Protein AF-A0A9E4RWE9-F1 (afdb_monomer)

Radius of gyration: 30.98 Å; Cα contacts (8 Å, |Δi|>4): 423; chains: 1; bounding box: 56×69×100 Å

Sequence (406 aa):
MTIVRELRRLIDEVRNTRGFERITVVTPTNQASFYLRRALARKGLFNVDFKRLEDIAEQLAGREFDQPLLHDLQASEFVYEAARDQKLGTRLGGTDVSPQLQTALHSTFRELELLKRGQLDRLRAGSDVQRELVGRFDSYMHFANRYRRGVVVAERAAKIVRNHQGTGTSGQKARALGVVILVKAAPVAPVQRPLFDALAGLPDTVTVSIPDDVFDGMTSKAATGTGQKTSRQNRQNLNPIGVPDVAEEVRDVVRKIVGLARPNAAGKAKKFARMAVVFEDDTYATRIGEALELAGIPVSGPDRTALSDAPEGRFVTGLLDLFENDFTRLDLTAWLSTAPVKDSNTGLPVPAARWDALSRTAGVTSSVEDSWIPRLDQFANHRVVRAQRSERLDEGRANEVDAAKS

Foldseek 3Di:
DDPLVVVLVVVVVCCVVPNQWAEEEEDQDPVCQVVSCVSNPVVHDHRYHYYYLLRLLCLQFVVVDPFAADDPVNLLVLLVVLQQDPVLHPPQHHPDDDPVSSVVLSVVLVVVVLDDPVVLVVQLPDDSVSVSSSSSSVSSVVSCVRHDYSLVSLLVLLVLLLVLVDPDPSVVSNCSNTQYEYEAADDDDSSNVSNVVSQCPDPRYHYDYDDPVPPVCVVPPVPDDDDDPPPDPPPDVDDDDDDPDLLRVLVVVLVVQVVQQQQDPVRDHDDLVVDDDDDDDLVSQVSNVVSCVVVVHDDDDPRSCPPCNDQVNLLVVLVVVCVVQQNFLVSVLVNLVSHQDADPVPRHGDDSVVSSVLLVVLVAGGHPVPGVVVSSVVSLVVQLVVQVVCVVVVVDCPVSNVVSVD

Nearest PDB structures (foldseek):
  4ceh-assembly1_B  TM=6.914E-01  e=1.486E-05  Bacillus subtilis subsp. subtilis str. 168
  1uaa-assembly1_A  TM=5.276E-01  e=1.902E-05  unclassified
  1uaa-assembly1_B  TM=5.600E-01  e=1.240E-04  unclassified
  4c30-assembly1_A  TM=5.197E-01  e=1.087E-03  Deinococcus radiodurans
  1qhh-assembly1_B  TM=3.363E-01  e=1.002E-02  Geobacillus stearothermophilus

Solvent-accessible surface area (backbone atoms only — not comparable to full-atom values): 23126 Å² total; per-residue (Å²): 134,62,67,69,59,54,54,47,52,53,51,53,52,47,36,74,76,56,55,84,57,44,32,31,36,34,28,87,39,73,66,55,31,52,55,52,49,59,62,52,41,78,77,60,73,76,60,65,48,66,41,34,66,67,58,49,15,43,71,67,27,41,86,80,48,93,45,54,76,62,45,71,68,62,51,52,51,35,36,42,58,27,26,40,39,54,92,56,43,66,89,79,25,14,97,68,67,50,72,68,54,41,53,53,49,47,57,49,45,62,56,54,71,72,49,53,70,78,54,52,54,54,42,38,69,57,50,73,67,39,29,28,51,48,48,29,45,52,47,26,50,60,64,49,64,70,29,41,46,70,51,62,31,18,50,49,23,19,51,32,42,65,45,35,86,45,92,50,72,47,12,53,55,44,56,72,44,44,39,34,37,40,44,41,79,63,87,73,54,76,64,47,37,57,29,51,55,27,50,62,69,39,93,58,37,47,78,48,69,58,85,48,82,72,57,63,53,63,79,65,51,84,79,58,98,68,92,73,91,73,76,80,85,75,72,64,93,77,77,89,78,91,61,96,45,73,69,53,43,48,53,48,52,51,51,50,52,52,61,45,46,39,61,43,100,84,69,55,50,49,59,67,97,79,61,84,88,85,76,94,58,65,86,51,41,58,60,47,49,52,55,31,53,76,68,70,47,87,82,86,75,83,85,58,73,49,59,64,75,36,51,69,29,35,38,54,52,38,52,51,51,26,64,75,57,41,46,26,49,65,50,52,32,50,38,38,65,59,19,95,45,53,39,89,87,78,68,43,72,53,60,29,72,58,51,45,54,50,38,56,73,39,64,41,54,42,31,58,78,82,16,46,51,56,28,48,52,53,41,44,52,52,47,38,54,50,34,55,51,41,52,77,66,69,71,78,51,69,73,54,38,59,64,45,75,105

pLDDT: mean 85.4, std 14.12, range [35.94, 97.44]

Secondary structure (DSSP, 8-state):
--HHHHHHHHHHHHHHHHTT--EEEE-SSHHHHHHHHHHHHTT---SEEEE-HHHHHHHHHGGG--SPB--HHHHHHHHHHHHH-GGG-SSS-SS---HHHHHHHHHHHHHHTTS-HHHHHHHHTS-HHHHHHHHHHHHHHHHGGGSB-HHHHHHHHHHHHHTTTSSSHHHHHHHTT-EEEEEESSPPPGGGHHHHHHHHTSTTEEEEE---TTTHHHHHSTT-------TTS----------SSHHHHHHHHHHHHHHHHS--TTS----GGG-----SSGGGHHHHHHHHHHTTPPP-S-----GGGSHHHHHHHHHHHHHHTTS-HHHHHHHHHHS--B-TTT-PBP-HHHHHHHHHHHT--S-IIIIIHHHHHHHHHHHHHHHHHHHHTT-S-HHHHHHHH-

Mean predicted aligned error: 10.72 Å

Structure (mmCIF, N/CA/C/O backbone):
data_AF-A0A9E4RWE9-F1
#
_entry.id   AF-A0A9E4RWE9-F1
#
loop_
_atom_site.group_PDB
_atom_site.id
_atom_site.type_symbol
_atom_site.label_atom_id
_atom_site.label_alt_id
_atom_site.label_comp_id
_atom_site.label_asym_id
_atom_site.label_entity_id
_atom_site.label_seq_id
_atom_site.pdbx_PDB_ins_code
_atom_site.Cartn_x
_atom_site.Cartn_y
_atom_site.Cartn_z
_atom_site.occupancy
_atom_site.B_iso_or_equiv
_atom_site.auth_seq_id
_atom_site.auth_comp_id
_atom_site.auth_asym_id
_atom_site.auth_atom_id
_atom_site.pdbx_PDB_model_num
ATOM 1 N N . MET A 1 1 ? -2.579 -15.120 25.842 1.00 47.94 1 MET A N 1
ATOM 2 C CA . MET A 1 1 ? -3.809 -15.549 25.125 1.00 47.94 1 MET A CA 1
ATOM 3 C C . MET A 1 1 ? -3.730 -15.064 23.680 1.00 47.94 1 MET A C 1
ATOM 5 O O . MET A 1 1 ? -3.185 -13.997 23.462 1.00 47.94 1 MET A O 1
ATOM 9 N N . THR A 1 2 ? -4.207 -15.820 22.684 1.00 74.69 2 THR A N 1
ATOM 10 C CA . THR A 1 2 ? -4.198 -15.356 21.277 1.00 74.69 2 THR A CA 1
ATOM 11 C C . THR A 1 2 ? -5.263 -14.276 21.076 1.00 74.69 2 THR A C 1
ATOM 13 O O . THR A 1 2 ? -6.393 -14.497 21.498 1.00 74.69 2 THR A O 1
ATOM 16 N N . ILE A 1 3 ? -4.948 -13.178 20.380 1.00 83.75 3 ILE A N 1
ATOM 17 C CA . ILE A 1 3 ? -5.885 -12.076 20.073 1.00 83.75 3 ILE A CA 1
ATOM 18 C C . ILE A 1 3 ? -7.249 -12.546 19.539 1.00 83.75 3 ILE A C 1
ATOM 20 O O . ILE A 1 3 ? -8.286 -12.020 19.919 1.00 83.75 3 ILE A O 1
ATOM 24 N N . VAL A 1 4 ? -7.270 -13.608 18.729 1.00 87.00 4 VAL A N 1
ATOM 25 C CA . VAL A 1 4 ? -8.504 -14.223 18.208 1.00 87.00 4 VAL A CA 1
ATOM 26 C C . VAL A 1 4 ? -9.444 -14.680 19.331 1.00 87.00 4 VAL A C 1
ATOM 28 O O . VAL A 1 4 ? -10.657 -14.559 19.204 1.00 87.00 4 VAL A O 1
ATOM 31 N N . ARG A 1 5 ? -8.900 -15.218 20.429 1.00 87.19 5 ARG A N 1
ATOM 32 C CA . ARG A 1 5 ? -9.697 -15.671 21.577 1.00 87.19 5 ARG A CA 1
ATOM 33 C C . ARG A 1 5 ? -10.305 -14.486 22.318 1.00 87.19 5 ARG A C 1
ATOM 35 O O . ARG A 1 5 ? -11.467 -14.564 22.694 1.00 87.19 5 ARG A O 1
ATOM 42 N N . GLU A 1 6 ? -9.532 -13.418 22.484 1.00 89.50 6 GLU A N 1
ATOM 43 C CA . GLU A 1 6 ? -9.994 -12.210 23.166 1.00 89.50 6 GLU A CA 1
ATOM 44 C C . GLU A 1 6 ? -11.072 -11.490 22.357 1.00 89.50 6 GLU A C 1
ATOM 46 O O . GLU A 1 6 ? -12.148 -11.214 22.873 1.00 89.50 6 GLU A O 1
ATOM 51 N N . LEU A 1 7 ? -10.848 -11.308 21.052 1.00 91.81 7 LEU A N 1
ATOM 52 C CA . LEU A 1 7 ? -11.861 -10.757 20.153 1.00 91.81 7 LEU A CA 1
ATOM 53 C C . LEU A 1 7 ? -13.136 -11.597 20.148 1.00 91.81 7 LEU A C 1
ATOM 55 O O . LEU A 1 7 ? -14.228 -11.042 20.143 1.00 91.81 7 LEU A O 1
ATOM 59 N N . ARG A 1 8 ? -13.019 -12.930 20.180 1.00 92.50 8 ARG A N 1
ATOM 60 C CA . ARG A 1 8 ? -14.198 -13.794 20.260 1.00 92.50 8 ARG A CA 1
ATOM 61 C C . ARG A 1 8 ? -14.971 -13.573 21.557 1.00 92.50 8 ARG A C 1
ATOM 63 O O . ARG A 1 8 ? -16.182 -13.416 21.495 1.00 92.50 8 ARG A O 1
ATOM 70 N N . ARG A 1 9 ? -14.271 -13.532 22.695 1.00 92.56 9 ARG A N 1
ATOM 71 C CA . ARG A 1 9 ? -14.868 -13.274 24.010 1.00 92.56 9 ARG A CA 1
ATOM 72 C C . ARG A 1 9 ? -15.640 -11.952 24.011 1.00 92.56 9 ARG A C 1
ATOM 74 O O . ARG A 1 9 ? -16.796 -11.942 24.410 1.00 92.56 9 ARG A O 1
ATOM 81 N N . LEU A 1 10 ? -15.026 -10.882 23.505 1.00 92.31 10 LEU A N 1
ATOM 82 C CA . LEU A 1 10 ? -15.644 -9.556 23.416 1.00 92.31 10 LEU A CA 1
ATOM 83 C C . LEU A 1 10 ? -16.851 -9.533 22.475 1.00 92.31 10 LEU A C 1
ATOM 85 O O . LEU A 1 10 ? -17.882 -8.966 22.813 1.00 92.31 10 LEU A O 1
ATOM 89 N N . ILE A 1 11 ? -16.753 -10.176 21.308 1.00 93.00 11 ILE A N 1
ATOM 90 C CA . ILE A 1 11 ? -17.884 -10.278 20.377 1.00 93.00 11 ILE A CA 1
ATOM 91 C C . ILE A 1 11 ? -19.048 -11.029 21.033 1.00 93.00 11 ILE A C 1
ATOM 93 O O . ILE A 1 11 ? -20.180 -10.568 20.943 1.00 93.00 11 ILE A O 1
ATOM 97 N N . ASP A 1 12 ? -18.788 -12.156 21.701 1.00 92.31 12 ASP A N 1
ATOM 98 C CA . ASP A 1 12 ? -19.831 -12.940 22.371 1.00 92.31 12 ASP A CA 1
ATOM 99 C C . ASP A 1 12 ? -20.462 -12.151 23.544 1.00 92.31 12 ASP A C 1
ATOM 101 O O . ASP A 1 12 ? -21.677 -12.173 23.719 1.00 92.31 12 ASP A O 1
ATOM 105 N N . GLU A 1 13 ? -19.672 -11.381 24.300 1.00 91.75 13 GLU A N 1
ATOM 106 C CA . GLU A 1 13 ? -20.151 -10.491 25.372 1.00 91.75 13 GLU A CA 1
ATOM 107 C C . GLU A 1 13 ? -21.078 -9.381 24.844 1.00 91.75 13 GLU A C 1
ATOM 109 O O . GLU A 1 13 ? -22.171 -9.161 25.375 1.00 91.75 13 GLU A O 1
ATOM 114 N N . VAL A 1 14 ? -20.689 -8.733 23.743 1.00 90.88 14 VAL A N 1
ATOM 115 C CA . VAL A 1 14 ? -21.515 -7.724 23.064 1.00 90.88 14 VAL A CA 1
ATOM 116 C C . VAL A 1 14 ? -22.797 -8.347 22.513 1.00 90.88 14 VAL A C 1
ATOM 118 O O . VAL A 1 14 ? -23.870 -7.764 22.626 1.00 90.88 14 VAL A O 1
ATOM 121 N N . ARG A 1 15 ? -22.720 -9.557 21.953 1.00 91.38 15 ARG A N 1
ATOM 122 C CA . ARG A 1 15 ? -23.890 -10.282 21.429 1.00 91.38 15 ARG A CA 1
ATOM 123 C C . ARG A 1 15 ? -24.880 -10.640 22.538 1.00 91.38 15 ARG A C 1
ATOM 125 O O . ARG A 1 15 ? -26.081 -10.498 22.332 1.00 91.38 15 ARG A O 1
ATOM 132 N N . ASN A 1 16 ? -24.391 -11.040 23.710 1.00 90.56 16 ASN A N 1
ATOM 133 C CA . ASN A 1 16 ? -25.238 -11.372 24.857 1.00 90.56 16 ASN A CA 1
ATOM 134 C C . ASN A 1 16 ? -25.946 -10.145 25.450 1.00 90.56 16 ASN A C 1
ATOM 136 O O . ASN A 1 16 ? -27.054 -10.270 25.960 1.00 90.56 16 ASN A O 1
ATOM 140 N N . THR A 1 17 ? -25.320 -8.968 25.386 1.00 88.94 17 THR A N 1
ATOM 141 C CA . THR A 1 17 ? -25.861 -7.729 25.969 1.00 88.94 17 THR A CA 1
ATOM 142 C C . THR A 1 17 ? -26.697 -6.909 24.986 1.00 88.94 17 THR A C 1
ATOM 144 O O . THR A 1 17 ? -27.686 -6.306 25.389 1.00 88.94 17 THR A O 1
ATOM 147 N N . ARG A 1 18 ? -26.327 -6.893 23.698 1.00 85.44 18 ARG A N 1
ATOM 148 C CA . ARG A 1 18 ? -26.907 -6.012 22.663 1.00 85.44 18 ARG A CA 1
ATOM 149 C C . ARG A 1 18 ? -27.512 -6.744 21.464 1.00 85.44 18 ARG A C 1
ATOM 151 O O . ARG A 1 18 ? -27.862 -6.132 20.455 1.00 85.44 18 ARG A O 1
ATOM 158 N N . GLY A 1 19 ? -27.623 -8.069 21.530 1.00 87.69 19 GLY A N 1
ATOM 159 C CA . GLY A 1 19 ? -28.264 -8.879 20.496 1.00 87.69 19 GLY A CA 1
ATOM 160 C C . GLY A 1 19 ? -27.597 -8.739 19.123 1.00 87.69 19 GLY A C 1
ATOM 161 O O . GLY A 1 19 ? -26.412 -9.035 18.952 1.00 87.69 19 GLY A O 1
ATOM 162 N N . PHE A 1 20 ? -28.366 -8.306 18.120 1.00 87.50 20 PHE A N 1
ATOM 163 C CA . PHE A 1 20 ? -27.961 -8.270 16.707 1.00 87.50 20 PHE A CA 1
ATOM 164 C C . PHE A 1 20 ? -27.307 -6.957 16.252 1.00 87.50 20 PHE A C 1
ATOM 166 O O . PHE A 1 20 ? -27.096 -6.773 15.050 1.00 87.50 20 PHE A O 1
ATOM 173 N N . GLU A 1 21 ? -26.947 -6.066 17.180 1.00 89.19 21 GLU A N 1
ATOM 174 C CA . GLU A 1 21 ? -26.273 -4.805 16.853 1.00 89.19 21 GLU A CA 1
ATOM 175 C C . GLU A 1 21 ? -25.009 -4.998 16.000 1.00 89.19 21 GLU A C 1
ATOM 177 O O . GLU A 1 21 ? -24.326 -6.026 16.041 1.00 89.19 21 GLU A O 1
ATOM 182 N N . ARG A 1 22 ? -24.681 -4.002 15.183 1.00 93.38 22 ARG A N 1
ATOM 183 C CA . ARG A 1 22 ? -23.476 -4.054 14.353 1.00 93.38 22 ARG A CA 1
ATOM 184 C C . ARG A 1 22 ? -22.230 -3.963 15.231 1.00 93.38 22 ARG A C 1
ATOM 186 O O . ARG A 1 22 ? -22.200 -3.187 16.181 1.00 93.38 22 ARG A O 1
ATOM 193 N N . ILE A 1 23 ? -21.201 -4.741 14.900 1.00 95.31 23 ILE A N 1
ATOM 194 C CA . ILE A 1 23 ? -19.886 -4.655 15.545 1.00 95.31 23 ILE A CA 1
ATOM 195 C C . ILE A 1 23 ? -18.862 -4.264 14.485 1.00 95.31 23 ILE A C 1
ATOM 197 O O . ILE A 1 23 ? -18.735 -4.949 13.471 1.00 95.31 23 ILE A O 1
ATOM 201 N N . THR A 1 24 ? -18.110 -3.194 14.718 1.00 96.12 24 THR A N 1
ATOM 202 C CA . THR A 1 24 ? -17.015 -2.765 13.842 1.00 96.12 24 THR A CA 1
ATOM 203 C C . THR A 1 24 ? -15.679 -3.043 14.520 1.00 96.12 24 THR A C 1
ATOM 205 O O . THR A 1 24 ? -15.304 -2.381 15.484 1.00 96.12 24 THR A O 1
ATOM 208 N N . VAL A 1 25 ? -14.935 -4.019 14.006 1.00 95.69 25 VAL A N 1
ATOM 209 C CA . VAL A 1 25 ? -13.571 -4.329 14.439 1.00 95.69 25 VAL A CA 1
ATOM 210 C C . VAL A 1 25 ? -12.591 -3.512 13.605 1.00 95.69 25 VAL A C 1
ATOM 212 O O . VAL A 1 25 ? -12.470 -3.700 12.392 1.00 95.69 25 VAL A O 1
ATOM 215 N N . VAL A 1 26 ? -11.873 -2.608 14.261 1.00 95.19 26 VAL A N 1
ATOM 216 C CA . VAL A 1 26 ? -10.870 -1.756 13.627 1.00 95.19 26 VAL A CA 1
ATOM 217 C C . VAL A 1 26 ? -9.515 -2.423 13.737 1.00 95.19 26 VAL A C 1
ATOM 219 O O . VAL A 1 26 ? -9.056 -2.709 14.840 1.00 95.19 26 VAL A O 1
ATOM 222 N N . THR A 1 27 ? -8.873 -2.683 12.605 1.00 92.94 27 THR A N 1
ATOM 223 C CA . THR A 1 27 ? -7.570 -3.356 12.553 1.00 92.94 27 THR A CA 1
ATOM 224 C C . THR A 1 27 ? -6.522 -2.456 11.890 1.00 92.94 27 THR A C 1
ATOM 226 O O . THR A 1 27 ? -6.884 -1.524 11.165 1.00 92.94 27 THR A O 1
ATOM 229 N N . PRO A 1 28 ? -5.216 -2.700 12.117 1.00 87.19 28 PRO A N 1
ATOM 230 C CA . PRO A 1 28 ? -4.173 -1.854 11.541 1.00 87.19 28 PRO A CA 1
ATOM 231 C C . PRO A 1 28 ? -4.017 -2.034 10.024 1.00 87.19 28 PRO A C 1
ATOM 233 O O . PRO A 1 28 ? -3.584 -1.108 9.350 1.00 87.19 28 PRO A O 1
ATOM 236 N N . THR A 1 29 ? -4.346 -3.207 9.468 1.00 88.50 29 THR A N 1
ATOM 237 C CA . THR A 1 29 ? -4.118 -3.518 8.046 1.00 88.50 29 THR A CA 1
ATOM 238 C C . THR A 1 29 ? -5.227 -4.394 7.465 1.00 88.50 29 THR A C 1
ATOM 240 O O . THR A 1 29 ? -5.856 -5.184 8.172 1.00 88.50 29 THR A O 1
ATOM 243 N N . ASN A 1 30 ? -5.420 -4.336 6.143 1.00 88.12 30 ASN A N 1
ATOM 244 C CA . ASN A 1 30 ? -6.366 -5.212 5.436 1.00 88.12 30 ASN A CA 1
ATOM 245 C C . ASN A 1 30 ? -6.045 -6.698 5.643 1.00 88.12 30 ASN A C 1
ATOM 247 O O . ASN A 1 30 ? -6.948 -7.523 5.795 1.00 88.12 30 ASN A O 1
ATOM 251 N N . GLN A 1 31 ? -4.758 -7.033 5.734 1.00 86.81 31 GLN A N 1
ATOM 252 C CA . GLN A 1 31 ? -4.307 -8.399 5.965 1.00 86.81 31 GLN A CA 1
ATOM 253 C C . GLN A 1 31 ? -4.680 -8.891 7.370 1.00 86.81 31 GLN A C 1
ATOM 255 O O . GLN A 1 31 ? -5.163 -10.016 7.529 1.00 86.81 31 GLN A O 1
ATOM 260 N N . ALA A 1 32 ? -4.532 -8.037 8.390 1.00 88.31 32 ALA A N 1
ATOM 261 C CA . ALA A 1 32 ? -5.001 -8.337 9.738 1.00 88.31 32 ALA A CA 1
ATOM 262 C C . ALA A 1 32 ? -6.525 -8.542 9.758 1.00 88.31 32 ALA A C 1
ATOM 264 O O . ALA A 1 32 ? -6.992 -9.547 10.298 1.00 88.31 32 ALA A O 1
ATOM 265 N N . SER A 1 33 ? -7.291 -7.654 9.109 1.00 91.19 33 SER A N 1
ATOM 266 C CA . SER A 1 33 ? -8.745 -7.804 8.935 1.00 91.19 33 SER A CA 1
ATOM 267 C C . SER A 1 33 ? -9.117 -9.156 8.325 1.00 91.19 33 SER A C 1
ATOM 269 O O . SER A 1 33 ? -9.949 -9.874 8.883 1.00 91.19 33 SER A O 1
ATOM 271 N N . PHE A 1 34 ? -8.483 -9.537 7.213 1.00 89.81 34 PHE A N 1
ATOM 272 C CA . PHE A 1 34 ? -8.765 -10.789 6.512 1.00 89.81 34 PHE A CA 1
ATOM 273 C C . PHE A 1 34 ? -8.516 -12.020 7.395 1.00 89.81 34 PHE A C 1
ATOM 275 O O . PHE A 1 34 ? -9.400 -12.871 7.551 1.00 89.81 34 PHE A O 1
ATOM 282 N N . TYR A 1 35 ? -7.340 -12.111 8.024 1.00 88.19 35 TYR A N 1
ATOM 283 C CA . TYR A 1 35 ? -6.989 -13.268 8.848 1.00 88.19 35 TYR A CA 1
ATOM 284 C C . TYR A 1 35 ? -7.807 -13.355 10.137 1.00 88.19 35 TYR A C 1
ATOM 286 O O . TYR A 1 35 ? -8.232 -14.454 10.508 1.00 88.19 35 TYR A O 1
ATOM 294 N N . LEU A 1 36 ? -8.071 -12.226 10.804 1.00 90.31 36 LEU A N 1
ATOM 295 C CA . LEU A 1 36 ? -8.916 -12.198 12.000 1.00 90.31 36 LEU A CA 1
ATOM 296 C C . LEU A 1 36 ? -10.348 -12.611 11.663 1.00 90.31 36 LEU A C 1
ATOM 298 O O . LEU A 1 36 ? -10.891 -13.500 12.325 1.00 90.31 36 LEU A O 1
ATOM 302 N N . ARG A 1 37 ? -10.927 -12.057 10.589 1.00 92.69 37 ARG A N 1
ATOM 303 C CA . ARG A 1 37 ? -12.261 -12.434 10.108 1.00 92.69 37 ARG A CA 1
ATOM 304 C C . ARG A 1 37 ? -12.338 -13.927 9.811 1.00 92.69 37 ARG A C 1
ATOM 306 O O . ARG A 1 37 ? -13.230 -14.602 10.320 1.00 92.69 37 ARG A O 1
ATOM 313 N N . ARG A 1 38 ? -11.385 -14.470 9.045 1.00 90.12 38 ARG A N 1
ATOM 314 C CA . ARG A 1 38 ? -11.346 -15.902 8.698 1.00 90.12 38 ARG A CA 1
ATOM 315 C C . ARG A 1 38 ? -11.199 -16.791 9.933 1.00 90.12 38 ARG A C 1
ATOM 317 O O . ARG A 1 38 ? -11.816 -17.853 10.004 1.00 90.12 38 ARG A O 1
ATOM 324 N N . ALA A 1 39 ? -10.388 -16.383 10.908 1.00 89.31 39 ALA A N 1
ATOM 325 C CA . ALA A 1 39 ? -10.197 -17.137 12.142 1.00 89.31 39 ALA A CA 1
ATOM 326 C C . ALA A 1 39 ? -11.463 -17.154 13.016 1.00 89.31 39 ALA A C 1
ATOM 328 O O . ALA A 1 39 ? -11.808 -18.208 13.554 1.00 89.31 39 ALA A O 1
ATOM 329 N N . LEU A 1 40 ? -12.157 -16.018 13.126 1.00 92.12 40 LEU A N 1
ATOM 330 C CA . LEU A 1 40 ? -13.382 -15.862 13.916 1.00 92.12 40 LEU A CA 1
ATOM 331 C C . LEU A 1 40 ? -14.597 -16.531 13.255 1.00 92.12 40 LEU A C 1
ATOM 333 O O . LEU A 1 40 ? -15.393 -17.167 13.946 1.00 92.12 40 LEU A O 1
ATOM 337 N N . ALA A 1 41 ? -14.701 -16.471 11.923 1.00 92.38 41 ALA A N 1
ATOM 338 C CA . ALA A 1 41 ? -15.814 -17.033 11.154 1.00 92.38 41 ALA A CA 1
ATOM 339 C C . ALA A 1 41 ? -15.937 -18.564 11.238 1.00 92.38 41 ALA A C 1
ATOM 341 O O . ALA A 1 41 ? -17.011 -19.099 10.983 1.00 92.38 41 ALA A O 1
ATOM 342 N N . ARG A 1 42 ? -14.887 -19.285 11.664 1.00 88.62 42 ARG A N 1
ATOM 343 C CA . ARG A 1 42 ? -14.926 -20.751 11.856 1.00 88.62 42 ARG A CA 1
ATOM 344 C C . ARG A 1 42 ? -16.021 -21.228 12.814 1.00 88.62 42 ARG A C 1
ATOM 346 O O . ARG A 1 42 ? -16.413 -22.385 12.737 1.00 88.62 42 ARG A O 1
ATOM 353 N N . LYS A 1 43 ? -16.469 -20.369 13.733 1.00 86.19 43 LYS A N 1
ATOM 354 C CA . LYS A 1 43 ? -17.557 -20.648 14.687 1.00 86.19 43 LYS A CA 1
ATOM 355 C C . LYS A 1 43 ? -18.814 -19.816 14.401 1.00 86.19 43 LYS A C 1
ATOM 357 O O . LYS A 1 43 ? -19.612 -19.584 15.302 1.00 86.19 43 LYS A O 1
ATOM 362 N N . GLY A 1 44 ? -18.952 -19.319 13.172 1.00 88.44 44 GLY A N 1
ATOM 363 C CA . GLY A 1 44 ? -19.986 -18.363 12.796 1.00 88.44 44 GLY A CA 1
ATOM 364 C C . GLY A 1 44 ? -19.637 -16.936 13.219 1.00 88.44 44 GLY A C 1
ATOM 365 O O . GLY A 1 44 ? -19.064 -16.689 14.284 1.00 88.44 44 GLY A O 1
ATOM 366 N N . LEU A 1 45 ? -19.973 -15.992 12.348 1.00 91.50 45 LEU A N 1
ATOM 367 C CA . LEU A 1 45 ? -19.793 -14.563 12.549 1.00 91.50 45 LEU A CA 1
ATOM 368 C C . LEU A 1 45 ? -20.976 -13.858 11.881 1.00 91.50 45 LEU A C 1
ATOM 370 O O . LEU A 1 45 ? -21.238 -14.094 10.705 1.00 91.50 45 LEU A O 1
ATOM 374 N N . PHE A 1 46 ? -21.683 -13.013 12.624 1.00 90.44 46 PHE A N 1
ATOM 375 C CA . PHE A 1 46 ? -22.870 -12.311 12.140 1.00 90.44 46 PHE A CA 1
ATOM 376 C C . PHE A 1 46 ? -22.752 -10.819 12.433 1.00 90.44 46 PHE A C 1
ATOM 378 O O . PHE A 1 46 ? -22.389 -10.457 13.552 1.00 90.44 46 PHE A O 1
ATOM 385 N N . ASN A 1 47 ? -23.060 -9.978 11.441 1.00 93.19 47 ASN A N 1
ATOM 386 C CA . ASN A 1 47 ? -23.070 -8.514 11.543 1.00 93.19 47 ASN A CA 1
ATOM 387 C C . ASN A 1 47 ? -21.804 -7.926 12.210 1.00 93.19 47 ASN A C 1
ATOM 389 O O . ASN A 1 47 ? -21.887 -7.075 13.098 1.00 93.19 47 ASN A O 1
ATOM 393 N N . VAL A 1 48 ? -20.631 -8.454 11.831 1.00 94.94 48 VAL A N 1
ATOM 394 C CA . VAL A 1 48 ? -19.317 -7.966 12.274 1.00 94.94 48 VAL A CA 1
ATOM 395 C C . VAL A 1 48 ? -18.510 -7.534 11.058 1.00 94.94 48 VAL A C 1
ATOM 397 O O . VAL A 1 48 ? -18.181 -8.362 10.204 1.00 94.94 48 VAL A O 1
ATOM 400 N N . ASP A 1 49 ? -18.161 -6.255 11.015 1.00 94.88 49 ASP A N 1
ATOM 401 C CA . ASP A 1 49 ? -17.320 -5.674 9.979 1.00 94.88 49 ASP A CA 1
ATOM 402 C C . ASP A 1 49 ? -15.885 -5.514 10.453 1.00 94.88 49 ASP A C 1
ATOM 404 O O . ASP A 1 49 ? -15.624 -5.234 11.618 1.00 94.88 49 ASP A O 1
ATOM 408 N N . PHE A 1 50 ? -14.950 -5.664 9.520 1.00 95.50 50 PHE A N 1
ATOM 409 C CA . PHE A 1 50 ? -13.528 -5.441 9.750 1.00 95.50 50 PHE A CA 1
ATOM 410 C C . PHE A 1 50 ? -13.078 -4.301 8.849 1.00 95.50 50 PHE A C 1
ATOM 412 O O . PHE A 1 50 ? -13.235 -4.399 7.631 1.00 95.50 50 PHE A O 1
ATOM 419 N N . LYS A 1 51 ? -12.552 -3.226 9.437 1.00 95.12 51 LYS A N 1
ATOM 420 C CA . LYS A 1 51 ? -12.167 -2.008 8.709 1.00 95.12 51 LYS A CA 1
ATOM 421 C C . LYS A 1 51 ? -10.845 -1.451 9.216 1.00 95.12 51 LYS A C 1
ATOM 423 O O . LYS A 1 51 ? -10.504 -1.646 10.381 1.00 95.12 51 LYS A O 1
ATOM 428 N N . ARG A 1 52 ? -10.111 -0.740 8.362 1.00 94.38 52 ARG A N 1
ATOM 429 C CA . ARG A 1 52 ? -8.992 0.101 8.806 1.00 94.38 52 ARG A CA 1
ATOM 430 C C . ARG A 1 52 ? -9.514 1.455 9.278 1.00 94.38 52 ARG A C 1
ATOM 432 O O . ARG A 1 52 ? -10.638 1.842 8.958 1.00 94.38 52 ARG A O 1
ATOM 439 N N . LEU A 1 53 ? -8.677 2.199 9.999 1.00 93.94 53 LEU A N 1
ATOM 440 C CA . LEU A 1 53 ? -8.989 3.581 10.385 1.00 93.94 53 LEU A CA 1
ATOM 441 C C . LEU A 1 53 ? -9.250 4.469 9.159 1.00 93.94 53 LEU A C 1
ATOM 443 O O . LEU A 1 53 ? -10.208 5.233 9.166 1.00 93.94 53 LEU A O 1
ATOM 447 N N . GLU A 1 54 ? -8.475 4.294 8.086 1.00 93.06 54 GLU A N 1
ATOM 448 C CA . GLU A 1 54 ? -8.666 4.992 6.806 1.00 93.06 54 GLU A CA 1
ATOM 449 C C . GLU A 1 54 ? -10.057 4.738 6.207 1.00 93.06 54 GLU A C 1
ATOM 451 O O . GLU A 1 54 ? -10.753 5.675 5.824 1.00 93.06 54 GLU A O 1
ATOM 456 N N . ASP A 1 55 ? -10.503 3.478 6.190 1.00 94.12 55 ASP A N 1
ATOM 457 C CA . ASP A 1 55 ? -11.803 3.106 5.620 1.00 94.12 55 ASP A CA 1
ATOM 458 C C . ASP A 1 55 ? -12.964 3.668 6.463 1.00 94.12 55 ASP A C 1
ATOM 460 O O . ASP A 1 55 ? -14.035 3.983 5.940 1.00 94.12 55 ASP A O 1
ATOM 464 N N . ILE A 1 56 ? -12.762 3.802 7.780 1.00 95.00 56 ILE A N 1
ATOM 465 C CA . ILE A 1 56 ? -13.716 4.460 8.684 1.00 95.00 56 ILE A CA 1
ATOM 466 C C . ILE A 1 56 ? -13.727 5.969 8.441 1.00 95.00 56 ILE A C 1
ATOM 468 O O . ILE A 1 56 ? -14.807 6.559 8.386 1.00 95.00 56 ILE A O 1
ATOM 472 N N . ALA A 1 57 ? -12.559 6.589 8.260 1.00 94.94 57 ALA A N 1
ATOM 473 C CA . ALA A 1 57 ? -12.453 8.007 7.941 1.00 94.94 57 ALA A CA 1
ATOM 474 C C . ALA A 1 57 ? -13.213 8.335 6.646 1.00 94.94 57 ALA A C 1
ATOM 476 O O . ALA A 1 57 ? -14.071 9.221 6.640 1.00 94.94 57 ALA A O 1
ATOM 477 N N . GLU A 1 58 ? -12.977 7.560 5.585 1.00 93.38 58 GLU A N 1
ATOM 478 C CA . GLU A 1 58 ? -13.674 7.692 4.301 1.00 93.38 58 GLU A CA 1
ATOM 479 C C . GLU A 1 58 ? -15.181 7.420 4.431 1.00 93.38 58 GLU A C 1
ATOM 481 O O . GLU A 1 58 ? -15.988 8.187 3.904 1.00 93.38 58 GLU A O 1
ATOM 486 N N . GLN A 1 59 ? -15.600 6.399 5.191 1.00 93.25 59 GLN A N 1
ATOM 487 C CA . GLN A 1 59 ? -17.028 6.141 5.426 1.00 93.25 59 GLN A CA 1
ATOM 488 C C . GLN A 1 59 ? -17.727 7.323 6.117 1.00 93.25 59 GLN A C 1
ATOM 490 O O . GLN A 1 59 ? -18.870 7.646 5.783 1.00 93.25 59 GLN A O 1
ATOM 495 N N . LEU A 1 60 ? -17.084 7.935 7.113 1.00 93.50 60 LEU A N 1
ATOM 496 C CA . LEU A 1 60 ? -17.688 8.999 7.913 1.00 93.50 60 LEU A CA 1
ATOM 497 C C . LEU A 1 60 ? -17.672 10.349 7.187 1.00 93.50 60 LEU A C 1
ATOM 499 O O . LEU A 1 60 ? -18.689 11.052 7.170 1.00 93.50 60 LEU A O 1
ATOM 503 N N . ALA A 1 61 ? -16.531 10.709 6.603 1.00 94.00 61 ALA A N 1
ATOM 504 C CA . ALA A 1 61 ? -16.258 12.059 6.122 1.00 94.00 61 ALA A CA 1
ATOM 505 C C . ALA A 1 61 ? -15.982 12.150 4.615 1.00 94.00 61 ALA A C 1
ATOM 507 O O . ALA A 1 61 ? -16.103 13.241 4.073 1.00 94.00 61 ALA A O 1
ATOM 508 N N . GLY A 1 62 ? -15.666 11.052 3.920 1.00 89.88 62 GLY A N 1
ATOM 509 C CA . GLY A 1 62 ? -15.227 11.089 2.516 1.00 89.88 62 GLY A CA 1
ATOM 510 C C . GLY A 1 62 ? -16.234 11.748 1.569 1.00 89.88 62 GLY A C 1
ATOM 511 O O . GLY A 1 62 ? -15.851 12.524 0.704 1.00 89.88 62 GLY A O 1
ATOM 512 N N . ARG A 1 63 ? -17.538 11.531 1.797 1.00 89.50 63 ARG A N 1
ATOM 513 C CA . ARG A 1 63 ? -18.629 12.146 1.011 1.00 89.50 63 ARG A CA 1
ATOM 514 C C . ARG A 1 63 ? -18.836 13.647 1.254 1.00 89.50 63 ARG A C 1
ATOM 516 O O . ARG A 1 63 ? -19.678 14.235 0.594 1.00 89.50 63 ARG A O 1
ATOM 523 N N . GLU A 1 64 ? -18.151 14.247 2.227 1.00 91.62 64 GLU A N 1
ATOM 524 C CA . GLU A 1 64 ? -18.203 15.700 2.469 1.00 91.62 64 GLU A CA 1
ATOM 525 C C . GLU A 1 64 ? -17.177 16.469 1.622 1.00 91.62 64 GLU A C 1
ATOM 527 O O . GLU A 1 64 ? -17.138 17.694 1.684 1.00 91.62 64 GLU A O 1
ATOM 532 N N . PHE A 1 65 ? -16.348 15.759 0.850 1.00 92.75 65 PHE A N 1
ATOM 533 C CA . PHE A 1 65 ? -15.348 16.331 -0.042 1.00 92.75 65 PHE A CA 1
ATOM 534 C C . PHE A 1 65 ? -15.734 16.060 -1.497 1.00 92.75 65 PHE A C 1
ATOM 536 O O . PHE A 1 65 ? -15.896 14.904 -1.888 1.00 92.75 65 PHE A O 1
ATOM 543 N N . ASP A 1 66 ? -15.808 17.117 -2.303 1.00 93.06 66 ASP A N 1
ATOM 544 C CA . ASP A 1 66 ? -16.049 17.012 -3.749 1.00 93.06 66 ASP A CA 1
ATOM 545 C C . ASP A 1 66 ? -14.773 16.626 -4.517 1.00 93.06 66 ASP A C 1
ATOM 547 O O . ASP A 1 66 ? -14.828 16.162 -5.656 1.00 93.06 66 ASP A O 1
ATOM 551 N N . GLN A 1 67 ? -13.601 16.808 -3.899 1.00 93.88 67 GLN A N 1
ATOM 552 C CA . GLN A 1 67 ? -12.310 16.518 -4.515 1.00 93.88 67 GLN A CA 1
ATOM 553 C C . GLN A 1 67 ? -12.042 15.004 -4.616 1.00 93.88 67 GLN A C 1
ATOM 555 O O . GLN A 1 67 ? -12.378 14.255 -3.688 1.00 93.88 67 GLN A O 1
ATOM 560 N N . PRO A 1 68 ? -11.360 14.532 -5.678 1.00 93.44 68 PRO A N 1
ATOM 561 C CA . PRO A 1 68 ? -10.892 13.150 -5.777 1.00 93.44 68 PRO A CA 1
ATOM 562 C C . PRO A 1 68 ? -9.830 12.831 -4.715 1.00 93.44 68 PRO A C 1
ATOM 564 O O . PRO A 1 68 ? -9.144 13.725 -4.217 1.00 93.44 68 PRO A O 1
ATOM 567 N N . LEU A 1 69 ? -9.693 11.549 -4.362 1.00 91.81 69 LEU A N 1
ATOM 568 C CA . LEU A 1 69 ? -8.680 11.088 -3.408 1.00 91.81 69 LEU A CA 1
ATOM 569 C C . LEU A 1 69 ? -7.272 11.319 -3.970 1.00 91.81 69 LEU A C 1
ATOM 571 O O . LEU A 1 69 ? -6.996 10.967 -5.116 1.00 91.81 69 LEU A O 1
ATOM 575 N N . LEU A 1 70 ? -6.377 11.876 -3.151 1.00 93.50 70 LEU A N 1
ATOM 576 C CA . LEU A 1 70 ? -4.957 11.921 -3.484 1.00 93.50 70 LEU A CA 1
ATOM 577 C C . LEU A 1 70 ? -4.353 10.523 -3.315 1.00 93.50 70 LEU A C 1
ATOM 579 O O . LEU A 1 70 ? -4.173 10.055 -2.192 1.00 93.50 70 LEU A O 1
ATOM 583 N N . HIS A 1 71 ? -4.054 9.864 -4.430 1.00 90.75 71 HIS A N 1
ATOM 584 C CA . HIS A 1 71 ? -3.350 8.584 -4.434 1.00 90.75 71 HIS A CA 1
ATOM 585 C C . HIS A 1 71 ? -1.840 8.776 -4.259 1.00 90.75 71 HIS A C 1
ATOM 587 O O . HIS A 1 71 ? -1.287 9.788 -4.683 1.00 90.75 71 HIS A O 1
ATOM 593 N N . ASP A 1 72 ? -1.170 7.767 -3.702 1.00 88.69 72 ASP A N 1
ATOM 594 C CA . ASP A 1 72 ? 0.274 7.803 -3.433 1.00 88.69 72 ASP A CA 1
ATOM 595 C C . ASP A 1 72 ? 1.121 8.017 -4.694 1.00 88.69 72 ASP A C 1
ATOM 597 O O . ASP A 1 72 ? 2.104 8.752 -4.638 1.00 88.69 72 ASP A O 1
ATOM 601 N N . LEU A 1 73 ? 0.717 7.451 -5.838 1.00 89.31 73 LEU A N 1
ATOM 602 C CA . LEU A 1 73 ? 1.391 7.688 -7.120 1.00 89.31 73 LEU A CA 1
ATOM 603 C C . LEU A 1 73 ? 1.327 9.171 -7.504 1.00 89.31 73 LEU A C 1
ATOM 605 O O . LEU A 1 73 ? 2.349 9.800 -7.745 1.00 89.31 73 LEU A O 1
ATOM 609 N N . GLN A 1 74 ? 0.127 9.753 -7.462 1.00 94.00 74 GLN A N 1
ATOM 610 C CA . GLN A 1 74 ? -0.086 11.164 -7.774 1.00 94.00 74 GLN A CA 1
ATOM 611 C C . GLN A 1 74 ? 0.669 12.083 -6.799 1.00 94.00 74 GLN A C 1
ATOM 613 O O . GLN A 1 74 ? 1.226 13.099 -7.205 1.00 94.00 74 GLN A O 1
ATOM 618 N N . ALA A 1 75 ? 0.708 11.721 -5.513 1.00 94.25 75 ALA A N 1
ATOM 619 C CA . ALA A 1 75 ? 1.497 12.433 -4.515 1.00 94.25 75 ALA A CA 1
ATOM 620 C C . ALA A 1 75 ? 2.999 12.369 -4.834 1.00 94.25 75 ALA A C 1
ATOM 622 O O . ALA A 1 75 ? 3.676 13.389 -4.726 1.00 94.25 75 ALA A O 1
ATOM 623 N N . SER A 1 76 ? 3.502 11.213 -5.281 1.00 94.25 76 SER A N 1
ATOM 624 C CA . SER A 1 76 ? 4.899 11.039 -5.693 1.00 94.25 76 SER A CA 1
ATOM 625 C C . SER A 1 76 ? 5.267 11.930 -6.880 1.00 94.25 76 SER A C 1
ATOM 627 O O . SER A 1 76 ? 6.339 12.535 -6.866 1.00 94.25 76 SER A O 1
ATOM 629 N N . GLU A 1 77 ? 4.371 12.077 -7.858 1.00 94.06 77 GLU A N 1
ATOM 630 C CA . GLU A 1 77 ? 4.557 13.008 -8.979 1.00 94.06 77 GLU A CA 1
ATOM 631 C C . GLU A 1 77 ? 4.606 14.461 -8.500 1.00 94.06 77 GLU A C 1
ATOM 633 O O . GLU A 1 77 ? 5.502 15.213 -8.863 1.00 94.06 77 GLU A O 1
ATOM 638 N N . PHE A 1 78 ? 3.705 14.870 -7.604 1.00 96.75 78 PHE A N 1
ATOM 639 C CA . PHE A 1 78 ? 3.735 16.229 -7.050 1.00 96.75 78 PHE A CA 1
ATOM 640 C C . PHE A 1 78 ? 4.990 16.506 -6.219 1.00 96.75 78 PHE A C 1
ATOM 642 O O . PHE A 1 78 ? 5.474 17.637 -6.198 1.00 96.75 78 PHE A O 1
ATOM 649 N N . VAL A 1 79 ? 5.533 15.487 -5.548 1.00 96.69 79 VAL A N 1
ATOM 650 C CA . VAL A 1 79 ? 6.829 15.577 -4.866 1.00 96.69 79 VAL A CA 1
ATOM 651 C C . VAL A 1 79 ? 7.953 15.767 -5.882 1.00 96.69 79 VAL A C 1
ATOM 653 O O . VAL A 1 79 ? 8.800 16.630 -5.669 1.00 96.69 79 VAL A O 1
ATOM 656 N N . TYR A 1 80 ? 7.955 15.012 -6.985 1.00 95.81 80 TYR A N 1
ATOM 657 C CA . TYR A 1 80 ? 8.938 15.168 -8.060 1.00 95.81 80 TYR A CA 1
ATOM 658 C C . TYR A 1 80 ? 8.876 16.569 -8.685 1.00 95.81 80 TYR A C 1
ATOM 660 O O . TYR A 1 80 ? 9.894 17.251 -8.792 1.00 95.81 80 TYR A O 1
ATOM 668 N N . GLU A 1 81 ? 7.671 17.049 -8.992 1.00 95.50 81 GLU A N 1
ATOM 669 C CA . GLU A 1 81 ? 7.419 18.400 -9.499 1.00 95.50 81 GLU A CA 1
ATOM 670 C C . GLU A 1 81 ? 7.914 19.489 -8.537 1.00 95.50 81 GLU A C 1
ATOM 672 O O . GLU A 1 81 ? 8.569 20.450 -8.943 1.00 95.50 81 GLU A O 1
ATOM 677 N N . ALA A 1 82 ? 7.668 19.322 -7.237 1.00 96.06 82 ALA A N 1
ATOM 678 C CA . ALA A 1 82 ? 8.185 20.228 -6.220 1.00 96.06 82 ALA A CA 1
ATOM 679 C C . ALA A 1 82 ? 9.714 20.139 -6.063 1.00 96.06 82 ALA A C 1
ATOM 681 O O . ALA A 1 82 ? 10.353 21.142 -5.743 1.00 96.06 82 ALA A O 1
ATOM 682 N N . ALA A 1 83 ? 10.312 18.965 -6.272 1.00 95.50 83 ALA A N 1
ATOM 683 C CA . ALA A 1 83 ? 11.753 18.732 -6.175 1.00 95.50 83 ALA A CA 1
ATOM 684 C C . ALA A 1 83 ? 12.529 19.271 -7.387 1.00 95.50 83 ALA A C 1
ATOM 686 O O . ALA A 1 83 ? 13.660 19.729 -7.233 1.00 95.50 83 ALA A O 1
ATOM 687 N N . ARG A 1 84 ? 11.934 19.272 -8.584 1.00 95.50 84 ARG A N 1
ATOM 688 C CA . ARG A 1 84 ? 12.595 19.784 -9.796 1.00 95.50 84 ARG A CA 1
ATOM 689 C C . ARG A 1 84 ? 12.551 21.308 -9.939 1.00 95.50 84 ARG A C 1
ATOM 691 O O . ARG A 1 84 ? 13.280 21.875 -10.750 1.00 95.50 84 ARG A O 1
ATOM 698 N N . ASP A 1 85 ? 11.702 21.997 -9.170 1.00 94.31 85 ASP A N 1
ATOM 699 C CA . ASP A 1 85 ? 11.590 23.457 -9.245 1.00 94.31 85 ASP A CA 1
ATOM 700 C C . ASP A 1 85 ? 12.877 24.136 -8.745 1.00 94.31 85 ASP A C 1
ATOM 702 O O . ASP A 1 85 ? 13.181 24.149 -7.548 1.00 94.31 85 ASP A O 1
ATOM 706 N N . GLN A 1 86 ? 13.633 24.712 -9.680 1.00 92.94 86 GLN A N 1
ATOM 707 C CA . GLN A 1 86 ? 14.896 25.408 -9.420 1.00 92.94 86 GLN A CA 1
ATOM 708 C C . GLN A 1 86 ? 14.702 26.753 -8.714 1.00 92.94 86 GLN A C 1
ATOM 710 O O . GLN A 1 86 ? 15.633 27.260 -8.088 1.00 92.94 86 GLN A O 1
ATOM 715 N N . LYS A 1 87 ? 13.499 27.343 -8.770 1.00 92.75 87 LYS A N 1
ATOM 716 C CA . LYS A 1 87 ? 13.215 28.635 -8.120 1.00 92.75 87 LYS A CA 1
ATOM 717 C C . LYS A 1 87 ? 13.273 28.541 -6.597 1.00 92.75 87 LYS A C 1
ATOM 719 O O . LYS A 1 87 ? 13.421 29.560 -5.927 1.00 92.75 87 LYS A O 1
ATOM 724 N N . LEU A 1 88 ? 13.148 27.329 -6.057 1.00 90.62 88 LEU A N 1
ATOM 725 C CA . LEU A 1 88 ? 13.150 27.050 -4.623 1.00 90.62 88 LEU A CA 1
ATOM 726 C C . LEU A 1 88 ? 14.558 26.799 -4.063 1.00 90.62 88 LEU A C 1
ATOM 728 O O . LEU A 1 88 ? 14.720 26.777 -2.845 1.00 90.62 88 LEU A O 1
ATOM 732 N N . GLY A 1 89 ? 15.561 26.653 -4.934 1.00 89.06 89 GLY A N 1
ATOM 733 C CA . GLY A 1 89 ? 16.940 26.329 -4.582 1.00 89.06 89 GLY A CA 1
ATOM 734 C C . GLY A 1 89 ? 17.449 25.083 -5.307 1.00 89.06 89 GLY A C 1
ATOM 735 O O . GLY A 1 89 ? 16.742 24.472 -6.110 1.00 89.06 89 GLY A O 1
ATOM 736 N N . THR A 1 90 ? 18.702 24.726 -5.030 1.00 89.56 90 THR A N 1
ATOM 737 C CA . THR A 1 90 ? 19.405 23.591 -5.654 1.00 89.56 90 THR A CA 1
ATOM 738 C C . THR A 1 90 ? 19.974 22.604 -4.633 1.00 89.56 90 THR A C 1
ATOM 740 O O . THR A 1 90 ? 20.713 21.693 -4.999 1.00 89.56 90 THR A O 1
ATOM 743 N N . ARG A 1 91 ? 19.683 22.773 -3.332 1.00 89.75 91 ARG A N 1
ATOM 744 C CA . ARG A 1 91 ? 20.255 21.913 -2.279 1.00 89.75 91 ARG A CA 1
ATOM 745 C C . ARG A 1 91 ? 19.451 20.627 -2.077 1.00 89.75 91 ARG A C 1
ATOM 747 O O . ARG A 1 91 ? 20.009 19.635 -1.623 1.00 89.75 91 ARG A O 1
ATOM 754 N N . LEU 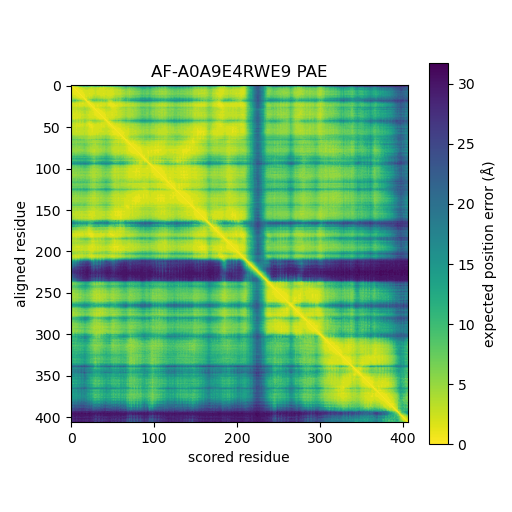A 1 92 ? 18.153 20.653 -2.377 1.00 90.81 92 LEU A N 1
ATOM 755 C CA . LEU A 1 92 ? 17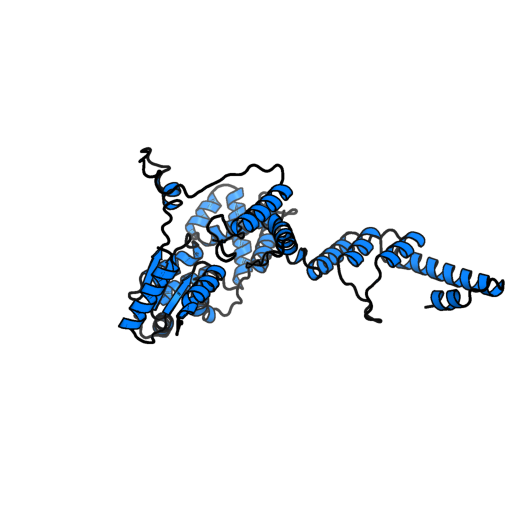.206 19.541 -2.235 1.00 90.81 92 LEU A CA 1
ATOM 756 C C . LEU A 1 92 ? 16.489 19.244 -3.563 1.00 90.81 92 LEU A C 1
ATOM 758 O O . LEU A 1 92 ? 15.282 19.008 -3.577 1.00 90.81 92 LEU A O 1
ATOM 762 N N . GLY A 1 93 ? 17.225 19.288 -4.674 1.00 90.25 93 GLY A N 1
ATOM 763 C CA . GLY A 1 93 ? 16.713 19.019 -6.018 1.00 90.25 93 GLY A CA 1
ATOM 764 C C . GLY A 1 93 ? 17.180 20.061 -7.032 1.00 90.25 93 GLY A C 1
ATOM 765 O O . GLY A 1 93 ? 18.217 20.695 -6.844 1.00 90.25 93 GLY A O 1
ATOM 766 N N . GLY A 1 94 ? 16.415 20.248 -8.106 1.00 89.75 94 GLY A N 1
ATOM 767 C CA . GLY A 1 94 ? 16.771 21.106 -9.237 1.00 89.75 94 GLY A CA 1
ATOM 768 C C . GLY A 1 94 ? 16.728 20.339 -10.556 1.00 89.75 94 GLY A C 1
ATOM 769 O O . GLY A 1 94 ? 15.711 19.737 -10.876 1.00 89.75 94 GLY A O 1
ATOM 770 N N . THR A 1 95 ? 17.811 20.376 -11.336 1.00 85.31 95 THR A N 1
ATOM 771 C CA . THR A 1 95 ? 17.907 19.628 -12.606 1.00 85.31 95 THR A CA 1
ATOM 772 C C . THR A 1 95 ? 17.835 18.121 -12.399 1.00 85.31 95 THR A C 1
ATOM 774 O O . THR A 1 95 ? 17.134 17.445 -13.144 1.00 85.31 95 THR A O 1
ATOM 777 N N . ASP A 1 96 ? 18.506 17.622 -11.359 1.00 86.44 96 ASP A N 1
ATOM 778 C CA . ASP A 1 96 ? 18.648 16.194 -11.100 1.00 86.44 96 ASP A CA 1
ATOM 779 C C . ASP A 1 96 ? 17.936 15.823 -9.799 1.00 86.44 96 ASP A C 1
ATOM 781 O O . ASP A 1 96 ? 18.377 16.152 -8.694 1.00 86.44 96 ASP A O 1
ATOM 785 N N . VAL A 1 97 ? 16.807 15.128 -9.927 1.00 91.38 97 VAL A N 1
ATOM 786 C CA . VAL A 1 97 ? 16.054 14.584 -8.793 1.00 91.38 97 VAL A CA 1
ATOM 787 C C . VAL A 1 97 ? 16.229 13.074 -8.795 1.00 91.38 97 VAL A C 1
ATOM 789 O O . VAL A 1 97 ? 15.646 12.375 -9.620 1.00 91.38 97 VAL A O 1
ATOM 792 N N . SER A 1 98 ? 17.040 12.561 -7.868 1.00 92.25 98 SER A N 1
ATOM 793 C CA . SER A 1 98 ? 17.219 11.116 -7.732 1.00 92.25 98 SER A CA 1
ATOM 794 C C . SER A 1 98 ? 15.973 10.449 -7.124 1.00 92.25 98 SER A C 1
ATOM 796 O O . SER A 1 98 ? 15.287 11.063 -6.295 1.00 92.25 98 SER A O 1
ATOM 798 N N . PRO A 1 99 ? 15.695 9.171 -7.441 1.00 90.00 99 PRO A N 1
ATOM 799 C CA . PRO A 1 99 ? 14.588 8.427 -6.831 1.00 90.00 99 PRO A CA 1
ATOM 800 C C . PRO A 1 99 ? 14.672 8.357 -5.297 1.00 90.00 99 PRO A C 1
ATOM 802 O O . PRO A 1 99 ? 13.654 8.400 -4.601 1.00 90.00 99 PRO A O 1
ATOM 805 N N . GLN A 1 100 ? 15.889 8.294 -4.745 1.00 92.25 100 GLN A N 1
ATOM 806 C CA . GLN A 1 100 ? 16.116 8.297 -3.299 1.00 92.25 100 GLN A CA 1
ATOM 807 C C . GLN A 1 100 ? 15.729 9.643 -2.682 1.00 92.25 100 GLN A C 1
ATOM 809 O O . GLN A 1 100 ? 15.087 9.671 -1.631 1.00 92.25 100 GLN A O 1
ATOM 814 N N . LEU A 1 101 ? 16.073 10.755 -3.344 1.00 94.44 101 LEU A N 1
ATOM 815 C CA . LEU A 1 101 ? 15.673 12.088 -2.904 1.00 94.44 101 LEU A CA 1
ATOM 816 C C . LEU A 1 101 ? 14.153 12.255 -2.974 1.00 94.44 101 LEU A C 1
ATOM 818 O O . LEU A 1 101 ? 13.559 12.719 -2.005 1.00 94.44 101 LEU A O 1
ATOM 822 N N . GLN A 1 102 ? 13.516 11.838 -4.073 1.00 94.31 102 GLN A N 1
ATOM 823 C CA . GLN A 1 102 ? 12.056 11.877 -4.206 1.00 94.31 102 GLN A CA 1
ATOM 824 C C . GLN A 1 102 ? 11.379 11.082 -3.082 1.00 94.31 102 GLN A C 1
ATOM 826 O O . GLN A 1 102 ? 10.465 11.589 -2.434 1.00 94.31 102 GLN A O 1
ATOM 831 N N . THR A 1 103 ? 11.864 9.873 -2.791 1.00 92.19 103 THR A N 1
ATOM 832 C CA . THR A 1 103 ? 11.331 9.028 -1.710 1.00 92.19 103 THR A CA 1
ATOM 833 C C . THR A 1 103 ? 11.496 9.692 -0.341 1.00 92.19 103 THR A C 1
ATOM 835 O O . THR A 1 103 ? 10.542 9.748 0.437 1.00 92.19 103 THR A O 1
ATOM 838 N N . ALA A 1 104 ? 12.677 10.253 -0.060 1.00 95.06 104 ALA A N 1
ATOM 839 C CA . ALA A 1 104 ? 12.955 10.953 1.192 1.00 95.06 104 ALA A CA 1
ATOM 840 C C . ALA A 1 104 ? 12.109 12.229 1.352 1.00 95.06 104 ALA A C 1
ATOM 842 O O . ALA A 1 104 ? 11.609 12.514 2.443 1.00 95.06 104 ALA A O 1
ATOM 843 N N . LEU A 1 105 ? 11.902 12.995 0.277 1.00 96.19 105 LEU A N 1
ATOM 844 C CA . LEU A 1 105 ? 11.016 14.160 0.288 1.00 96.19 105 LEU A CA 1
ATOM 845 C C . LEU A 1 105 ? 9.561 13.744 0.494 1.00 96.19 105 LEU A C 1
ATOM 847 O O . LEU A 1 105 ? 8.865 14.369 1.287 1.00 96.19 105 LEU A O 1
ATOM 851 N N . HIS A 1 106 ? 9.112 12.663 -0.143 1.00 94.69 106 HIS A N 1
ATOM 852 C CA . HIS A 1 106 ? 7.752 12.158 0.014 1.00 94.69 106 HIS A CA 1
ATOM 853 C C . HIS A 1 106 ? 7.477 11.745 1.471 1.00 94.69 106 HIS A C 1
ATOM 855 O O . HIS A 1 106 ? 6.472 12.168 2.050 1.00 94.69 106 HIS A O 1
ATOM 861 N N . SER A 1 107 ? 8.382 10.994 2.112 1.00 92.19 107 SER A N 1
ATOM 862 C CA . SER A 1 107 ? 8.240 10.657 3.536 1.00 92.19 107 SER A CA 1
ATOM 863 C C . SER A 1 107 ? 8.275 11.904 4.423 1.00 92.19 107 SER A C 1
ATOM 865 O O . SER A 1 107 ? 7.428 12.058 5.300 1.00 92.19 107 SER A O 1
ATOM 867 N N . THR A 1 108 ? 9.189 12.837 4.145 1.00 95.19 108 THR A N 1
ATOM 868 C CA . THR A 1 108 ? 9.319 14.086 4.908 1.00 95.19 108 THR A CA 1
ATOM 869 C C . THR A 1 108 ? 8.068 14.958 4.780 1.00 95.19 108 THR A C 1
ATOM 871 O O . THR A 1 108 ? 7.590 15.496 5.773 1.00 95.19 108 THR A O 1
ATOM 874 N N . PHE A 1 109 ? 7.471 15.076 3.593 1.00 95.31 109 PHE A N 1
ATOM 875 C CA . PHE A 1 109 ? 6.259 15.876 3.384 1.00 95.31 109 PHE A CA 1
ATOM 876 C C . PHE A 1 109 ? 5.056 15.316 4.142 1.00 95.31 109 PHE A C 1
ATOM 878 O O . PHE A 1 109 ? 4.263 16.095 4.671 1.00 95.31 109 PHE A O 1
ATOM 885 N N . ARG A 1 110 ? 4.951 13.987 4.279 1.00 90.81 110 ARG A N 1
ATOM 886 C CA . ARG A 1 110 ? 3.933 13.358 5.140 1.00 90.81 110 ARG A CA 1
ATOM 887 C C . ARG A 1 110 ? 4.100 13.753 6.609 1.00 90.81 110 ARG A C 1
ATOM 889 O O . ARG A 1 110 ? 3.103 13.916 7.307 1.00 90.81 110 ARG A O 1
ATOM 896 N N . GLU A 1 111 ? 5.333 13.934 7.080 1.00 91.62 111 GLU A N 1
ATOM 897 C CA . GLU A 1 111 ? 5.604 14.432 8.434 1.00 91.62 111 GLU A CA 1
ATOM 898 C C . GLU A 1 111 ? 5.318 15.932 8.567 1.00 91.62 111 GLU A C 1
ATOM 900 O O . GLU A 1 111 ? 4.710 16.359 9.550 1.00 91.62 111 GLU A O 1
ATOM 905 N N . LEU A 1 112 ? 5.695 16.735 7.566 1.00 94.44 112 LEU A N 1
ATOM 906 C CA . LEU A 1 112 ? 5.436 18.177 7.551 1.00 94.44 112 LEU A CA 1
ATOM 907 C C . LEU A 1 112 ? 3.940 18.505 7.505 1.00 94.44 112 LEU A C 1
ATOM 909 O O . LEU A 1 112 ? 3.523 19.484 8.121 1.00 94.44 112 LEU A O 1
ATOM 913 N N . GLU A 1 113 ? 3.116 17.674 6.858 1.00 92.31 113 GLU A N 1
ATOM 914 C CA . GLU A 1 113 ? 1.656 17.844 6.838 1.00 92.31 113 GLU A CA 1
ATOM 915 C C . GLU A 1 113 ? 1.026 17.758 8.242 1.00 92.31 113 GLU A C 1
ATOM 917 O O . GLU A 1 113 ? -0.029 18.342 8.486 1.00 92.31 113 GLU A O 1
ATOM 922 N N . LEU A 1 114 ? 1.691 17.098 9.195 1.00 89.62 114 LEU A N 1
ATOM 923 C CA . LEU A 1 114 ? 1.239 17.006 10.588 1.00 89.62 114 LEU A CA 1
ATOM 924 C C . LEU A 1 114 ? 1.566 18.259 11.413 1.00 89.62 114 LEU A C 1
ATOM 926 O O . LEU A 1 114 ? 1.070 18.413 12.534 1.00 89.62 114 LEU A O 1
ATOM 930 N N . LEU A 1 115 ? 2.433 19.136 10.906 1.00 92.12 115 LEU A N 1
ATOM 931 C CA . LEU A 1 115 ? 2.888 20.315 11.628 1.00 92.12 115 LEU A CA 1
ATOM 932 C C . LEU A 1 115 ? 1.885 21.464 11.510 1.00 92.12 115 LEU A C 1
ATOM 934 O O . LEU A 1 115 ? 1.303 21.743 10.463 1.00 92.12 115 LEU A O 1
ATOM 938 N N . LYS A 1 116 ? 1.721 22.211 12.604 1.00 90.31 116 LYS A N 1
ATOM 939 C CA . LYS A 1 116 ? 0.959 23.466 12.591 1.00 90.31 116 LYS A CA 1
ATOM 940 C C . LYS A 1 116 ? 1.732 24.538 11.818 1.00 90.31 116 LYS A C 1
ATOM 942 O O . LYS A 1 116 ? 2.960 24.539 11.823 1.00 90.31 116 LYS A O 1
ATOM 947 N N . ARG A 1 117 ? 1.026 25.537 11.272 1.00 89.81 117 ARG A N 1
ATOM 948 C CA . ARG A 1 117 ? 1.643 26.666 10.536 1.00 89.81 117 ARG A CA 1
ATOM 949 C C . ARG A 1 117 ? 2.818 27.311 11.286 1.00 89.81 117 ARG A C 1
ATOM 951 O O . ARG A 1 117 ? 3.914 27.360 10.754 1.00 89.81 117 ARG A O 1
ATOM 958 N N . GLY A 1 118 ? 2.657 27.632 12.574 1.00 92.94 118 GLY A N 1
ATOM 959 C CA . GLY A 1 118 ? 3.751 28.206 13.377 1.00 92.94 118 GLY A CA 1
ATOM 960 C C . GLY A 1 118 ? 4.939 27.264 13.663 1.00 92.94 118 GLY A C 1
ATOM 961 O O . GLY A 1 118 ? 5.977 27.709 14.149 1.00 92.94 118 GLY A O 1
ATOM 962 N N . GLN A 1 119 ? 4.818 25.955 13.421 1.00 94.81 119 GLN A N 1
ATOM 963 C CA . GLN A 1 119 ? 5.959 25.027 13.421 1.00 94.81 119 GLN A CA 1
ATOM 964 C C . GLN A 1 119 ? 6.683 25.057 12.070 1.00 94.81 119 GLN A C 1
ATOM 966 O O . GLN A 1 119 ? 7.910 25.095 12.058 1.00 94.81 119 GLN A O 1
ATOM 971 N N . LEU A 1 120 ? 5.938 25.113 10.961 1.00 95.31 120 LEU A N 1
ATOM 972 C CA . LEU A 1 120 ? 6.497 25.272 9.614 1.00 95.31 120 LEU A CA 1
ATOM 973 C C . LEU A 1 120 ? 7.224 26.613 9.456 1.00 95.31 120 LEU A C 1
ATOM 975 O O . LEU A 1 120 ? 8.313 26.646 8.894 1.00 95.31 120 LEU A O 1
ATOM 979 N N . ASP A 1 121 ? 6.687 27.697 10.022 1.00 95.25 121 ASP A N 1
ATOM 980 C CA . ASP A 1 121 ? 7.328 29.019 9.990 1.00 95.25 121 ASP A CA 1
ATOM 981 C C . ASP A 1 121 ? 8.670 29.019 10.735 1.00 95.25 121 ASP A C 1
ATOM 983 O O . ASP A 1 121 ? 9.657 29.575 10.255 1.00 95.25 121 ASP A O 1
ATOM 987 N N . ARG A 1 122 ? 8.739 28.327 11.882 1.00 95.94 122 ARG A N 1
ATOM 988 C CA . ARG A 1 122 ? 9.994 28.139 12.627 1.00 95.94 122 ARG A CA 1
ATOM 989 C C . ARG A 1 122 ? 11.001 27.298 11.854 1.00 95.94 122 ARG A C 1
ATOM 991 O O . ARG A 1 122 ? 12.183 27.619 11.881 1.00 95.94 122 ARG A O 1
ATOM 998 N N . LEU A 1 123 ? 10.543 26.251 11.167 1.00 95.50 123 LEU A N 1
ATOM 999 C CA . LEU A 1 123 ? 11.401 25.430 10.316 1.00 95.50 123 LEU A CA 1
ATOM 1000 C C . LEU A 1 123 ? 11.951 26.260 9.146 1.00 95.50 123 LEU A C 1
ATOM 1002 O O . LEU A 1 123 ? 13.152 26.252 8.901 1.00 95.50 123 LEU A O 1
ATOM 1006 N N . ARG A 1 124 ? 11.100 27.061 8.492 1.00 96.00 124 ARG A N 1
ATOM 1007 C CA . ARG A 1 124 ? 11.495 27.960 7.397 1.00 96.00 124 ARG A CA 1
ATOM 1008 C C . ARG A 1 124 ? 12.527 29.004 7.832 1.00 96.00 124 ARG A C 1
ATOM 1010 O O . ARG A 1 124 ? 13.394 29.364 7.041 1.00 96.00 124 ARG A O 1
ATOM 1017 N N . ALA A 1 125 ? 12.422 29.504 9.063 1.00 95.00 125 ALA A N 1
ATOM 1018 C CA . ALA A 1 125 ? 13.334 30.499 9.625 1.00 95.00 125 ALA A CA 1
ATOM 1019 C C . ALA A 1 125 ? 14.691 29.928 10.080 1.00 95.00 125 ALA A C 1
ATOM 1021 O O . ALA A 1 125 ? 15.538 30.693 10.535 1.00 95.00 125 ALA A O 1
ATOM 1022 N N . GLY A 1 126 ? 14.890 28.610 9.993 1.00 94.19 126 GLY A N 1
ATOM 1023 C CA . GLY A 1 126 ? 16.151 27.959 10.323 1.00 94.19 126 GLY A CA 1
ATOM 1024 C C . GLY A 1 126 ? 17.202 28.107 9.218 1.00 94.19 126 GLY A C 1
ATOM 1025 O O . GLY A 1 126 ? 17.538 29.212 8.798 1.00 94.19 126 GLY A O 1
ATOM 1026 N N . SER A 1 127 ? 17.762 26.990 8.756 1.00 94.88 127 SER A N 1
ATOM 1027 C CA . SER A 1 127 ? 18.794 26.984 7.711 1.00 94.88 127 SER A CA 1
ATOM 1028 C C . SER A 1 127 ? 18.225 27.182 6.300 1.00 94.88 127 SER A C 1
ATOM 1030 O O . SER A 1 127 ? 17.036 26.974 6.055 1.00 94.88 127 SER A O 1
ATOM 1032 N N . ASP A 1 128 ? 19.092 27.507 5.335 1.00 93.69 128 ASP A N 1
ATOM 1033 C CA . ASP A 1 128 ? 18.730 27.571 3.909 1.00 93.69 128 ASP A CA 1
ATOM 1034 C C . ASP A 1 128 ? 18.072 26.276 3.415 1.00 93.69 128 ASP A C 1
ATOM 1036 O O . ASP A 1 128 ? 17.090 26.318 2.680 1.00 93.69 128 ASP A O 1
ATOM 1040 N N . VAL A 1 129 ? 18.581 25.121 3.860 1.00 94.88 129 VAL A N 1
ATOM 1041 C CA . VAL A 1 129 ? 18.039 23.799 3.507 1.00 94.88 129 VAL A CA 1
ATOM 1042 C C . VAL A 1 129 ? 16.624 23.628 4.058 1.00 94.88 129 VAL A C 1
ATOM 1044 O O . VAL A 1 129 ? 15.750 23.123 3.363 1.00 94.88 129 VAL A O 1
ATOM 1047 N N . GLN A 1 130 ? 16.369 24.074 5.291 1.00 95.75 130 GLN A N 1
ATOM 1048 C CA . GLN A 1 130 ? 15.033 23.999 5.887 1.00 95.75 130 GLN A CA 1
ATOM 1049 C C . GLN A 1 130 ? 14.057 24.972 5.214 1.00 95.75 130 GLN A C 1
ATOM 1051 O O . GLN A 1 130 ? 12.897 24.627 4.995 1.00 95.75 130 GLN A O 1
ATOM 1056 N N . ARG A 1 131 ? 14.524 26.163 4.826 1.00 95.94 131 ARG A N 1
ATOM 1057 C CA . ARG A 1 131 ? 13.744 27.118 4.030 1.00 95.94 131 ARG A CA 1
ATOM 1058 C C . ARG A 1 131 ? 13.343 26.530 2.679 1.00 95.94 131 ARG A C 1
ATO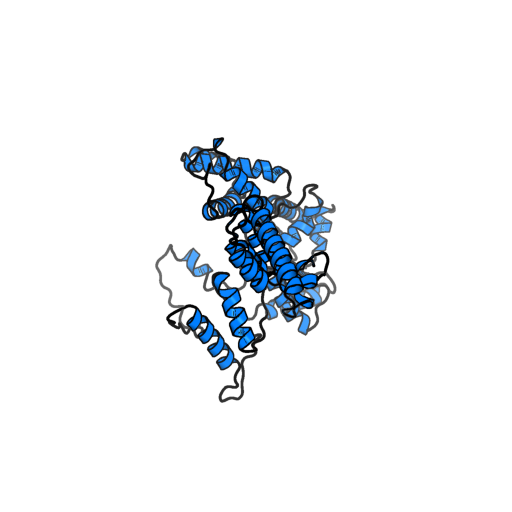M 1060 O O . ARG A 1 131 ? 12.172 26.624 2.314 1.00 95.94 131 ARG A O 1
ATOM 1067 N N . GLU A 1 132 ? 14.294 25.921 1.972 1.00 95.88 132 GLU A N 1
ATOM 1068 C CA . GLU A 1 132 ? 14.062 25.233 0.700 1.00 95.88 132 GLU A CA 1
ATOM 1069 C C . GLU A 1 132 ? 13.087 24.060 0.879 1.00 95.88 132 GLU A C 1
ATOM 1071 O O . GLU A 1 132 ? 12.103 23.973 0.150 1.00 95.88 132 GLU A O 1
ATOM 1076 N N . LEU A 1 133 ? 13.282 23.220 1.903 1.00 97.06 133 LEU A N 1
ATOM 1077 C CA . LEU A 1 133 ? 12.393 22.097 2.219 1.00 97.06 133 LEU A CA 1
ATOM 1078 C C . LEU A 1 133 ? 10.939 22.550 2.413 1.00 97.06 133 LEU A C 1
ATOM 1080 O O . LEU A 1 133 ? 10.030 21.962 1.828 1.00 97.06 133 LEU A O 1
ATOM 1084 N N . VAL A 1 134 ? 10.714 23.600 3.212 1.00 97.19 134 VAL A N 1
ATOM 1085 C CA . VAL A 1 134 ? 9.363 24.136 3.434 1.00 97.19 134 VAL A CA 1
ATOM 1086 C C . VAL A 1 134 ? 8.804 24.749 2.147 1.00 97.19 134 VAL A C 1
ATOM 1088 O O . VAL A 1 134 ? 7.635 24.541 1.847 1.00 97.19 134 VAL A O 1
ATOM 1091 N N . GLY A 1 135 ? 9.622 25.441 1.346 1.00 96.75 135 GLY A N 1
ATOM 1092 C CA . GLY A 1 135 ? 9.198 25.961 0.042 1.00 96.75 135 GLY A CA 1
ATOM 1093 C C . GLY A 1 135 ? 8.748 24.862 -0.928 1.00 96.75 135 GLY A C 1
ATOM 1094 O O . GLY A 1 135 ? 7.711 24.995 -1.578 1.00 96.75 135 GLY A O 1
ATOM 1095 N N . ARG A 1 136 ? 9.474 23.738 -0.983 1.00 97.00 136 ARG A N 1
ATOM 1096 C CA . ARG A 1 136 ? 9.086 22.566 -1.787 1.00 97.00 136 ARG A CA 1
ATOM 1097 C C . ARG A 1 136 ? 7.822 21.907 -1.241 1.00 97.00 136 ARG A C 1
ATOM 1099 O O . ARG A 1 136 ? 6.937 21.557 -2.017 1.00 97.00 136 ARG A O 1
ATOM 1106 N N . PHE A 1 137 ? 7.684 21.814 0.081 1.00 97.44 137 PHE A N 1
ATOM 1107 C CA . PHE A 1 137 ? 6.452 21.341 0.708 1.00 97.44 137 PHE A CA 1
ATOM 1108 C C . PHE A 1 137 ? 5.244 22.229 0.361 1.00 97.44 137 PHE A C 1
ATOM 1110 O O . PHE A 1 137 ? 4.181 21.704 0.038 1.00 97.44 137 PHE A O 1
ATOM 1117 N N . ASP A 1 138 ? 5.393 23.557 0.344 1.00 96.94 138 ASP A N 1
ATOM 1118 C CA . ASP A 1 138 ? 4.315 24.464 -0.076 1.00 96.94 138 ASP A CA 1
ATOM 1119 C C . ASP A 1 138 ? 3.921 24.244 -1.543 1.00 96.94 138 ASP A C 1
ATOM 1121 O O . ASP A 1 138 ? 2.733 24.256 -1.870 1.00 96.94 138 ASP A O 1
ATOM 1125 N N . SER A 1 139 ? 4.907 24.019 -2.419 1.00 96.81 139 SER A N 1
ATOM 1126 C CA . SER A 1 139 ? 4.679 23.696 -3.833 1.00 96.81 139 SER A CA 1
ATOM 1127 C C . SER A 1 139 ? 3.904 22.381 -3.985 1.00 96.81 139 SER A C 1
ATOM 1129 O O . SER A 1 139 ? 2.863 22.338 -4.644 1.00 96.81 139 SER A O 1
ATOM 1131 N N . TYR A 1 140 ? 4.310 21.333 -3.261 1.00 96.75 140 TYR A N 1
ATOM 1132 C CA . TYR A 1 140 ? 3.552 20.082 -3.166 1.00 96.75 140 TYR A CA 1
ATOM 1133 C C . TYR A 1 140 ? 2.109 20.321 -2.687 1.00 96.75 140 TYR A C 1
ATOM 1135 O O . TYR A 1 140 ? 1.158 19.840 -3.305 1.00 96.75 140 TYR A O 1
ATOM 1143 N N . MET A 1 141 ? 1.918 21.118 -1.631 1.00 96.19 141 MET A N 1
ATOM 1144 C CA . MET A 1 141 ? 0.590 21.441 -1.100 1.00 96.19 141 MET A CA 1
ATOM 1145 C C . MET A 1 141 ? -0.262 22.252 -2.080 1.00 96.19 141 MET A C 1
ATOM 1147 O O . MET A 1 141 ? -1.489 22.118 -2.074 1.00 96.19 141 MET A O 1
ATOM 1151 N N . HIS A 1 142 ? 0.359 23.063 -2.939 1.00 96.06 142 HIS A N 1
ATOM 1152 C CA . HIS A 1 142 ? -0.325 23.762 -4.021 1.00 96.06 142 HIS A CA 1
ATOM 1153 C C . HIS A 1 142 ? -0.899 22.776 -5.046 1.00 96.06 142 HIS A C 1
ATOM 1155 O O . HIS A 1 142 ? -2.078 22.879 -5.381 1.00 96.06 142 HIS A O 1
ATOM 1161 N N . PHE A 1 143 ? -0.131 21.777 -5.489 1.00 94.94 143 PHE A N 1
ATOM 1162 C CA . PHE A 1 143 ? -0.647 20.736 -6.390 1.00 94.94 143 PHE A CA 1
ATOM 1163 C C . PHE A 1 143 ? -1.698 19.852 -5.709 1.00 94.94 143 PHE A C 1
ATOM 1165 O O . PHE A 1 143 ? -2.763 19.573 -6.269 1.00 94.94 143 PHE A O 1
ATOM 1172 N N . ALA A 1 144 ? -1.442 19.477 -4.456 1.00 95.19 144 ALA A N 1
ATOM 1173 C CA . ALA A 1 144 ? -2.315 18.622 -3.666 1.00 95.19 144 ALA A CA 1
ATOM 1174 C C . ALA A 1 144 ? -3.619 19.309 -3.211 1.00 95.19 144 ALA A C 1
ATOM 1176 O O . ALA A 1 144 ? -4.481 18.644 -2.634 1.00 95.19 144 ALA A O 1
ATOM 1177 N N . ASN A 1 145 ? -3.805 20.618 -3.442 1.00 93.62 145 ASN A N 1
ATOM 1178 C CA . ASN A 1 145 ? -5.019 21.337 -3.031 1.00 93.62 145 ASN A CA 1
ATOM 1179 C C . ASN A 1 145 ? -6.280 20.891 -3.790 1.00 93.62 145 ASN A C 1
ATOM 1181 O O . ASN A 1 145 ? -7.385 21.024 -3.265 1.00 93.62 145 ASN A O 1
ATOM 1185 N N . ARG A 1 146 ? -6.110 20.331 -4.994 1.00 93.94 146 ARG A N 1
ATOM 1186 C CA . ARG A 1 146 ? -7.209 19.864 -5.853 1.00 93.94 146 ARG A CA 1
ATOM 1187 C C . ARG A 1 146 ? -7.738 18.496 -5.439 1.00 93.94 146 ARG A C 1
ATOM 1189 O O . ARG A 1 146 ? -8.723 18.032 -6.003 1.00 93.94 146 ARG A O 1
ATOM 1196 N N . TYR A 1 147 ? -7.085 17.865 -4.469 1.00 95.19 147 TYR A N 1
ATOM 1197 C CA . TYR A 1 147 ? -7.358 16.509 -4.030 1.00 95.19 147 TYR A CA 1
ATOM 1198 C C . TYR A 1 147 ? -7.713 16.501 -2.548 1.00 95.19 147 TYR A C 1
ATOM 1200 O O . TYR A 1 147 ? -7.192 17.289 -1.751 1.00 95.19 147 TYR A O 1
ATOM 1208 N N . ARG A 1 148 ? -8.581 15.571 -2.151 1.00 94.12 148 ARG A N 1
ATOM 1209 C CA . ARG A 1 148 ? -8.802 15.299 -0.733 1.00 94.12 148 ARG A CA 1
ATOM 1210 C C . ARG A 1 148 ? -7.654 14.440 -0.214 1.00 94.12 148 ARG A C 1
ATOM 1212 O O . ARG A 1 148 ? -7.312 13.411 -0.796 1.00 94.12 148 ARG A O 1
ATOM 1219 N N . ARG A 1 149 ? -7.057 14.880 0.891 1.00 92.75 149 ARG A N 1
ATOM 1220 C CA . ARG A 1 149 ? -5.927 14.213 1.546 1.00 92.75 149 ARG A CA 1
ATOM 1221 C C . ARG A 1 149 ? -6.402 13.456 2.776 1.00 92.75 149 ARG A C 1
ATOM 1223 O O . ARG A 1 149 ? -7.269 13.943 3.505 1.00 92.75 149 ARG A O 1
ATOM 1230 N N . GLY A 1 150 ? -5.784 12.306 3.043 1.00 90.12 150 GLY A N 1
ATOM 1231 C CA . GLY A 1 150 ? -6.159 11.432 4.158 1.00 90.12 150 GLY A CA 1
ATOM 1232 C C . GLY A 1 150 ? -6.151 12.132 5.522 1.00 90.12 150 GLY A C 1
ATOM 1233 O O . GLY A 1 150 ? -7.022 11.859 6.344 1.00 90.12 150 GLY A O 1
ATOM 1234 N N . VAL A 1 151 ? -5.241 13.093 5.738 1.00 90.69 151 VAL A N 1
ATOM 1235 C CA . VAL A 1 151 ? -5.165 13.888 6.978 1.00 90.69 151 VAL A CA 1
ATOM 1236 C C . VAL A 1 151 ? -6.445 14.680 7.225 1.00 90.69 151 VAL A C 1
ATOM 1238 O O . VAL A 1 151 ? -7.041 14.583 8.296 1.00 90.69 151 VAL A O 1
ATOM 1241 N N . VAL A 1 152 ? -6.924 15.406 6.215 1.00 92.06 152 VAL A N 1
ATOM 1242 C CA . VAL A 1 152 ? -8.117 16.256 6.336 1.00 92.06 152 VAL A CA 1
ATOM 1243 C C . VAL A 1 152 ? -9.373 15.404 6.542 1.00 92.06 152 VAL A C 1
ATOM 1245 O O . VAL A 1 152 ? -10.238 15.751 7.353 1.00 92.06 152 VAL A O 1
ATOM 1248 N N . VAL A 1 153 ? -9.455 14.256 5.861 1.00 94.38 153 VAL A N 1
ATOM 1249 C CA . VAL A 1 153 ? -10.563 13.300 6.014 1.00 94.38 153 VAL A CA 1
ATOM 1250 C C . VAL A 1 153 ? -10.562 12.687 7.420 1.00 94.38 153 VAL A C 1
ATOM 1252 O O . VAL A 1 153 ? -11.606 12.665 8.075 1.00 94.38 153 VAL A O 1
ATOM 1255 N N . ALA A 1 154 ? -9.402 12.258 7.930 1.00 93.88 154 ALA A N 1
ATOM 1256 C CA . ALA A 1 154 ? -9.263 11.688 9.272 1.00 93.88 154 ALA A CA 1
ATOM 1257 C C . ALA A 1 154 ? -9.601 12.705 10.375 1.00 93.88 154 ALA A C 1
ATOM 1259 O O . ALA A 1 154 ? -10.358 12.392 11.298 1.00 93.88 154 ALA A O 1
ATOM 1260 N N . GLU A 1 155 ? -9.124 13.949 10.265 1.00 93.56 155 GLU A N 1
ATOM 1261 C CA . GLU A 1 155 ? -9.469 15.019 11.206 1.00 93.56 155 GLU A CA 1
ATOM 1262 C C . GLU A 1 155 ? -10.966 15.340 11.200 1.00 93.56 155 GLU A C 1
ATOM 1264 O O . GLU A 1 155 ? -11.576 15.557 12.257 1.00 93.56 155 GLU A O 1
ATOM 1269 N N . ARG A 1 156 ? -11.581 15.379 10.011 1.00 94.62 156 ARG A N 1
ATOM 1270 C CA . ARG A 1 156 ? -13.018 15.619 9.876 1.00 94.62 156 ARG A CA 1
ATOM 1271 C C . ARG A 1 156 ? -13.826 14.467 10.468 1.00 94.62 156 ARG A C 1
ATOM 1273 O O . ARG A 1 156 ? -14.752 14.725 11.238 1.00 94.62 156 ARG A O 1
ATOM 1280 N N . ALA A 1 157 ? -13.439 13.223 10.201 1.00 95.25 157 ALA A N 1
ATOM 1281 C CA . ALA A 1 157 ? -14.044 12.039 10.802 1.00 95.25 157 ALA A CA 1
ATOM 1282 C C . ALA A 1 157 ? -13.927 12.059 12.337 1.00 95.25 157 ALA A C 1
ATOM 1284 O O . ALA A 1 157 ? -14.917 11.836 13.033 1.00 95.25 157 ALA A O 1
ATOM 1285 N N . ALA A 1 158 ? -12.771 12.444 12.884 1.00 95.12 158 ALA A N 1
ATOM 1286 C CA . ALA A 1 158 ? -12.580 12.600 14.326 1.00 95.12 158 ALA A CA 1
ATOM 1287 C C . ALA A 1 158 ? -13.510 13.665 14.940 1.00 95.12 158 ALA A C 1
ATOM 1289 O O . ALA A 1 158 ? -13.970 13.523 16.073 1.00 95.12 158 ALA A O 1
ATOM 1290 N N . LYS A 1 159 ? -13.802 14.757 14.217 1.00 93.25 159 LYS A N 1
ATOM 1291 C CA . LYS A 1 159 ? -14.792 15.767 14.647 1.00 93.25 159 LYS A CA 1
ATOM 1292 C C . LYS A 1 159 ? -16.218 15.202 14.635 1.00 93.25 159 LYS A C 1
ATOM 1294 O O . LYS A 1 159 ? -16.966 15.458 15.572 1.00 93.25 159 LYS A O 1
ATOM 1299 N N . ILE A 1 160 ? -16.579 14.411 13.621 1.00 92.25 160 ILE A N 1
ATOM 1300 C CA . ILE A 1 160 ? -17.887 13.734 13.537 1.00 92.25 160 ILE A CA 1
ATOM 1301 C C . ILE A 1 160 ? -18.084 12.792 14.731 1.00 92.25 160 ILE A C 1
ATOM 1303 O O . ILE A 1 160 ? -19.117 12.863 15.392 1.00 92.25 160 ILE A O 1
ATOM 1307 N N . VAL A 1 161 ? -17.077 11.970 15.044 1.00 92.44 161 VAL A N 1
ATOM 1308 C CA . VAL A 1 161 ? -17.113 11.028 16.174 1.00 92.44 161 VAL A CA 1
ATOM 1309 C C . VAL A 1 161 ? -17.194 11.758 17.518 1.00 92.44 161 VAL A C 1
ATOM 1311 O O . VAL A 1 161 ? -18.001 11.398 18.371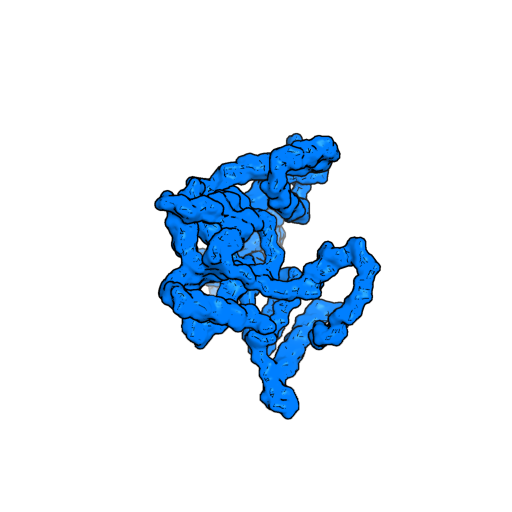 1.00 92.44 161 VAL A O 1
ATOM 1314 N N . ARG A 1 162 ? -16.428 12.836 17.716 1.00 91.12 162 ARG A N 1
ATOM 1315 C CA . ARG A 1 162 ? -16.519 13.633 18.955 1.00 91.12 162 ARG A CA 1
ATOM 1316 C C . ARG A 1 162 ? -17.903 14.253 19.154 1.00 91.12 162 ARG A C 1
ATOM 1318 O O . ARG A 1 162 ? -18.396 14.281 20.275 1.00 91.12 162 ARG A O 1
ATOM 1325 N N . ASN A 1 163 ? -18.570 14.639 18.070 1.00 86.25 163 ASN A N 1
ATOM 1326 C CA . ASN A 1 163 ? -19.917 15.209 18.096 1.00 86.25 163 ASN A CA 1
ATOM 1327 C C . ASN A 1 163 ? -21.043 14.145 18.063 1.00 86.25 163 ASN A C 1
ATOM 1329 O O . ASN A 1 163 ? -22.182 14.472 17.723 1.00 86.25 163 ASN A O 1
ATOM 1333 N N . HIS A 1 164 ? -20.759 12.880 18.414 1.00 78.69 164 HIS A N 1
ATOM 1334 C CA . HIS A 1 164 ? -21.703 11.749 18.329 1.00 78.69 164 HIS A CA 1
ATOM 1335 C C . HIS A 1 164 ? -23.001 11.905 19.144 1.00 78.69 164 HIS A C 1
ATOM 1337 O O . HIS A 1 164 ? -23.992 11.226 18.862 1.00 78.69 164 HIS A O 1
ATOM 1343 N N . GLN A 1 165 ? -23.008 12.771 20.162 1.00 72.94 165 GLN A N 1
ATOM 1344 C CA . GLN A 1 165 ? -24.179 13.012 21.011 1.00 72.94 165 GLN A CA 1
ATOM 1345 C C . GLN A 1 165 ? -25.267 13.845 20.313 1.00 72.94 165 GLN A C 1
ATOM 1347 O O . GLN A 1 165 ? -26.421 13.813 20.737 1.00 72.94 165 GLN A O 1
ATOM 1352 N N . GLY A 1 166 ? -24.938 14.555 19.227 1.00 71.00 166 GLY A N 1
ATOM 1353 C CA . GLY A 1 166 ? -25.911 15.340 18.467 1.00 71.00 166 GLY A CA 1
ATOM 1354 C C . GLY A 1 166 ? -26.934 14.471 17.721 1.00 71.00 166 GLY A C 1
ATOM 1355 O O . GLY A 1 166 ? -26.619 13.382 17.248 1.00 71.00 166 GLY A O 1
ATOM 1356 N N . THR A 1 167 ? -28.162 14.969 17.562 1.00 65.75 167 THR A N 1
ATOM 1357 C CA . THR A 1 167 ? -29.245 14.303 16.806 1.00 65.75 167 THR A CA 1
ATOM 1358 C C . THR A 1 167 ? -29.132 14.467 15.286 1.00 65.75 167 THR A C 1
ATOM 1360 O O . THR A 1 167 ? -29.893 13.850 14.543 1.00 65.75 167 THR A O 1
ATOM 1363 N N . GLY A 1 168 ? -28.183 15.277 14.809 1.00 74.50 168 GLY A N 1
ATOM 1364 C CA . GLY A 1 168 ? -27.940 15.497 13.384 1.00 74.50 168 GLY A CA 1
ATOM 1365 C C . GLY A 1 168 ? -27.237 14.330 12.679 1.00 74.50 168 GLY A C 1
ATOM 1366 O O . GLY A 1 168 ? -26.845 13.330 13.286 1.00 74.50 168 GLY A O 1
ATOM 1367 N N . THR A 1 169 ? -27.004 14.499 11.376 1.00 73.94 169 THR A N 1
ATOM 1368 C CA . THR A 1 169 ? -26.390 13.503 10.479 1.00 73.94 169 THR A CA 1
ATOM 1369 C C . THR A 1 169 ? -25.060 12.949 11.005 1.00 73.94 169 THR A C 1
ATOM 1371 O O . THR A 1 169 ? -24.776 11.764 10.850 1.00 73.94 169 THR A O 1
ATOM 1374 N N . SER A 1 170 ? -24.251 13.771 11.681 1.00 74.38 170 SER A N 1
ATOM 1375 C CA . SER A 1 170 ? -22.974 13.354 12.281 1.00 74.38 170 SER A CA 1
ATOM 1376 C C . SER A 1 170 ? -23.140 12.300 13.382 1.00 74.38 170 SER A C 1
ATOM 1378 O O . SER A 1 170 ? -22.399 11.317 13.407 1.00 74.38 170 SER A O 1
ATOM 1380 N N . GLY A 1 171 ? -24.138 12.460 14.258 1.00 75.81 171 GLY A N 1
ATOM 1381 C CA . GLY A 1 171 ? -24.429 11.490 15.314 1.00 75.81 171 GLY A CA 1
ATOM 1382 C C . GLY A 1 171 ? -24.987 10.185 14.756 1.00 75.81 171 GLY A C 1
ATOM 1383 O O . GLY A 1 171 ? -24.592 9.108 15.195 1.00 75.81 171 GLY A O 1
ATOM 1384 N N . GLN A 1 172 ? -25.824 10.261 13.716 1.00 81.12 172 GLN A N 1
ATOM 1385 C CA . GLN A 1 172 ? -26.315 9.075 13.004 1.00 81.12 172 GLN A CA 1
ATOM 1386 C C . GLN A 1 172 ? -25.173 8.286 12.347 1.00 81.12 172 GLN A C 1
ATOM 1388 O O . GLN A 1 172 ? -25.104 7.067 12.497 1.00 81.12 172 GLN A O 1
ATOM 1393 N N . LYS A 1 173 ? -24.238 8.974 11.674 1.00 83.88 173 LYS A N 1
ATOM 1394 C CA . LYS A 1 173 ? -23.050 8.353 11.062 1.00 83.88 173 LYS A CA 1
ATOM 1395 C C . LYS A 1 173 ? -22.177 7.631 12.094 1.00 83.88 173 LYS A C 1
ATOM 1397 O O . LYS A 1 173 ? -21.740 6.514 11.829 1.00 83.88 173 LYS A O 1
ATOM 1402 N N . ALA A 1 174 ? -21.943 8.242 13.258 1.00 83.06 174 ALA A N 1
ATOM 1403 C CA . ALA A 1 174 ? -21.169 7.624 14.335 1.00 83.06 174 ALA A CA 1
ATOM 1404 C C . ALA A 1 174 ? -21.892 6.398 14.927 1.00 83.06 174 ALA A C 1
ATOM 1406 O O . ALA A 1 174 ? -21.287 5.339 15.062 1.00 83.06 174 ALA A O 1
ATOM 1407 N N . ARG A 1 175 ? -23.203 6.499 15.191 1.00 85.00 175 ARG A N 1
ATOM 1408 C CA . ARG A 1 175 ? -24.023 5.380 15.696 1.00 85.00 175 ARG A CA 1
ATOM 1409 C C . ARG A 1 175 ? -24.120 4.216 14.708 1.00 85.00 175 ARG A C 1
ATOM 1411 O O . ARG A 1 175 ? -24.209 3.069 15.126 1.00 85.00 175 ARG A O 1
ATOM 1418 N N . ALA A 1 176 ? -24.041 4.483 13.403 1.00 88.38 176 ALA A N 1
ATOM 1419 C CA . ALA A 1 176 ? -24.049 3.448 12.369 1.00 88.38 176 ALA A CA 1
ATOM 1420 C C . ALA A 1 176 ? -22.820 2.514 12.405 1.00 88.38 176 ALA A C 1
ATOM 1422 O O . ALA A 1 176 ? -22.834 1.473 11.740 1.00 88.38 176 ALA A O 1
ATOM 1423 N N . LEU A 1 177 ? -21.765 2.867 13.155 1.00 89.81 177 LEU A N 1
ATOM 1424 C CA . LEU A 1 177 ? -20.629 1.979 13.427 1.00 89.81 177 LEU A CA 1
ATOM 1425 C C . LEU A 1 177 ? -20.982 0.865 14.428 1.00 89.81 177 LEU A C 1
ATOM 1427 O O . LEU A 1 177 ? -20.323 -0.176 14.419 1.00 89.81 177 LEU A O 1
ATOM 1431 N N . GLY A 1 178 ? -22.029 1.055 15.238 1.00 90.81 178 GLY A N 1
ATOM 1432 C CA . GLY A 1 178 ? -22.395 0.152 16.325 1.00 90.81 178 GLY A CA 1
ATOM 1433 C C . GLY A 1 178 ? -21.309 0.079 17.399 1.00 90.81 178 GLY A C 1
ATOM 1434 O O . GLY A 1 178 ? -20.651 1.078 17.685 1.00 90.81 178 GLY A O 1
ATOM 1435 N N . VAL A 1 179 ? -21.104 -1.106 17.973 1.00 93.25 179 VAL A N 1
ATOM 1436 C CA . VAL A 1 179 ? -20.040 -1.338 18.961 1.00 93.25 179 VAL A CA 1
ATOM 1437 C C . VAL A 1 179 ? -18.688 -1.404 18.261 1.00 93.25 179 VAL A C 1
ATOM 1439 O O . VAL A 1 179 ? -18.504 -2.187 17.325 1.00 93.25 179 VAL A O 1
ATOM 1442 N N . VAL A 1 180 ? -17.725 -0.610 18.721 1.00 95.19 180 VAL A N 1
ATOM 1443 C CA . VAL A 1 180 ? -16.403 -0.515 18.093 1.00 95.19 180 VAL A CA 1
ATOM 1444 C C . VAL A 1 180 ? -15.379 -1.301 18.910 1.00 95.19 180 VAL A C 1
ATOM 1446 O O . VAL A 1 180 ? -15.247 -1.130 20.116 1.00 95.19 180 VAL A O 1
ATOM 1449 N N . ILE A 1 181 ? -14.608 -2.165 18.255 1.00 95.00 181 ILE A N 1
ATOM 1450 C CA . ILE A 1 181 ? -13.497 -2.885 18.887 1.00 95.00 181 ILE A CA 1
ATOM 1451 C C . ILE A 1 181 ? -12.201 -2.450 18.208 1.00 95.00 181 ILE A C 1
ATOM 1453 O O . ILE A 1 181 ? -11.960 -2.796 17.053 1.00 95.00 181 ILE A O 1
ATOM 1457 N N . LEU A 1 182 ? -11.362 -1.692 18.912 1.00 93.94 182 LEU A N 1
ATOM 1458 C CA . LEU A 1 182 ? -10.087 -1.193 18.399 1.00 93.94 182 LEU A CA 1
ATOM 1459 C C . LEU A 1 182 ? -8.975 -2.209 18.662 1.00 93.94 182 LEU A C 1
ATOM 1461 O O . LEU A 1 182 ? -8.614 -2.453 19.809 1.00 93.94 182 LEU A O 1
ATOM 1465 N N . VAL A 1 183 ? -8.390 -2.780 17.610 1.00 91.00 183 VAL A N 1
ATOM 1466 C CA . VAL A 1 183 ? -7.213 -3.649 17.721 1.00 91.00 183 VAL A CA 1
ATOM 1467 C C . VAL A 1 183 ? -5.945 -2.815 17.585 1.00 91.00 183 VAL A C 1
ATOM 1469 O O . VAL A 1 183 ? -5.549 -2.438 16.481 1.00 91.00 183 VAL A O 1
ATOM 1472 N N . LYS A 1 184 ? -5.267 -2.573 18.708 1.00 87.50 184 LYS A N 1
ATOM 1473 C CA . LYS A 1 184 ? -3.955 -1.925 18.740 1.00 87.50 184 LYS A CA 1
ATOM 1474 C C . LYS A 1 184 ? -2.859 -2.995 18.744 1.00 87.50 184 LYS A C 1
ATOM 1476 O O . LYS A 1 184 ? -2.446 -3.480 19.793 1.00 87.50 184 LYS A O 1
ATOM 1481 N N . ALA A 1 185 ? -2.433 -3.389 17.546 1.00 82.12 185 ALA A N 1
ATOM 1482 C CA . ALA A 1 185 ? -1.354 -4.362 17.325 1.00 82.12 185 ALA A CA 1
ATOM 1483 C C . ALA A 1 185 ? -0.052 -3.731 16.795 1.00 82.12 185 ALA A C 1
ATOM 1485 O O . ALA A 1 185 ? 0.936 -4.432 16.624 1.00 82.12 185 ALA A O 1
ATOM 1486 N N . ALA A 1 186 ? -0.083 -2.435 16.483 1.00 78.94 186 ALA A N 1
ATOM 1487 C CA . ALA A 1 186 ? 1.043 -1.641 16.010 1.00 78.94 186 ALA A CA 1
ATOM 1488 C C . ALA A 1 186 ? 0.835 -0.178 16.449 1.00 78.94 186 ALA A C 1
ATOM 1490 O O . ALA A 1 186 ? -0.300 0.196 16.793 1.00 78.94 186 ALA A O 1
ATOM 1491 N N . PRO A 1 187 ? 1.882 0.665 16.426 1.00 83.69 187 PRO A N 1
ATOM 1492 C CA . PRO A 1 187 ? 1.730 2.102 16.600 1.00 83.69 187 PRO A CA 1
ATOM 1493 C C . PRO A 1 187 ? 0.705 2.674 15.616 1.00 83.69 187 PRO A C 1
ATOM 1495 O O . PRO A 1 187 ? 0.704 2.353 14.428 1.00 83.69 187 PRO A O 1
ATOM 1498 N N . VAL A 1 188 ? -0.185 3.530 16.116 1.00 86.31 188 VAL A N 1
ATOM 1499 C CA . VAL A 1 188 ? -1.173 4.212 15.275 1.00 86.31 188 VAL A CA 1
ATOM 1500 C C . VAL A 1 188 ? -0.459 5.310 14.495 1.00 86.31 188 VAL A C 1
ATOM 1502 O O . VAL A 1 188 ? 0.203 6.157 15.100 1.00 86.31 188 VAL A O 1
ATOM 1505 N N . ALA A 1 189 ? -0.614 5.308 13.169 1.00 86.00 189 ALA A N 1
ATOM 1506 C CA . ALA A 1 189 ? -0.054 6.341 12.305 1.00 86.00 189 ALA A CA 1
ATOM 1507 C C . ALA A 1 189 ? -0.477 7.741 12.797 1.00 86.00 189 ALA A C 1
ATOM 1509 O O . ALA A 1 189 ? -1.665 7.935 13.081 1.00 86.00 189 ALA A O 1
ATOM 1510 N N . PRO A 1 190 ? 0.436 8.728 12.877 1.00 87.38 190 PRO A N 1
ATOM 1511 C CA . PRO A 1 190 ? 0.118 10.054 13.410 1.00 87.38 190 PRO A CA 1
ATOM 1512 C C . PRO A 1 190 ? -1.101 10.713 12.750 1.00 87.38 190 PRO A C 1
ATOM 1514 O O . PRO A 1 190 ? -1.952 11.258 13.447 1.00 87.38 190 PRO A O 1
ATOM 1517 N N . VAL A 1 191 ? -1.239 10.557 11.428 1.00 87.69 191 VAL A N 1
ATOM 1518 C CA . VAL A 1 191 ? -2.386 11.022 10.628 1.00 87.69 191 VAL A CA 1
ATOM 1519 C C . VAL A 1 191 ? -3.727 10.480 11.140 1.00 87.69 191 VAL A C 1
ATOM 1521 O O . VAL A 1 191 ? -4.734 11.180 11.140 1.00 87.69 191 VAL A O 1
ATOM 1524 N N . GLN A 1 192 ? -3.751 9.224 11.587 1.00 91.00 192 GLN A N 1
ATOM 1525 C CA . GLN A 1 192 ? -4.964 8.529 12.023 1.00 91.00 192 GLN A CA 1
ATOM 1526 C C . GLN A 1 192 ? -5.218 8.669 13.530 1.00 91.00 192 GLN A C 1
ATOM 1528 O O . GLN A 1 192 ? -6.287 8.298 14.019 1.00 91.00 192 GLN A O 1
ATOM 1533 N N . ARG A 1 193 ? -4.256 9.215 14.281 1.00 91.50 193 ARG A N 1
ATOM 1534 C CA . ARG A 1 193 ? -4.320 9.317 15.741 1.00 91.50 193 ARG A CA 1
ATOM 1535 C C . ARG A 1 193 ? -5.516 10.128 16.252 1.00 91.50 193 ARG A C 1
ATOM 1537 O O . ARG A 1 193 ? -6.191 9.624 17.146 1.00 91.50 193 ARG A O 1
ATOM 1544 N N . PRO A 1 194 ? -5.882 11.286 15.661 1.00 92.50 194 PRO A N 1
ATOM 1545 C CA . PRO A 1 194 ? -7.076 12.016 16.086 1.00 92.50 194 PRO A CA 1
ATOM 1546 C C . PRO A 1 194 ? -8.364 11.190 15.978 1.00 92.50 194 PRO A C 1
ATOM 1548 O O . PRO A 1 194 ? -9.237 11.299 16.838 1.00 92.50 194 PRO A O 1
ATOM 1551 N N . LEU A 1 195 ? -8.494 10.367 14.931 1.00 95.25 195 LEU A N 1
ATOM 1552 C CA . LEU A 1 195 ? -9.656 9.499 14.741 1.00 95.25 195 LEU A CA 1
ATOM 1553 C C . LEU A 1 195 ? -9.631 8.315 15.709 1.00 95.25 195 LEU A C 1
ATOM 1555 O O . LEU A 1 195 ? -10.664 7.991 16.289 1.00 95.25 195 LEU A O 1
ATOM 1559 N N . PHE A 1 196 ? -8.465 7.699 15.907 1.00 94.69 196 PHE A N 1
ATOM 1560 C CA . PHE A 1 196 ? -8.296 6.626 16.884 1.00 94.69 196 PHE A CA 1
ATOM 1561 C C . PHE A 1 196 ? -8.691 7.086 18.292 1.00 94.69 196 PHE A C 1
ATOM 1563 O O . PHE A 1 196 ? -9.519 6.438 18.928 1.00 94.69 196 PHE A O 1
ATOM 1570 N N . ASP A 1 197 ? -8.169 8.229 18.741 1.00 93.81 197 ASP A N 1
ATOM 1571 C CA . ASP A 1 197 ? -8.460 8.785 20.066 1.00 93.81 197 ASP A CA 1
ATOM 1572 C C . ASP A 1 197 ? -9.950 9.147 20.201 1.00 93.81 197 ASP A C 1
ATOM 1574 O O . ASP A 1 197 ? -10.569 8.886 21.233 1.00 93.81 197 ASP A O 1
ATOM 1578 N N . ALA A 1 198 ? -10.562 9.686 19.138 1.00 94.12 198 ALA A N 1
ATOM 1579 C CA . ALA A 1 198 ? -11.993 9.982 19.120 1.00 94.12 198 ALA A CA 1
ATOM 1580 C C . ALA A 1 198 ? -12.860 8.716 19.236 1.00 94.12 198 ALA A C 1
ATOM 1582 O O . ALA A 1 198 ? -13.844 8.726 19.972 1.00 94.12 198 ALA A O 1
ATOM 1583 N N . LEU A 1 199 ? -12.504 7.632 18.537 1.00 94.38 199 LEU A N 1
ATOM 1584 C CA . LEU A 1 199 ? -13.210 6.349 18.630 1.00 94.38 199 LEU A CA 1
ATOM 1585 C C . LEU A 1 199 ? -13.010 5.697 20.000 1.00 94.38 199 LEU A C 1
ATOM 1587 O O . LEU A 1 199 ? -13.969 5.174 20.563 1.00 94.38 199 LEU A O 1
ATOM 1591 N N . ALA A 1 200 ? -11.793 5.747 20.545 1.00 92.62 200 ALA A N 1
ATOM 1592 C CA . ALA A 1 200 ? -11.463 5.197 21.858 1.00 92.62 200 ALA A CA 1
ATOM 1593 C C . ALA A 1 200 ? -12.222 5.893 22.999 1.00 92.62 200 ALA A C 1
ATOM 1595 O O . ALA A 1 200 ? -12.489 5.265 24.018 1.00 92.62 200 ALA A O 1
ATOM 1596 N N . GLY A 1 201 ? -12.586 7.167 22.821 1.00 89.12 201 GLY A N 1
ATOM 1597 C CA . GLY A 1 201 ? -13.394 7.934 23.771 1.00 89.12 201 GLY A CA 1
ATOM 1598 C C . GLY A 1 201 ? -14.908 7.712 23.677 1.00 89.12 201 GLY A C 1
ATOM 1599 O O . GLY A 1 201 ? -15.644 8.315 24.457 1.00 89.12 201 GLY A O 1
ATOM 1600 N N . LEU A 1 202 ? -15.402 6.898 22.735 1.00 88.62 202 LEU A N 1
ATOM 1601 C CA . LEU A 1 202 ? -16.825 6.549 22.682 1.00 88.62 202 LEU A CA 1
ATOM 1602 C C . LEU A 1 202 ? -17.190 5.570 23.814 1.00 88.62 202 LEU A C 1
ATOM 1604 O O . LEU A 1 202 ? -16.388 4.696 24.144 1.00 88.62 202 LEU A O 1
ATOM 1608 N N . PRO A 1 203 ? -18.415 5.653 24.369 1.00 82.25 203 PRO A N 1
ATOM 1609 C CA . PRO A 1 203 ? -18.846 4.787 25.472 1.00 82.25 203 PRO A CA 1
ATOM 1610 C C . PRO A 1 203 ? -18.904 3.299 25.091 1.00 82.25 203 PRO A C 1
ATOM 1612 O O . PRO A 1 203 ? -18.697 2.436 25.938 1.00 82.25 203 PRO A O 1
ATOM 1615 N N . ASP A 1 204 ? -19.133 3.003 23.809 1.00 84.25 204 ASP A N 1
ATOM 1616 C CA . ASP A 1 204 ? -19.340 1.650 23.282 1.00 84.25 204 ASP A CA 1
ATOM 1617 C C . ASP A 1 204 ? -18.105 1.117 22.542 1.00 84.25 204 ASP A C 1
ATOM 1619 O O . ASP A 1 204 ? -18.220 0.352 21.579 1.00 84.25 204 ASP A O 1
ATOM 1623 N N . THR A 1 205 ? -16.917 1.550 22.975 1.00 91.25 205 THR A N 1
ATOM 1624 C CA . THR A 1 205 ? -15.644 1.141 22.384 1.00 91.25 205 THR A CA 1
ATOM 1625 C C . THR A 1 205 ? -14.798 0.335 23.358 1.00 91.25 205 THR A C 1
ATOM 1627 O O . THR A 1 205 ? -14.576 0.737 24.496 1.00 91.25 205 THR A O 1
ATOM 1630 N N . VAL A 1 206 ? -14.234 -0.776 22.880 1.00 91.62 206 VAL A N 1
ATOM 1631 C CA . VAL A 1 206 ? -13.235 -1.559 23.620 1.00 91.62 206 VAL A CA 1
ATOM 1632 C C . VAL A 1 206 ? -11.920 -1.569 22.851 1.00 91.62 206 VAL A C 1
ATOM 1634 O O . VAL A 1 206 ? -11.884 -1.941 21.680 1.00 91.62 206 VAL A O 1
ATOM 1637 N N . THR A 1 207 ? -10.821 -1.198 23.512 1.00 89.94 207 THR A N 1
ATOM 1638 C CA . THR A 1 207 ? -9.476 -1.290 22.924 1.00 89.94 207 THR A CA 1
ATOM 1639 C C . THR A 1 207 ? -8.784 -2.571 23.369 1.00 89.94 207 THR A C 1
ATOM 1641 O O . THR A 1 207 ? -8.567 -2.796 24.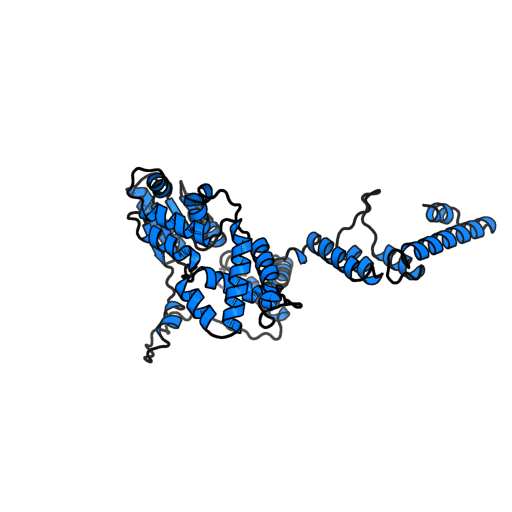556 1.00 89.94 207 THR A O 1
ATOM 1644 N N . VAL A 1 208 ? -8.402 -3.399 22.400 1.00 88.25 208 VAL A N 1
ATOM 1645 C CA . VAL A 1 208 ? -7.604 -4.609 22.587 1.00 88.25 208 VAL A CA 1
ATOM 1646 C C . VAL A 1 208 ? -6.181 -4.315 22.140 1.00 88.25 208 VAL A C 1
ATOM 1648 O O . VAL A 1 208 ? -5.891 -4.260 20.944 1.00 88.25 208 VAL A O 1
ATOM 1651 N N . SER A 1 209 ? -5.290 -4.145 23.108 1.00 83.25 209 SER A N 1
ATOM 1652 C CA . SER A 1 209 ? -3.857 -4.020 22.850 1.00 83.25 209 SER A CA 1
ATOM 1653 C C . SER A 1 209 ? -3.212 -5.401 22.819 1.00 83.25 209 SER A C 1
ATOM 1655 O O . SER A 1 209 ? -3.457 -6.227 23.701 1.00 83.25 209 SER A O 1
ATOM 1657 N N . ILE A 1 210 ? -2.377 -5.665 21.815 1.00 74.81 210 ILE A N 1
ATOM 1658 C CA . ILE A 1 210 ? -1.437 -6.787 21.883 1.00 74.81 210 ILE A CA 1
ATOM 1659 C C . ILE A 1 210 ? -0.253 -6.298 22.726 1.00 74.81 210 ILE A C 1
ATOM 1661 O O . ILE A 1 210 ? 0.312 -5.269 22.363 1.00 74.81 210 ILE A O 1
ATOM 1665 N N . PRO A 1 211 ? 0.093 -6.959 23.849 1.00 62.56 211 PRO A N 1
ATOM 1666 C CA . PRO A 1 211 ? 1.205 -6.529 24.688 1.00 62.56 211 PRO A CA 1
ATOM 1667 C C . PRO A 1 211 ? 2.495 -6.461 23.872 1.00 62.56 211 PRO A C 1
ATOM 1669 O O . PRO A 1 211 ? 2.989 -7.482 23.391 1.00 62.56 211 PRO A O 1
ATOM 1672 N N . ASP A 1 212 ? 3.022 -5.250 23.736 1.00 54.19 212 ASP A N 1
ATOM 1673 C CA . ASP A 1 212 ? 4.324 -4.946 23.153 1.00 54.19 212 ASP A CA 1
ATOM 1674 C C . ASP A 1 212 ? 5.399 -5.068 24.243 1.00 54.19 212 ASP A C 1
ATOM 1676 O O . ASP A 1 212 ? 6.225 -4.179 24.435 1.00 54.19 212 ASP A O 1
ATOM 1680 N N . ASP A 1 213 ? 5.421 -6.188 24.977 1.00 47.38 213 ASP A N 1
ATOM 1681 C CA . ASP A 1 213 ? 6.393 -6.412 26.064 1.00 47.38 213 ASP A CA 1
ATOM 1682 C C . ASP A 1 213 ? 7.858 -6.316 25.567 1.00 47.38 213 ASP A C 1
ATOM 1684 O O . ASP A 1 213 ? 8.789 -6.207 26.365 1.00 47.38 213 ASP A O 1
ATOM 1688 N N . VAL A 1 214 ? 8.068 -6.339 24.244 1.00 48.28 214 VAL A N 1
ATOM 1689 C CA . VAL A 1 214 ? 9.361 -6.160 23.568 1.00 48.28 214 VAL A CA 1
ATOM 1690 C C . VAL A 1 214 ? 9.570 -4.730 23.033 1.00 48.28 214 VAL A C 1
ATOM 1692 O O . VAL A 1 214 ? 10.704 -4.255 23.051 1.00 48.28 214 VAL A O 1
ATOM 1695 N N . PHE A 1 215 ? 8.521 -4.016 22.608 1.00 41.03 215 PHE A N 1
ATOM 1696 C CA . PHE A 1 215 ? 8.643 -2.696 21.963 1.00 41.03 215 PHE A CA 1
ATOM 1697 C C . PHE A 1 215 ? 8.462 -1.510 22.926 1.00 41.03 215 PHE A C 1
ATOM 1699 O O . PHE A 1 215 ? 9.240 -0.557 22.854 1.00 41.03 215 PHE A O 1
ATOM 1706 N N . ASP A 1 216 ? 7.537 -1.575 23.893 1.00 43.75 216 ASP A N 1
ATOM 1707 C CA . ASP A 1 216 ? 7.329 -0.489 24.877 1.00 43.75 216 ASP A CA 1
ATOM 1708 C C . ASP A 1 216 ? 8.521 -0.344 25.852 1.00 43.75 216 ASP A C 1
ATOM 1710 O O . ASP A 1 216 ? 8.757 0.711 26.454 1.00 43.75 216 ASP A O 1
ATOM 1714 N N . GLY A 1 217 ? 9.329 -1.401 25.987 1.00 40.94 217 GLY A N 1
ATOM 1715 C CA . GLY A 1 217 ? 10.559 -1.393 26.778 1.00 40.94 217 GLY A CA 1
ATOM 1716 C C . GLY A 1 217 ? 11.737 -0.676 26.110 1.00 40.94 217 GLY A C 1
ATOM 1717 O O . GLY A 1 217 ? 12.609 -0.187 26.826 1.00 40.94 217 GLY A O 1
ATOM 1718 N N . MET A 1 218 ? 11.779 -0.584 24.775 1.00 43.53 218 MET A N 1
ATOM 1719 C CA . MET A 1 218 ? 12.898 0.052 24.059 1.00 43.53 218 MET A CA 1
ATOM 1720 C C . MET A 1 218 ? 12.753 1.572 23.955 1.00 43.53 218 MET A C 1
ATOM 1722 O O . MET A 1 218 ? 13.758 2.277 23.975 1.00 43.53 218 MET A O 1
ATOM 1726 N N . THR A 1 219 ? 11.528 2.096 23.913 1.00 44.31 219 THR A N 1
ATOM 1727 C CA . THR A 1 219 ? 11.285 3.546 23.830 1.00 44.31 219 THR A CA 1
ATOM 1728 C C . THR A 1 219 ? 11.290 4.234 25.198 1.00 44.31 219 THR A C 1
ATOM 1730 O O . THR A 1 219 ? 11.590 5.423 25.270 1.00 44.31 219 THR A O 1
ATOM 1733 N N . SER A 1 220 ? 11.029 3.508 26.295 1.00 40.75 220 SER A N 1
ATOM 1734 C CA . SER A 1 220 ? 10.956 4.094 27.647 1.00 40.75 220 SER A CA 1
ATOM 1735 C C . SER A 1 220 ? 12.192 3.878 28.537 1.00 40.75 220 SER A C 1
ATOM 1737 O O . SER A 1 220 ? 12.350 4.597 29.522 1.00 40.75 220 SER A O 1
ATOM 1739 N N . LYS A 1 221 ? 13.106 2.946 28.212 1.00 38.09 221 LYS A N 1
ATOM 1740 C CA . LYS A 1 221 ? 14.274 2.620 29.068 1.00 38.09 221 LYS A CA 1
ATOM 1741 C C . LYS A 1 221 ? 15.628 3.149 28.595 1.00 38.09 221 LYS A C 1
ATOM 1743 O O . LYS A 1 221 ? 16.630 2.887 29.255 1.00 38.09 221 LYS A O 1
ATOM 1748 N N . ALA A 1 222 ? 15.677 3.960 27.541 1.00 39.00 222 ALA A N 1
ATOM 1749 C CA . ALA A 1 222 ? 16.897 4.695 27.193 1.00 39.00 222 ALA A CA 1
ATOM 1750 C C . ALA A 1 222 ? 17.226 5.843 28.181 1.00 39.00 222 ALA A C 1
ATOM 1752 O O . ALA A 1 222 ? 18.259 6.486 28.031 1.00 39.00 222 ALA A O 1
ATOM 1753 N N . ALA A 1 223 ? 16.387 6.094 29.199 1.00 40.59 223 ALA A N 1
ATOM 1754 C CA . ALA A 1 223 ? 16.551 7.222 30.123 1.00 40.59 223 ALA A CA 1
ATOM 1755 C C . ALA A 1 223 ? 16.819 6.865 31.598 1.00 40.59 223 ALA A C 1
ATOM 1757 O O . ALA A 1 223 ? 17.144 7.765 32.366 1.00 40.59 223 ALA A O 1
ATOM 1758 N N . THR A 1 224 ? 16.745 5.606 32.040 1.00 36.53 224 THR A N 1
ATOM 1759 C CA . THR A 1 224 ? 17.096 5.265 33.433 1.00 36.53 224 THR A CA 1
ATOM 1760 C C . THR A 1 224 ? 17.696 3.869 33.543 1.00 36.53 224 THR A C 1
ATOM 1762 O O . THR A 1 224 ? 17.027 2.842 33.430 1.00 36.53 224 THR A O 1
ATOM 1765 N N . GLY A 1 225 ? 19.005 3.835 33.792 1.00 41.25 225 GLY A N 1
ATOM 1766 C CA . GLY A 1 225 ? 19.744 2.619 34.087 1.00 41.25 225 GLY A CA 1
ATOM 1767 C C . GLY A 1 225 ? 19.270 1.985 35.388 1.00 41.25 225 GLY A C 1
ATOM 1768 O O . GLY A 1 225 ? 19.739 2.340 36.457 1.00 41.25 225 GLY A O 1
ATOM 1769 N N . THR A 1 226 ? 18.373 1.008 35.296 1.00 35.94 226 THR A N 1
ATOM 1770 C CA . THR A 1 226 ? 18.246 -0.078 36.276 1.00 35.94 226 THR A CA 1
ATOM 1771 C C . THR A 1 226 ? 17.793 -1.342 35.546 1.00 35.94 226 THR A C 1
ATOM 1773 O O . THR A 1 226 ? 16.631 -1.527 35.184 1.00 35.94 226 THR A O 1
ATOM 1776 N N . GLY A 1 227 ? 18.754 -2.227 35.274 1.00 41.41 227 GLY A N 1
ATOM 1777 C CA . GLY A 1 227 ? 18.513 -3.535 34.674 1.00 41.41 227 GLY A CA 1
ATOM 1778 C C . GLY A 1 227 ? 17.719 -4.433 35.619 1.00 41.41 227 GLY A C 1
ATOM 1779 O O . GLY A 1 227 ? 18.290 -5.130 36.457 1.00 41.41 227 GLY A O 1
ATOM 1780 N N . GLN A 1 228 ? 16.393 -4.436 35.484 1.00 37.72 228 GLN A N 1
ATOM 1781 C CA . GLN A 1 228 ? 15.532 -5.389 36.178 1.00 37.72 228 GLN A CA 1
ATOM 1782 C C . GLN A 1 228 ? 15.431 -6.705 35.396 1.00 37.72 228 GLN A C 1
ATOM 1784 O O . GLN A 1 228 ? 15.036 -6.761 34.232 1.00 37.72 228 GLN A O 1
ATOM 1789 N N . LYS A 1 229 ? 15.826 -7.773 36.092 1.00 39.19 229 LYS A N 1
ATOM 1790 C CA . LYS A 1 229 ? 15.968 -9.173 35.677 1.00 39.19 229 LYS A CA 1
ATOM 1791 C C . LYS A 1 229 ? 14.620 -9.867 35.394 1.00 39.19 229 LYS A C 1
ATOM 1793 O O . LYS A 1 229 ? 14.283 -10.828 36.078 1.00 39.19 229 LYS A O 1
ATOM 1798 N N . THR A 1 230 ? 13.854 -9.436 34.393 1.00 38.25 230 THR A N 1
ATOM 1799 C CA . THR A 1 230 ? 12.600 -10.122 33.993 1.00 38.25 230 THR A CA 1
ATOM 1800 C C . THR A 1 230 ? 12.723 -10.979 32.723 1.00 38.25 230 THR A C 1
ATOM 1802 O O . THR A 1 230 ? 11.781 -11.663 32.340 1.00 38.25 230 THR A O 1
ATOM 1805 N N . SER A 1 231 ? 13.897 -11.052 32.088 1.00 44.84 231 SER A N 1
ATOM 1806 C CA . SER A 1 231 ? 14.064 -11.640 30.744 1.00 44.84 231 SER A CA 1
ATOM 1807 C C . SER A 1 231 ? 14.231 -13.170 30.660 1.00 44.84 231 SER A C 1
ATOM 1809 O O . SER A 1 231 ? 14.569 -13.689 29.595 1.00 44.84 231 SER A O 1
ATOM 1811 N N . ARG A 1 232 ? 14.020 -13.939 31.741 1.00 41.72 232 ARG A N 1
ATOM 1812 C CA . ARG A 1 232 ? 14.361 -15.382 31.752 1.00 41.72 232 ARG A CA 1
ATOM 1813 C C . ARG A 1 232 ? 13.273 -16.342 31.260 1.00 41.72 232 ARG A C 1
ATOM 1815 O O . ARG A 1 232 ? 13.629 -17.442 30.856 1.00 41.72 232 ARG A O 1
ATOM 1822 N N . GLN A 1 233 ? 11.992 -15.969 31.256 1.00 42.16 233 GLN A N 1
ATOM 1823 C CA . GLN A 1 233 ? 10.907 -16.928 30.969 1.00 42.16 233 GLN A CA 1
ATOM 1824 C C . GLN A 1 233 ? 10.356 -16.897 29.537 1.00 42.16 233 GLN A C 1
ATOM 1826 O O . GLN A 1 233 ? 9.638 -17.814 29.158 1.00 42.16 233 GLN A O 1
ATOM 1831 N N . ASN A 1 234 ? 10.725 -15.906 28.719 1.00 41.59 234 ASN A N 1
ATOM 1832 C CA . ASN A 1 234 ? 10.183 -15.744 27.364 1.00 41.59 234 ASN A CA 1
ATOM 1833 C C . ASN A 1 234 ? 11.264 -15.755 26.272 1.00 41.59 234 ASN A C 1
ATOM 1835 O O . ASN A 1 234 ? 11.095 -15.150 25.215 1.00 41.59 234 ASN A O 1
ATOM 1839 N N . ARG A 1 235 ? 12.375 -16.472 26.499 1.00 44.97 235 ARG A N 1
ATOM 1840 C CA . ARG A 1 235 ? 13.236 -16.907 25.393 1.00 44.97 235 ARG A CA 1
ATOM 1841 C C . ARG A 1 235 ? 12.448 -17.936 24.590 1.00 44.97 235 ARG A C 1
ATOM 1843 O O . ARG A 1 235 ? 12.567 -19.137 24.807 1.00 44.97 235 ARG A O 1
ATOM 1850 N N . GLN A 1 236 ? 11.596 -17.446 23.693 1.00 57.56 236 GLN A N 1
ATOM 1851 C CA . GLN A 1 236 ? 11.156 -18.226 22.546 1.00 57.56 236 GLN A CA 1
ATOM 1852 C C . GLN A 1 236 ? 12.402 -18.873 21.922 1.00 57.56 236 GLN A C 1
ATOM 1854 O O . GLN A 1 236 ? 13.483 -18.290 22.002 1.00 57.56 236 GLN A O 1
ATOM 1859 N N . ASN A 1 237 ? 12.273 -20.081 21.371 1.00 68.38 237 ASN A N 1
ATOM 1860 C CA . ASN A 1 237 ? 13.364 -20.803 20.707 1.00 68.38 237 ASN A CA 1
ATOM 1861 C C . ASN A 1 237 ? 13.886 -19.992 19.506 1.00 68.38 237 ASN A C 1
ATOM 1863 O O . ASN A 1 237 ? 13.482 -20.225 18.367 1.00 68.38 237 ASN A O 1
ATOM 1867 N N . LEU A 1 238 ? 14.723 -18.998 19.782 1.00 81.62 238 LEU A N 1
ATOM 1868 C CA . LEU A 1 238 ? 15.408 -18.173 18.809 1.00 81.62 238 LEU A CA 1
ATOM 1869 C C . LEU A 1 238 ? 16.687 -18.909 18.445 1.00 81.62 238 LEU A C 1
ATOM 1871 O O . LEU A 1 238 ? 17.592 -19.048 19.267 1.00 81.62 238 LEU A O 1
ATOM 1875 N N . ASN A 1 239 ? 16.734 -19.383 17.209 1.00 84.94 239 ASN A N 1
ATOM 1876 C CA . ASN A 1 239 ? 17.882 -20.082 16.666 1.00 84.94 239 ASN A CA 1
ATOM 1877 C C . ASN A 1 239 ? 18.436 -19.214 15.535 1.00 84.94 239 ASN A C 1
ATOM 1879 O O . ASN A 1 239 ? 17.952 -19.354 14.412 1.00 84.94 239 ASN A O 1
ATOM 1883 N N . PRO A 1 240 ? 19.370 -18.287 15.815 1.00 89.31 240 PRO A N 1
ATOM 1884 C CA . PRO A 1 240 ? 20.049 -17.559 14.753 1.00 89.31 240 PRO A CA 1
ATOM 1885 C C . PRO A 1 240 ? 20.857 -18.549 13.910 1.00 89.31 240 PRO A C 1
ATOM 1887 O O . PRO A 1 240 ? 21.442 -19.495 14.445 1.00 89.31 240 PRO A O 1
ATOM 1890 N N . ILE A 1 241 ? 20.869 -18.339 12.598 1.00 88.94 241 ILE A N 1
ATOM 1891 C CA . ILE A 1 241 ? 21.588 -19.178 11.640 1.00 88.94 241 ILE A CA 1
ATOM 1892 C C . ILE A 1 241 ? 22.456 -18.247 10.800 1.00 88.94 241 ILE A C 1
ATOM 1894 O O . ILE A 1 241 ? 21.980 -17.220 10.326 1.00 88.94 241 ILE A O 1
ATOM 1898 N N . GLY A 1 242 ? 23.735 -18.589 10.668 1.00 92.44 242 GLY A N 1
ATOM 1899 C CA . GLY A 1 242 ? 24.637 -17.941 9.723 1.00 92.44 242 GLY A CA 1
ATOM 1900 C C . GLY A 1 242 ? 24.630 -18.715 8.413 1.00 92.44 242 GLY A C 1
ATOM 1901 O O . GLY A 1 242 ? 24.826 -19.930 8.417 1.00 92.44 242 GLY A O 1
ATOM 1902 N N . VAL A 1 243 ? 24.411 -18.010 7.312 1.00 94.12 243 VAL A N 1
ATOM 1903 C CA . VAL A 1 243 ? 24.412 -18.543 5.946 1.00 94.12 243 VAL A CA 1
ATOM 1904 C C . VAL A 1 243 ? 25.319 -17.668 5.077 1.00 94.12 243 VAL A C 1
ATOM 1906 O O . VAL A 1 243 ? 25.466 -16.482 5.369 1.00 94.12 243 VAL A O 1
ATOM 1909 N N . PRO A 1 244 ? 25.987 -18.241 4.062 1.00 93.00 244 PRO A N 1
ATOM 1910 C CA . PRO A 1 244 ? 26.994 -17.521 3.282 1.00 93.00 244 PRO A CA 1
ATOM 1911 C C . PRO A 1 244 ? 26.395 -16.483 2.326 1.00 93.00 244 PRO A C 1
ATOM 1913 O O . PRO A 1 244 ? 27.042 -15.479 2.041 1.00 93.00 244 PRO A O 1
ATOM 1916 N N . ASP A 1 245 ? 25.183 -16.723 1.827 1.00 91.00 245 ASP A N 1
ATOM 1917 C CA . ASP A 1 245 ? 24.490 -15.850 0.887 1.00 91.00 245 ASP A CA 1
ATOM 1918 C C . ASP A 1 245 ? 22.962 -16.007 0.988 1.00 91.00 245 ASP A C 1
ATOM 1920 O O . ASP A 1 245 ? 22.441 -16.901 1.664 1.00 91.00 245 ASP A O 1
ATOM 1924 N N . VAL A 1 246 ? 22.250 -15.133 0.274 1.00 88.88 246 VAL A N 1
ATOM 1925 C CA . VAL A 1 246 ? 20.781 -15.103 0.202 1.00 88.88 246 VAL A CA 1
ATOM 1926 C C . VAL A 1 246 ? 20.201 -16.405 -0.362 1.00 88.88 246 VAL A C 1
ATOM 1928 O O . VAL A 1 246 ? 19.117 -16.827 0.034 1.00 88.88 246 VAL A O 1
ATOM 1931 N N . ALA A 1 247 ? 20.887 -17.068 -1.297 1.00 89.94 247 ALA A N 1
ATOM 1932 C CA . ALA A 1 247 ? 20.373 -18.296 -1.899 1.00 89.94 247 ALA A CA 1
ATOM 1933 C C . ALA A 1 247 ? 20.394 -19.456 -0.891 1.00 89.94 247 ALA A C 1
ATOM 1935 O O . ALA A 1 247 ? 19.419 -20.207 -0.796 1.00 89.94 247 ALA A O 1
ATOM 1936 N N . GLU A 1 248 ? 21.463 -19.584 -0.103 1.00 93.88 248 GLU A N 1
ATOM 1937 C CA . GLU A 1 248 ? 21.528 -20.542 1.000 1.00 93.88 248 GLU A CA 1
ATOM 1938 C C . GLU A 1 248 ? 20.565 -20.191 2.135 1.00 93.88 248 GLU A C 1
ATOM 1940 O O . GLU A 1 248 ? 19.964 -21.105 2.700 1.00 93.88 248 GLU A O 1
ATOM 1945 N N . GLU A 1 249 ? 20.333 -18.905 2.414 1.00 93.69 249 GLU A N 1
ATOM 1946 C CA . GLU A 1 249 ? 19.297 -18.476 3.360 1.00 93.69 249 GLU A CA 1
ATOM 1947 C C . GLU A 1 249 ? 17.915 -19.001 2.959 1.00 93.69 249 GLU A C 1
ATOM 1949 O O . GLU A 1 249 ? 17.241 -19.676 3.742 1.00 93.69 249 GLU A O 1
ATOM 1954 N N . VAL A 1 250 ? 17.515 -18.777 1.703 1.00 93.12 250 VAL A N 1
ATOM 1955 C CA . VAL A 1 250 ? 16.227 -19.246 1.174 1.00 93.12 250 VAL A CA 1
ATOM 1956 C C . VAL A 1 250 ? 16.141 -20.775 1.209 1.00 93.12 250 VAL A C 1
ATOM 1958 O O . VAL A 1 250 ? 15.123 -21.333 1.634 1.00 93.12 250 VAL A O 1
ATOM 1961 N N . ARG A 1 251 ? 17.213 -21.486 0.829 1.00 92.81 251 ARG A N 1
ATOM 1962 C CA . ARG A 1 251 ? 17.252 -22.958 0.906 1.00 92.81 251 ARG A CA 1
ATOM 1963 C C . ARG A 1 251 ? 17.142 -23.471 2.339 1.00 92.81 251 ARG A C 1
ATOM 1965 O O . ARG A 1 251 ? 16.528 -24.522 2.549 1.00 92.81 251 ARG A O 1
ATOM 1972 N N . ASP A 1 252 ? 17.745 -22.794 3.312 1.00 94.88 252 ASP A N 1
ATOM 1973 C CA . ASP A 1 252 ? 17.630 -23.168 4.723 1.00 94.88 252 ASP A CA 1
ATOM 1974 C C . ASP A 1 252 ? 16.207 -22.938 5.247 1.00 94.88 252 ASP A C 1
ATOM 1976 O O . ASP A 1 252 ? 15.630 -23.838 5.863 1.00 94.88 252 ASP A O 1
ATOM 1980 N N . VAL A 1 253 ? 15.575 -21.811 4.893 1.00 94.69 253 VAL A N 1
ATOM 1981 C CA . VAL A 1 253 ? 14.162 -21.537 5.209 1.00 94.69 253 VAL A CA 1
ATOM 1982 C C . VAL A 1 253 ? 13.254 -22.655 4.686 1.00 94.69 253 VAL A C 1
ATOM 1984 O O . VAL A 1 253 ? 12.453 -23.206 5.450 1.00 94.69 253 VAL A O 1
ATOM 1987 N N . VAL A 1 254 ? 13.408 -23.055 3.417 1.00 95.56 254 VAL A N 1
ATOM 1988 C CA . VAL A 1 254 ? 12.643 -24.167 2.824 1.00 95.56 254 VAL A CA 1
ATOM 1989 C C . VAL A 1 254 ? 12.905 -25.472 3.582 1.00 95.56 254 VAL A C 1
ATOM 1991 O O . VAL A 1 254 ? 11.957 -26.146 4.001 1.00 95.56 254 VAL A O 1
ATOM 1994 N N . ARG A 1 255 ? 14.177 -25.816 3.842 1.00 94.56 255 ARG A N 1
ATOM 1995 C CA . ARG A 1 255 ? 14.550 -27.010 4.625 1.00 94.56 255 ARG A CA 1
ATOM 1996 C C . ARG A 1 255 ? 13.913 -26.999 6.012 1.00 94.56 255 ARG A C 1
ATOM 1998 O O . ARG A 1 255 ? 13.406 -28.030 6.462 1.00 94.56 255 ARG A O 1
ATOM 2005 N N . LYS A 1 256 ? 13.881 -25.847 6.680 1.00 93.88 256 LYS A N 1
ATOM 2006 C CA . LYS A 1 256 ? 13.293 -25.695 8.011 1.00 93.88 256 LYS A CA 1
ATOM 2007 C C . LYS A 1 256 ? 11.784 -25.891 7.991 1.00 93.88 256 LYS A C 1
ATOM 2009 O O . LYS A 1 256 ? 11.257 -26.600 8.850 1.00 93.88 256 LYS A O 1
ATOM 2014 N N . ILE A 1 257 ? 11.097 -25.309 7.010 1.00 95.12 257 ILE A N 1
ATOM 2015 C CA . ILE A 1 257 ? 9.652 -25.476 6.819 1.00 95.12 257 ILE A CA 1
ATOM 2016 C C . ILE A 1 257 ? 9.315 -26.951 6.596 1.00 95.12 257 ILE A C 1
ATOM 2018 O O . ILE A 1 257 ? 8.465 -27.494 7.304 1.00 95.12 257 ILE A O 1
ATOM 2022 N N . VAL A 1 258 ? 10.026 -27.624 5.686 1.00 94.44 258 VAL A N 1
ATOM 2023 C CA . VAL A 1 258 ? 9.844 -29.061 5.424 1.00 94.44 258 VAL A CA 1
ATOM 2024 C C . VAL A 1 258 ? 10.123 -29.881 6.682 1.00 94.44 258 VAL A C 1
ATOM 2026 O O . VAL A 1 258 ? 9.331 -30.753 7.035 1.00 94.44 258 VAL A O 1
ATOM 2029 N N . GLY A 1 259 ? 11.203 -29.581 7.406 1.00 93.31 259 GLY A N 1
ATOM 2030 C CA . GLY A 1 259 ? 11.542 -30.252 8.660 1.00 93.31 259 GLY A CA 1
ATOM 2031 C C . GLY A 1 259 ? 10.454 -30.116 9.730 1.00 93.31 259 GLY A C 1
ATOM 2032 O O . GLY A 1 259 ? 10.156 -31.082 10.424 1.00 93.31 259 GLY A O 1
ATOM 2033 N N . LEU A 1 260 ? 9.815 -28.946 9.836 1.00 92.69 260 LEU A N 1
ATOM 2034 C CA . LEU A 1 260 ? 8.697 -28.717 10.758 1.00 92.69 260 LEU A CA 1
ATOM 2035 C C . LEU A 1 260 ? 7.383 -29.360 10.282 1.00 92.69 260 LEU A C 1
ATOM 2037 O O . LEU A 1 260 ? 6.538 -29.709 11.112 1.00 92.69 260 LEU A O 1
ATOM 2041 N N . ALA A 1 261 ? 7.187 -29.475 8.968 1.00 93.56 261 ALA A N 1
ATOM 2042 C CA . ALA A 1 261 ? 6.005 -30.081 8.359 1.00 93.56 261 ALA A CA 1
ATOM 2043 C C . ALA A 1 261 ? 6.058 -31.616 8.357 1.00 93.56 261 ALA A C 1
ATOM 2045 O O . ALA A 1 261 ? 5.013 -32.263 8.288 1.00 93.56 261 ALA A O 1
ATOM 2046 N N . ARG A 1 262 ? 7.249 -32.215 8.467 1.00 92.12 262 ARG A N 1
ATOM 2047 C CA . ARG A 1 262 ? 7.400 -33.664 8.634 1.00 92.12 262 ARG A CA 1
ATOM 2048 C C . ARG A 1 262 ? 6.939 -34.105 10.032 1.00 92.12 262 ARG A C 1
ATOM 2050 O O . ARG A 1 262 ? 7.153 -33.379 11.006 1.00 92.12 262 ARG A O 1
ATOM 2057 N N . PRO A 1 263 ? 6.309 -35.287 10.162 1.00 90.31 263 PRO A N 1
ATOM 2058 C CA . PRO A 1 263 ? 6.003 -35.859 11.467 1.00 90.31 263 PRO A CA 1
ATOM 2059 C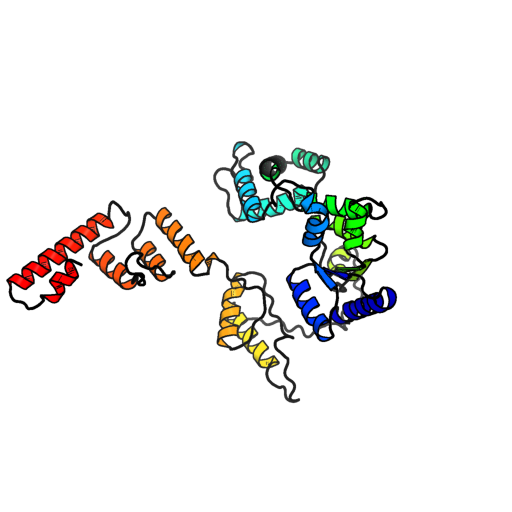 C . PRO A 1 263 ? 7.286 -36.023 12.286 1.00 90.31 263 PRO A C 1
ATOM 2061 O O . PRO A 1 263 ? 8.261 -36.605 11.816 1.00 90.31 263 PRO A O 1
ATOM 2064 N N . ASN A 1 264 ? 7.294 -35.500 13.510 1.00 86.50 264 ASN A N 1
ATOM 2065 C CA . ASN A 1 264 ? 8.378 -35.773 14.449 1.00 86.50 264 ASN A CA 1
ATOM 2066 C C . ASN A 1 264 ? 8.283 -37.212 15.000 1.00 86.50 264 ASN A C 1
ATOM 2068 O O . ASN A 1 264 ? 7.341 -37.939 14.693 1.00 86.50 264 ASN A O 1
ATOM 2072 N N . ALA A 1 265 ? 9.219 -37.614 15.868 1.00 80.81 265 ALA A N 1
ATOM 2073 C CA . ALA A 1 265 ? 9.213 -38.940 16.505 1.00 80.81 265 ALA A CA 1
ATOM 2074 C C . ALA A 1 265 ? 7.911 -39.265 17.276 1.00 80.81 265 ALA A C 1
ATOM 2076 O O . ALA A 1 265 ? 7.604 -40.427 17.506 1.00 80.81 265 ALA A O 1
ATOM 2077 N N . ALA A 1 266 ? 7.124 -38.246 17.640 1.00 83.12 266 ALA A N 1
ATOM 2078 C CA . ALA A 1 266 ? 5.813 -38.381 18.275 1.00 83.12 266 ALA A CA 1
ATOM 2079 C C . ALA A 1 266 ? 4.636 -38.326 17.270 1.00 83.12 266 ALA A C 1
ATOM 2081 O O . ALA A 1 266 ? 3.496 -38.091 17.668 1.00 83.12 266 ALA A O 1
ATOM 2082 N N . GLY A 1 267 ? 4.898 -38.458 15.964 1.00 84.62 267 GLY A N 1
ATOM 2083 C CA . GLY A 1 267 ? 3.893 -38.432 14.895 1.00 84.62 267 GLY A CA 1
ATOM 2084 C C . GLY A 1 267 ? 3.246 -37.063 14.649 1.00 84.62 267 GLY A C 1
ATOM 2085 O O . GLY A 1 267 ? 2.290 -36.952 13.883 1.00 84.62 267 GLY A O 1
ATOM 2086 N N . LYS A 1 268 ? 3.736 -35.994 15.287 1.00 87.06 268 LYS A N 1
ATOM 2087 C CA . LYS A 1 268 ? 3.142 -34.656 15.206 1.00 87.06 268 LYS A CA 1
ATOM 2088 C C . LYS A 1 268 ? 3.882 -33.799 14.184 1.00 87.06 268 LYS A C 1
ATOM 2090 O O . LYS A 1 268 ? 5.069 -33.531 14.336 1.00 87.06 268 LYS A O 1
ATOM 2095 N N . ALA A 1 269 ? 3.148 -33.310 13.190 1.00 90.50 269 ALA A N 1
ATOM 2096 C CA . ALA A 1 269 ? 3.620 -32.347 12.199 1.00 90.50 269 ALA A CA 1
ATOM 2097 C C . ALA A 1 269 ? 3.066 -30.943 12.478 1.00 90.50 269 ALA A C 1
ATOM 2099 O O . ALA A 1 269 ? 1.925 -30.772 12.935 1.00 90.50 269 ALA A O 1
ATOM 2100 N N . LYS A 1 270 ? 3.849 -29.905 12.182 1.00 91.56 270 LYS A N 1
ATOM 2101 C CA . LYS A 1 270 ? 3.365 -28.524 12.216 1.00 91.56 270 LYS A CA 1
ATOM 2102 C C . LYS A 1 270 ? 2.644 -28.221 10.897 1.00 91.56 270 LYS A C 1
ATOM 2104 O O . LYS A 1 270 ? 3.182 -28.422 9.819 1.00 91.56 270 LYS A O 1
ATOM 2109 N N . LYS A 1 271 ? 1.413 -27.707 10.97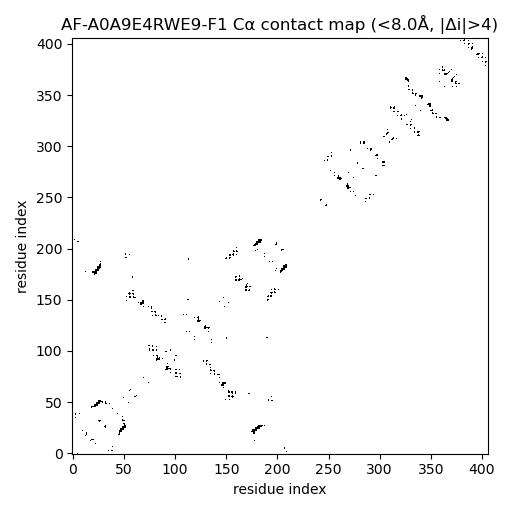8 1.00 89.94 271 LYS A N 1
ATOM 2110 C CA . LYS A 1 271 ? 0.650 -27.280 9.790 1.00 89.94 271 LYS A CA 1
ATOM 2111 C C . LYS A 1 271 ? 1.288 -26.033 9.165 1.00 89.94 271 LYS A C 1
ATOM 2113 O O . LYS A 1 271 ? 1.616 -25.115 9.915 1.00 89.94 271 LYS A O 1
ATOM 2118 N N . PHE A 1 272 ? 1.336 -25.946 7.832 1.00 91.00 272 PHE A N 1
ATOM 2119 C CA . PHE A 1 272 ? 1.839 -24.764 7.108 1.00 91.00 272 PHE A CA 1
ATOM 2120 C C . PHE A 1 272 ? 1.166 -23.459 7.550 1.00 91.00 272 PHE A C 1
ATOM 2122 O O . PHE A 1 272 ? 1.842 -22.480 7.824 1.00 91.00 272 PHE A O 1
ATOM 2129 N N . ALA A 1 273 ? -0.149 -23.478 7.803 1.00 84.38 273 ALA A N 1
ATOM 2130 C CA . ALA A 1 273 ? -0.906 -22.327 8.321 1.00 84.38 273 ALA A CA 1
ATOM 2131 C C . ALA A 1 273 ? -0.492 -21.843 9.737 1.00 84.38 273 ALA A C 1
ATOM 2133 O O . ALA A 1 273 ? -1.156 -20.992 10.328 1.00 84.38 273 ALA A O 1
ATOM 2134 N N . ARG A 1 274 ? 0.536 -22.446 10.345 1.00 87.12 274 ARG A N 1
ATOM 2135 C CA . ARG A 1 274 ? 1.146 -22.049 11.625 1.00 87.12 274 ARG A CA 1
ATOM 2136 C C . ARG A 1 274 ? 2.606 -21.612 11.464 1.00 87.12 274 ARG A C 1
ATOM 2138 O O . ARG A 1 274 ? 3.286 -21.467 12.480 1.00 87.12 274 ARG A O 1
ATOM 2145 N N . MET A 1 275 ? 3.075 -21.480 10.232 1.00 90.75 275 MET A N 1
ATOM 2146 C CA . MET A 1 275 ? 4.400 -21.005 9.863 1.00 90.75 275 MET A CA 1
ATOM 2147 C C . MET A 1 275 ? 4.235 -19.678 9.123 1.00 90.75 275 MET A C 1
ATOM 2149 O O . MET A 1 275 ? 3.226 -19.467 8.453 1.00 90.75 275 MET A O 1
ATOM 2153 N N . ALA A 1 276 ? 5.206 -18.789 9.276 1.00 90.25 276 ALA A N 1
ATOM 2154 C CA . ALA A 1 276 ? 5.285 -17.540 8.538 1.00 90.25 276 ALA A CA 1
ATOM 2155 C C . ALA A 1 276 ? 6.755 -17.286 8.211 1.00 90.25 276 ALA A C 1
ATOM 2157 O O . ALA A 1 276 ? 7.617 -17.541 9.053 1.00 90.25 276 ALA A O 1
ATOM 2158 N N . VAL A 1 277 ? 7.007 -16.804 7.000 1.00 90.31 277 VAL A N 1
ATOM 2159 C CA . VAL A 1 277 ? 8.309 -16.296 6.569 1.00 90.31 277 VAL A CA 1
ATOM 2160 C C . VAL A 1 277 ? 8.146 -14.790 6.426 1.00 90.31 277 VAL A C 1
ATOM 2162 O O . VAL A 1 277 ? 7.171 -14.334 5.828 1.00 90.31 277 VAL A O 1
ATOM 2165 N N . VAL A 1 278 ? 9.047 -14.033 7.041 1.00 89.44 278 VAL A N 1
ATOM 2166 C CA . VAL A 1 278 ? 9.065 -12.569 7.005 1.00 89.44 278 VAL A CA 1
ATOM 2167 C C . VAL A 1 278 ? 10.474 -12.159 6.609 1.00 89.44 278 VAL A C 1
ATOM 2169 O O . VAL A 1 278 ? 11.433 -12.734 7.116 1.00 89.44 278 VAL A O 1
ATOM 2172 N N . PHE A 1 279 ? 10.572 -11.199 5.703 1.00 87.38 279 PHE A N 1
ATOM 2173 C CA . PHE A 1 279 ? 11.814 -10.683 5.140 1.00 87.38 279 PHE A CA 1
ATOM 2174 C C . PHE A 1 279 ? 11.716 -9.155 5.028 1.00 87.38 279 PHE A C 1
ATOM 2176 O O . PHE A 1 279 ? 10.614 -8.602 5.105 1.00 87.38 279 PHE A O 1
ATOM 2183 N N . GLU A 1 280 ? 12.867 -8.489 4.932 1.00 79.44 280 GLU A N 1
ATOM 2184 C CA . GLU A 1 280 ? 12.992 -7.031 5.064 1.00 79.44 280 GLU A CA 1
ATOM 2185 C C . GLU A 1 280 ? 12.474 -6.273 3.838 1.00 79.44 280 GLU A C 1
ATOM 2187 O O . GLU A 1 280 ? 11.666 -5.355 3.985 1.00 79.44 280 GLU A O 1
ATOM 2192 N N . ASP A 1 281 ? 12.882 -6.693 2.640 1.00 78.44 281 ASP A N 1
ATOM 2193 C CA . ASP A 1 281 ? 12.557 -6.017 1.387 1.00 78.44 281 ASP A CA 1
ATOM 2194 C C . ASP A 1 281 ? 12.052 -6.983 0.303 1.00 78.44 281 ASP A C 1
ATOM 2196 O O . ASP A 1 281 ? 12.125 -8.210 0.415 1.00 78.44 281 ASP A O 1
ATOM 2200 N N . ASP A 1 282 ? 11.517 -6.412 -0.771 1.00 76.25 282 ASP A N 1
ATOM 2201 C CA . ASP A 1 282 ? 10.878 -7.177 -1.838 1.00 76.25 282 ASP A CA 1
ATOM 2202 C C . ASP A 1 282 ? 11.880 -7.930 -2.734 1.00 76.25 282 ASP A C 1
ATOM 2204 O O . ASP A 1 282 ? 11.470 -8.806 -3.495 1.00 76.25 282 ASP A O 1
ATOM 2208 N N . THR A 1 283 ? 13.196 -7.710 -2.591 1.00 77.50 283 THR A N 1
ATOM 2209 C CA . THR A 1 283 ? 14.216 -8.465 -3.347 1.00 77.50 283 THR A CA 1
ATOM 2210 C C . THR A 1 283 ? 14.229 -9.953 -2.976 1.00 77.50 283 THR A C 1
ATOM 2212 O O . THR A 1 283 ? 14.622 -10.802 -3.781 1.00 77.50 283 THR A O 1
ATOM 2215 N N . TYR A 1 284 ? 13.737 -10.294 -1.780 1.00 84.12 284 TYR A N 1
ATOM 2216 C CA . TYR A 1 284 ? 13.557 -11.675 -1.332 1.00 84.12 284 TYR A CA 1
ATOM 2217 C C . TYR A 1 284 ? 12.281 -12.327 -1.874 1.00 84.12 284 TYR A C 1
ATOM 2219 O O . TYR A 1 284 ? 12.209 -13.559 -1.920 1.00 84.12 284 TYR A O 1
ATOM 2227 N N . ALA A 1 285 ? 11.274 -11.542 -2.272 1.00 82.62 285 ALA A N 1
ATOM 2228 C CA . ALA A 1 285 ? 9.920 -12.037 -2.505 1.00 82.62 285 ALA A CA 1
ATOM 2229 C C . ALA A 1 285 ? 9.866 -13.095 -3.613 1.00 82.62 285 ALA A C 1
ATOM 2231 O O . ALA A 1 285 ? 9.397 -14.209 -3.368 1.00 82.62 285 ALA A O 1
ATOM 2232 N N . THR A 1 286 ? 10.407 -12.779 -4.793 1.00 82.00 286 THR A N 1
ATOM 2233 C CA . THR A 1 286 ? 10.419 -13.686 -5.951 1.00 82.00 286 THR A CA 1
ATOM 2234 C C . THR A 1 286 ? 11.207 -14.958 -5.649 1.00 82.00 286 THR A C 1
ATOM 2236 O O . THR A 1 286 ? 10.694 -16.059 -5.827 1.00 82.00 286 THR A O 1
ATOM 2239 N N . ARG A 1 287 ? 12.417 -14.828 -5.085 1.00 86.38 287 ARG A N 1
ATOM 2240 C CA . ARG A 1 287 ? 13.291 -15.977 -4.783 1.00 86.38 287 ARG A CA 1
ATOM 2241 C C . ARG A 1 287 ? 12.676 -16.931 -3.761 1.00 86.38 287 ARG A C 1
ATOM 2243 O O . ARG A 1 287 ? 12.755 -18.146 -3.926 1.00 86.38 287 ARG A O 1
ATOM 2250 N N . ILE A 1 288 ? 12.072 -16.397 -2.697 1.00 89.50 288 ILE A N 1
ATOM 2251 C CA . ILE A 1 288 ? 11.371 -17.210 -1.694 1.00 89.50 288 ILE A CA 1
ATOM 2252 C C . ILE A 1 288 ? 10.128 -17.856 -2.309 1.00 89.50 288 ILE A C 1
ATOM 2254 O O . ILE A 1 288 ? 9.877 -19.033 -2.050 1.00 89.50 288 ILE A O 1
ATOM 2258 N N . GLY A 1 289 ? 9.365 -17.108 -3.112 1.00 87.75 289 GLY A N 1
ATOM 2259 C CA . GLY A 1 289 ? 8.178 -17.603 -3.807 1.00 87.75 289 GLY A CA 1
ATOM 2260 C C . GLY A 1 289 ? 8.488 -18.814 -4.684 1.00 87.75 289 GLY A C 1
ATOM 2261 O O . GLY A 1 289 ? 7.939 -19.889 -4.447 1.00 87.75 289 GLY A O 1
ATOM 2262 N N . GLU A 1 290 ? 9.439 -18.670 -5.606 1.00 87.94 290 GLU A N 1
ATOM 2263 C CA . GLU A 1 290 ? 9.882 -19.734 -6.517 1.00 87.94 290 GLU A CA 1
ATOM 2264 C C . GLU A 1 290 ? 10.427 -20.952 -5.762 1.00 87.94 290 GLU A C 1
ATOM 2266 O O . GLU A 1 290 ? 10.100 -22.094 -6.084 1.00 87.94 290 GLU A O 1
ATOM 2271 N N . ALA A 1 291 ? 11.238 -20.738 -4.719 1.00 92.75 291 ALA A N 1
ATOM 2272 C CA . ALA A 1 291 ? 11.808 -21.838 -3.944 1.00 92.75 291 ALA A CA 1
ATOM 2273 C C . ALA A 1 291 ? 10.741 -22.630 -3.167 1.00 92.75 291 ALA A C 1
ATOM 2275 O O . ALA A 1 291 ? 10.837 -23.856 -3.054 1.00 92.75 291 ALA A O 1
ATOM 2276 N N . LEU A 1 292 ? 9.723 -21.950 -2.626 1.00 92.94 292 LEU A N 1
ATOM 2277 C CA . LEU A 1 292 ? 8.592 -22.594 -1.954 1.00 92.94 292 LEU A CA 1
ATOM 2278 C C . LEU A 1 292 ? 7.688 -23.325 -2.953 1.00 92.94 292 LEU A C 1
ATOM 2280 O O . LEU A 1 292 ? 7.264 -24.446 -2.663 1.00 92.94 292 LEU A O 1
ATOM 2284 N N . GLU A 1 293 ? 7.434 -22.732 -4.121 1.00 91.50 293 GLU A N 1
ATOM 2285 C CA . GLU A 1 293 ? 6.661 -23.344 -5.204 1.00 91.50 293 GLU A CA 1
ATOM 2286 C C . GLU A 1 293 ? 7.339 -24.614 -5.727 1.00 91.50 293 GLU A C 1
ATOM 2288 O O . GLU A 1 293 ? 6.710 -25.673 -5.768 1.00 91.50 293 GLU A O 1
ATOM 2293 N N . LEU A 1 294 ? 8.644 -24.553 -6.012 1.00 93.56 294 LEU A N 1
ATOM 2294 C CA . LEU A 1 294 ? 9.442 -25.704 -6.440 1.00 93.56 294 LEU A CA 1
ATOM 2295 C C . LEU A 1 294 ? 9.426 -26.838 -5.400 1.00 93.56 294 LEU A C 1
ATOM 2297 O O . LEU A 1 294 ? 9.456 -28.017 -5.751 1.00 93.56 294 LEU A O 1
ATOM 2301 N N . ALA A 1 295 ? 9.352 -26.493 -4.112 1.00 93.31 295 ALA A N 1
ATOM 2302 C CA . ALA A 1 295 ? 9.233 -27.450 -3.014 1.00 93.31 295 ALA A CA 1
ATOM 2303 C C . ALA A 1 295 ? 7.791 -27.948 -2.768 1.00 93.31 295 ALA A C 1
ATOM 2305 O O . ALA A 1 295 ? 7.572 -28.745 -1.850 1.00 93.31 295 ALA A O 1
ATOM 2306 N N . GLY A 1 296 ? 6.803 -27.483 -3.541 1.00 92.62 296 GLY A N 1
ATOM 2307 C CA . GLY A 1 296 ? 5.389 -27.828 -3.381 1.00 92.62 296 GLY A CA 1
ATOM 2308 C C . GLY A 1 296 ? 4.766 -27.304 -2.081 1.00 92.62 296 GLY A C 1
ATOM 2309 O O . GLY A 1 296 ? 3.802 -27.883 -1.573 1.00 92.62 296 GLY A O 1
ATOM 2310 N N . ILE A 1 297 ? 5.331 -26.245 -1.494 1.00 92.94 297 ILE A N 1
ATOM 2311 C CA . ILE A 1 297 ? 4.855 -25.664 -0.237 1.00 92.94 297 ILE A CA 1
ATOM 2312 C C . ILE A 1 297 ? 3.774 -24.621 -0.547 1.00 92.94 297 ILE A C 1
ATOM 2314 O O . ILE A 1 297 ? 4.049 -23.640 -1.234 1.00 92.94 297 ILE A O 1
ATOM 2318 N N . PRO A 1 298 ? 2.550 -24.762 -0.005 1.00 90.81 298 PRO A N 1
ATOM 2319 C CA . PRO A 1 298 ? 1.492 -23.793 -0.249 1.00 90.81 298 PRO A CA 1
ATOM 2320 C C . PRO A 1 298 ? 1.784 -22.470 0.468 1.00 90.81 298 PRO A C 1
ATOM 2322 O O . PRO A 1 298 ? 1.916 -22.432 1.697 1.00 90.81 298 PRO A O 1
ATOM 2325 N N . VAL A 1 299 ? 1.812 -21.380 -0.297 1.00 86.62 299 VAL A N 1
ATOM 2326 C CA . VAL A 1 299 ? 2.034 -20.017 0.201 1.00 86.62 299 VAL A CA 1
ATOM 2327 C C . VAL A 1 299 ? 0.713 -19.246 0.248 1.00 86.62 299 VAL A C 1
ATOM 2329 O O . VAL A 1 299 ? -0.174 -19.425 -0.579 1.00 86.62 299 VAL A O 1
ATOM 2332 N N . SER A 1 300 ? 0.557 -18.402 1.268 1.00 82.31 300 SER A N 1
ATOM 2333 C CA . SER A 1 300 ? -0.571 -17.479 1.413 1.00 82.31 300 SER A CA 1
ATOM 2334 C C . SER A 1 300 ? -0.040 -16.160 1.954 1.00 82.31 300 SER A C 1
ATOM 2336 O O . SER A 1 300 ? 0.348 -16.074 3.120 1.00 82.31 300 SER A O 1
ATOM 2338 N N . GLY A 1 301 ? -0.046 -15.123 1.129 1.00 77.19 301 GLY A N 1
ATOM 2339 C CA . GLY A 1 301 ? 0.503 -13.816 1.464 1.00 77.19 301 GLY A CA 1
ATOM 2340 C C . GLY A 1 301 ? 0.167 -12.789 0.390 1.00 77.19 301 GLY A C 1
ATOM 2341 O O . GLY A 1 301 ? -0.431 -13.158 -0.619 1.00 77.19 301 GLY A O 1
ATOM 2342 N N . PRO A 1 302 ? 0.484 -11.506 0.624 1.00 72.00 302 PRO A N 1
ATOM 2343 C CA . PRO A 1 302 ? 0.488 -10.539 -0.462 1.00 72.00 302 PRO A CA 1
ATOM 2344 C C . PRO A 1 302 ? 1.462 -11.032 -1.531 1.00 72.00 302 PRO A C 1
ATOM 2346 O O . PRO A 1 302 ? 2.602 -11.363 -1.203 1.00 72.00 302 PRO A O 1
ATOM 2349 N N . ASP A 1 303 ? 0.995 -11.100 -2.773 1.00 69.81 303 ASP A N 1
ATOM 2350 C CA . ASP A 1 303 ? 1.911 -11.198 -3.896 1.00 69.81 303 ASP A CA 1
ATOM 2351 C C . ASP A 1 303 ? 2.692 -9.883 -3.950 1.00 69.81 303 ASP A C 1
ATOM 2353 O O . ASP A 1 303 ? 2.100 -8.799 -3.936 1.00 69.81 303 ASP A O 1
ATOM 2357 N N . ARG A 1 304 ? 4.015 -9.993 -3.866 1.00 70.94 304 ARG A N 1
ATOM 2358 C CA . ARG A 1 304 ? 4.930 -8.851 -3.882 1.00 70.94 304 ARG A CA 1
ATOM 2359 C C . ARG A 1 304 ? 5.783 -8.832 -5.140 1.00 70.94 304 ARG A C 1
ATOM 2361 O O . ARG A 1 304 ? 6.720 -8.044 -5.204 1.00 70.94 304 ARG A O 1
ATOM 2368 N N . THR A 1 305 ? 5.474 -9.675 -6.127 1.00 73.06 305 THR A N 1
ATOM 2369 C CA . THR A 1 305 ? 6.057 -9.526 -7.454 1.00 73.06 305 THR A CA 1
ATOM 2370 C C . THR A 1 305 ? 5.717 -8.127 -7.950 1.00 73.06 305 THR A C 1
ATOM 2372 O O . THR A 1 305 ? 4.546 -7.750 -8.052 1.00 73.06 305 THR A O 1
ATOM 2375 N N . ALA A 1 306 ? 6.751 -7.321 -8.184 1.00 74.62 306 ALA A N 1
ATOM 2376 C CA . ALA A 1 306 ? 6.557 -5.978 -8.689 1.00 74.62 306 ALA A CA 1
ATOM 2377 C C . ALA A 1 306 ? 5.870 -6.066 -10.057 1.00 74.62 306 ALA A C 1
ATOM 2379 O O . ALA A 1 306 ? 6.150 -6.974 -10.840 1.00 74.62 306 ALA A O 1
ATOM 2380 N N . LEU A 1 307 ? 4.994 -5.111 -10.382 1.00 80.94 307 LEU A N 1
ATOM 2381 C CA . LEU A 1 307 ? 4.373 -5.080 -11.710 1.00 80.94 307 LEU A CA 1
ATOM 2382 C C . LEU A 1 307 ? 5.441 -5.047 -12.815 1.00 80.94 307 LEU A C 1
ATOM 2384 O O . LEU A 1 307 ? 5.254 -5.677 -13.846 1.00 80.94 307 LEU A O 1
ATOM 2388 N N . SER A 1 308 ? 6.577 -4.387 -12.567 1.00 79.94 308 SER A N 1
ATOM 2389 C CA . SER A 1 308 ? 7.752 -4.365 -13.449 1.00 79.94 308 SER A CA 1
ATOM 2390 C C . SER A 1 308 ? 8.375 -5.741 -13.699 1.00 79.94 308 SER A C 1
ATOM 2392 O O . SER A 1 308 ? 9.019 -5.934 -14.724 1.00 79.94 308 SER A O 1
ATOM 2394 N N . ASP A 1 309 ? 8.186 -6.699 -12.790 1.00 78.94 309 ASP A N 1
ATOM 2395 C CA . ASP A 1 309 ? 8.650 -8.079 -12.947 1.00 78.94 309 ASP A CA 1
ATOM 2396 C C . ASP A 1 309 ? 7.626 -8.971 -13.660 1.00 78.94 309 ASP A C 1
ATOM 2398 O O . ASP A 1 309 ? 7.993 -10.035 -14.168 1.00 78.94 309 ASP A O 1
ATOM 2402 N N . ALA A 1 310 ? 6.361 -8.545 -13.731 1.00 81.69 310 ALA A N 1
ATOM 2403 C CA . ALA A 1 310 ? 5.327 -9.232 -14.495 1.00 81.69 310 ALA A CA 1
ATOM 2404 C C . ALA A 1 310 ? 5.552 -9.055 -16.013 1.00 81.69 310 ALA A C 1
ATOM 2406 O O . ALA A 1 310 ? 6.123 -8.044 -16.437 1.00 81.69 310 ALA A O 1
ATOM 2407 N N . PRO A 1 311 ? 5.090 -9.997 -16.860 1.00 83.75 311 PRO A N 1
ATOM 2408 C CA . PRO A 1 311 ? 5.245 -9.903 -18.314 1.00 83.75 311 PRO A CA 1
ATOM 2409 C C . PRO A 1 311 ? 4.735 -8.583 -18.907 1.00 83.75 311 PRO A C 1
ATOM 2411 O O . PRO A 1 311 ? 5.364 -8.024 -19.803 1.00 83.75 311 PRO A O 1
ATOM 2414 N N . GLU A 1 312 ? 3.624 -8.058 -18.391 1.00 87.56 312 GLU A N 1
ATOM 2415 C CA . GLU A 1 312 ? 3.020 -6.801 -18.830 1.00 87.56 312 GLU A CA 1
ATOM 2416 C C . GLU A 1 312 ? 3.875 -5.586 -18.45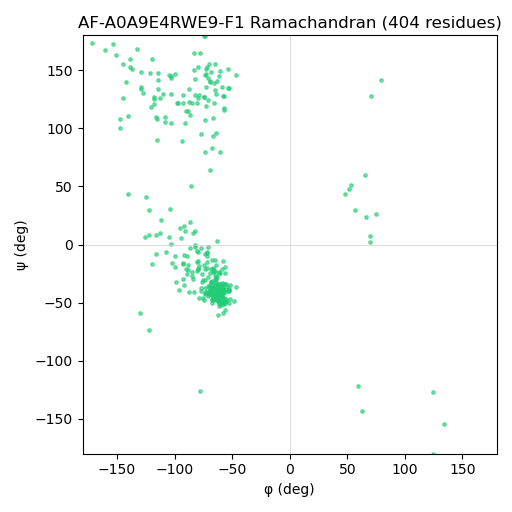1 1.00 87.56 312 GLU A C 1
ATOM 2418 O O . GLU A 1 312 ? 4.016 -4.662 -19.249 1.00 87.56 312 GLU A O 1
ATOM 2423 N N . GLY A 1 313 ? 4.479 -5.579 -17.258 1.00 88.50 313 GLY A N 1
ATOM 2424 C CA . GLY A 1 313 ? 5.378 -4.497 -16.857 1.00 88.50 313 GLY A CA 1
ATOM 2425 C C . GLY A 1 313 ? 6.687 -4.529 -17.631 1.00 88.50 313 GLY A C 1
ATOM 2426 O O . GLY A 1 313 ? 7.097 -3.497 -18.153 1.00 88.50 313 GLY A O 1
ATOM 2427 N N . ARG A 1 314 ? 7.290 -5.714 -17.806 1.00 88.00 314 ARG A N 1
ATOM 2428 C CA . ARG A 1 314 ? 8.491 -5.884 -18.645 1.00 88.00 314 ARG A CA 1
ATOM 2429 C C . ARG A 1 314 ? 8.254 -5.447 -20.086 1.00 88.00 314 ARG A C 1
ATOM 2431 O O . ARG A 1 314 ? 9.137 -4.839 -20.683 1.00 88.00 314 ARG A O 1
ATOM 2438 N N . PHE A 1 315 ? 7.063 -5.715 -20.626 1.00 90.75 315 PHE A N 1
ATOM 2439 C CA . PHE A 1 315 ? 6.665 -5.227 -21.944 1.00 90.75 315 PHE A CA 1
ATOM 2440 C C . PHE A 1 315 ? 6.690 -3.697 -22.011 1.00 90.75 315 PHE A C 1
ATOM 2442 O O . PHE A 1 315 ? 7.299 -3.140 -22.919 1.00 90.75 315 PHE A O 1
ATOM 2449 N N . VAL A 1 316 ? 6.034 -3.013 -21.069 1.00 91.38 316 VAL A N 1
ATOM 2450 C CA . VAL A 1 316 ? 5.941 -1.546 -21.086 1.00 91.38 316 VAL A CA 1
ATOM 2451 C C . VAL A 1 316 ? 7.302 -0.904 -20.833 1.00 91.38 316 VAL A C 1
ATOM 2453 O O . VAL A 1 316 ? 7.699 -0.030 -21.597 1.00 91.38 316 VAL A O 1
ATOM 2456 N N . THR A 1 317 ? 8.037 -1.347 -19.810 1.00 89.94 317 THR A N 1
ATOM 2457 C CA . THR A 1 317 ? 9.360 -0.795 -19.486 1.00 89.94 317 THR A CA 1
ATOM 2458 C C . THR A 1 317 ? 10.346 -1.025 -20.624 1.00 89.94 317 THR A C 1
ATOM 2460 O O . THR A 1 317 ? 10.938 -0.066 -21.099 1.00 89.94 317 THR A O 1
ATOM 2463 N N . GLY A 1 318 ? 10.436 -2.248 -21.157 1.00 90.75 318 GLY A N 1
ATOM 2464 C CA . GLY A 1 318 ? 11.347 -2.522 -22.268 1.00 90.75 318 GLY A CA 1
ATOM 2465 C C . GLY A 1 318 ? 10.982 -1.774 -23.557 1.00 90.75 318 GLY A C 1
ATOM 2466 O O . GLY A 1 318 ? 11.866 -1.474 -24.351 1.00 90.75 318 GLY A O 1
ATOM 2467 N N . LEU A 1 319 ? 9.705 -1.422 -23.760 1.00 91.00 319 LEU A N 1
ATOM 2468 C CA . LEU A 1 319 ? 9.302 -0.557 -24.870 1.00 91.00 319 LEU A CA 1
ATOM 2469 C C . LEU A 1 319 ? 9.787 0.886 -24.663 1.00 91.00 319 LEU A C 1
ATOM 2471 O O . LEU A 1 319 ? 10.234 1.509 -25.619 1.00 91.00 319 LEU A O 1
ATOM 2475 N N . LEU A 1 320 ? 9.706 1.419 -23.441 1.00 92.50 320 LEU A N 1
ATOM 2476 C CA . LEU A 1 320 ? 10.223 2.755 -23.122 1.00 92.50 320 LEU A CA 1
ATOM 2477 C C . LEU A 1 320 ? 11.750 2.813 -23.266 1.00 92.50 320 LEU A C 1
ATOM 2479 O O . LEU A 1 320 ? 12.252 3.731 -23.910 1.00 92.50 320 LEU A O 1
ATOM 2483 N N . ASP A 1 321 ? 12.458 1.795 -22.769 1.00 90.75 321 ASP A N 1
ATOM 2484 C CA . ASP A 1 321 ? 13.915 1.671 -22.909 1.00 90.75 321 ASP A CA 1
ATOM 2485 C C . ASP A 1 321 ? 14.330 1.627 -24.391 1.00 90.75 321 ASP A C 1
ATOM 2487 O O . ASP A 1 321 ? 15.339 2.203 -24.791 1.00 90.75 321 ASP A O 1
ATOM 2491 N N . LEU A 1 322 ? 13.523 0.979 -25.240 1.00 92.25 322 LEU A N 1
ATOM 2492 C CA . LEU A 1 322 ? 13.760 0.923 -26.681 1.00 92.25 322 LEU A CA 1
ATOM 2493 C C . LEU A 1 322 ? 13.687 2.309 -27.340 1.00 92.25 322 LEU A C 1
ATOM 2495 O O . LEU A 1 322 ? 14.492 2.598 -28.225 1.00 92.25 322 LEU A O 1
ATOM 2499 N N . PHE A 1 323 ? 12.744 3.159 -26.918 1.00 91.06 323 PHE A N 1
ATOM 2500 C CA . PHE A 1 323 ? 12.661 4.544 -27.392 1.00 91.06 323 PHE A CA 1
ATOM 2501 C C . PHE A 1 323 ? 13.840 5.385 -26.899 1.00 91.06 323 PHE A C 1
ATOM 2503 O O . PHE A 1 323 ? 14.368 6.190 -27.661 1.00 91.06 323 PHE A O 1
ATOM 2510 N N . GLU A 1 324 ? 14.261 5.195 -25.648 1.00 92.00 324 GLU A N 1
ATOM 2511 C CA . GLU A 1 324 ? 15.395 5.919 -25.065 1.00 92.00 324 GLU A CA 1
ATOM 2512 C C . GLU A 1 324 ? 16.722 5.562 -25.751 1.00 92.00 324 GLU A C 1
ATOM 2514 O O . GLU A 1 324 ? 17.540 6.441 -26.019 1.00 92.00 324 GLU A O 1
ATOM 2519 N N . ASN A 1 325 ? 16.901 4.290 -26.116 1.00 91.62 325 ASN A N 1
ATOM 2520 C CA . ASN A 1 325 ? 18.121 3.779 -26.743 1.00 91.62 325 ASN A CA 1
ATOM 2521 C C . ASN A 1 325 ? 18.092 3.806 -28.281 1.00 91.62 325 ASN A C 1
ATOM 2523 O O . ASN A 1 325 ? 18.896 3.123 -28.919 1.00 91.62 325 ASN A O 1
ATOM 2527 N N . ASP A 1 326 ? 17.170 4.559 -28.890 1.00 92.19 326 ASP A N 1
ATOM 2528 C CA . ASP A 1 326 ? 17.047 4.684 -30.348 1.00 92.19 326 ASP A CA 1
ATOM 2529 C C . ASP A 1 326 ? 16.993 3.313 -31.055 1.00 92.19 326 ASP A C 1
ATOM 2531 O O . ASP A 1 326 ? 17.715 3.023 -32.008 1.00 92.19 326 ASP A O 1
ATOM 2535 N N . PHE A 1 327 ? 16.155 2.408 -30.547 1.00 92.75 327 PHE A N 1
ATOM 2536 C CA . PHE A 1 327 ? 15.874 1.108 -31.155 1.00 92.75 327 PHE A CA 1
ATOM 2537 C C . PHE A 1 327 ? 17.122 0.266 -31.465 1.00 92.75 327 PHE A C 1
ATOM 2539 O O . PHE A 1 327 ? 17.277 -0.240 -32.580 1.00 92.75 327 PHE A O 1
ATOM 2546 N N . THR A 1 328 ? 18.035 0.061 -30.512 1.00 93.06 328 THR A N 1
ATOM 2547 C CA . THR A 1 328 ? 19.157 -0.858 -30.771 1.00 93.06 328 THR A CA 1
ATOM 2548 C C . THR A 1 328 ? 18.668 -2.282 -31.072 1.00 93.06 328 THR A C 1
ATOM 2550 O O . THR A 1 328 ? 17.650 -2.757 -30.556 1.00 93.06 328 THR A O 1
ATOM 2553 N N . ARG A 1 329 ? 19.418 -3.016 -31.905 1.00 92.94 329 ARG A N 1
ATOM 2554 C CA . ARG A 1 329 ? 19.110 -4.418 -32.240 1.00 92.94 329 ARG A CA 1
ATOM 2555 C C . ARG A 1 329 ? 19.010 -5.305 -31.001 1.00 92.94 329 ARG A C 1
ATOM 2557 O O . ARG A 1 329 ? 18.174 -6.212 -30.951 1.00 92.94 329 ARG A O 1
ATOM 2564 N N . LEU A 1 330 ? 19.903 -5.080 -30.038 1.00 90.81 330 LEU A N 1
ATOM 2565 C CA . LEU A 1 330 ? 19.961 -5.869 -28.812 1.00 90.81 330 LEU A CA 1
ATOM 2566 C C . LEU A 1 330 ? 18.741 -5.596 -27.933 1.00 90.81 330 LEU A C 1
ATOM 2568 O O . LEU A 1 330 ? 18.127 -6.559 -27.478 1.00 90.81 330 LEU A O 1
ATOM 2572 N N . ASP A 1 331 ? 18.337 -4.335 -27.795 1.00 91.31 331 ASP A N 1
ATOM 2573 C CA . ASP A 1 331 ? 17.189 -3.961 -26.966 1.00 91.31 331 ASP A CA 1
ATOM 2574 C C . ASP A 1 331 ? 15.876 -4.467 -27.564 1.00 91.31 331 ASP A C 1
ATOM 2576 O O . ASP A 1 331 ? 15.077 -5.065 -26.845 1.00 91.31 331 ASP A O 1
ATOM 2580 N N . LEU A 1 332 ? 15.681 -4.359 -28.889 1.00 90.75 332 LEU A N 1
ATOM 2581 C CA . LEU A 1 332 ? 14.480 -4.912 -29.531 1.00 90.75 332 LEU A CA 1
ATOM 2582 C C . LEU A 1 332 ? 14.401 -6.431 -29.338 1.00 90.75 332 LEU A C 1
ATOM 2584 O O . LEU A 1 332 ? 13.343 -6.976 -29.031 1.00 90.75 332 LEU A O 1
ATOM 2588 N N . THR A 1 333 ? 15.524 -7.132 -29.509 1.00 89.69 333 THR A N 1
ATOM 2589 C CA . THR A 1 333 ? 15.572 -8.590 -29.338 1.00 89.69 333 THR A CA 1
ATOM 2590 C C . THR A 1 333 ? 15.283 -8.992 -27.895 1.00 89.69 333 THR A C 1
ATOM 2592 O O . THR A 1 333 ? 14.535 -9.947 -27.659 1.00 89.69 333 THR A O 1
ATOM 2595 N N . ALA A 1 334 ? 15.873 -8.278 -26.933 1.00 89.25 334 ALA A N 1
ATOM 2596 C CA . ALA A 1 334 ? 15.631 -8.497 -25.516 1.00 89.25 334 ALA A CA 1
ATOM 2597 C C . ALA A 1 334 ? 14.149 -8.280 -25.191 1.00 89.25 334 ALA A C 1
ATOM 2599 O O . ALA A 1 334 ? 13.524 -9.161 -24.607 1.00 89.25 334 ALA A O 1
ATOM 2600 N N . TRP A 1 335 ? 13.563 -7.181 -25.666 1.00 91.12 335 TRP A N 1
ATOM 2601 C CA . TRP A 1 335 ? 12.153 -6.855 -25.477 1.00 91.12 335 TRP A CA 1
ATOM 2602 C C . TRP A 1 335 ? 11.200 -7.909 -26.063 1.00 91.12 335 TRP A C 1
ATOM 2604 O O . TRP A 1 335 ? 10.303 -8.391 -25.372 1.00 91.12 335 TRP A O 1
ATOM 2614 N N . LEU A 1 336 ? 11.439 -8.357 -27.302 1.00 89.75 336 LEU A N 1
ATOM 2615 C CA . LEU A 1 336 ? 10.661 -9.438 -27.926 1.00 89.75 336 LEU A CA 1
ATOM 2616 C C . LEU A 1 336 ? 10.769 -10.771 -27.166 1.00 89.75 336 LEU A C 1
ATOM 2618 O O . LEU A 1 336 ? 9.894 -11.624 -27.296 1.00 89.75 336 LEU A O 1
ATOM 2622 N N . SER A 1 337 ? 11.850 -10.977 -26.407 1.00 86.88 337 SER A N 1
ATOM 2623 C CA . SER A 1 337 ? 12.094 -12.212 -25.652 1.00 86.88 337 SER A CA 1
ATOM 2624 C C . SER A 1 337 ? 11.509 -12.180 -24.237 1.00 86.88 337 SER A C 1
ATOM 2626 O O . SER A 1 337 ? 11.247 -13.238 -23.666 1.00 86.88 337 SER A O 1
ATOM 2628 N N . THR A 1 338 ? 11.330 -10.996 -23.647 1.00 83.38 338 THR A N 1
ATOM 2629 C CA . THR A 1 338 ? 10.895 -10.830 -22.249 1.00 83.38 338 THR A CA 1
ATOM 2630 C C . THR A 1 338 ? 9.384 -10.696 -22.087 1.00 83.38 338 THR A C 1
ATOM 2632 O O . THR A 1 338 ? 8.883 -10.888 -20.976 1.00 83.38 338 THR A O 1
ATOM 2635 N N . ALA A 1 339 ? 8.652 -10.417 -23.168 1.00 77.69 339 ALA A N 1
ATOM 2636 C CA . ALA A 1 339 ? 7.209 -10.227 -23.151 1.00 77.69 339 ALA A CA 1
ATOM 2637 C C . ALA A 1 339 ? 6.501 -10.930 -24.326 1.00 77.69 339 ALA A C 1
ATOM 2639 O O . ALA A 1 339 ? 7.079 -11.079 -25.403 1.00 77.69 339 ALA A O 1
ATOM 2640 N N . PRO A 1 340 ? 5.231 -11.354 -24.162 1.00 74.44 340 PRO A N 1
ATOM 2641 C CA . PRO A 1 340 ? 4.467 -12.013 -25.218 1.00 74.44 340 PRO A CA 1
ATOM 2642 C C . PRO A 1 340 ? 4.025 -11.008 -26.294 1.00 74.44 340 PRO A C 1
ATOM 2644 O O . PRO A 1 340 ? 2.875 -10.570 -26.322 1.00 74.44 340 PRO A O 1
ATOM 2647 N N . VAL A 1 341 ? 4.931 -10.656 -27.206 1.00 84.56 341 VAL A N 1
ATOM 2648 C CA . VAL A 1 341 ? 4.611 -9.814 -28.365 1.00 84.56 341 VAL A CA 1
ATOM 2649 C C . VAL A 1 341 ? 3.952 -10.670 -29.440 1.00 84.56 341 VAL A C 1
ATOM 2651 O O . VAL A 1 341 ? 4.489 -11.701 -29.852 1.00 84.56 341 VAL A O 1
ATOM 2654 N N . LYS A 1 342 ? 2.772 -10.250 -29.895 1.00 86.88 342 LYS A N 1
ATOM 2655 C CA . LYS A 1 342 ? 2.045 -10.894 -30.991 1.00 86.88 342 LYS A CA 1
ATOM 2656 C C . LYS A 1 342 ? 1.964 -9.956 -32.180 1.00 86.88 342 LYS A C 1
ATOM 2658 O O . LYS A 1 342 ? 1.764 -8.757 -32.017 1.00 86.88 342 LYS A O 1
ATOM 2663 N N . ASP A 1 343 ? 2.094 -10.531 -33.363 1.00 83.75 343 ASP A N 1
ATOM 2664 C CA . ASP A 1 343 ? 1.828 -9.844 -34.617 1.00 83.75 343 ASP A CA 1
ATOM 2665 C C . ASP A 1 343 ? 0.335 -9.475 -34.682 1.00 83.75 343 ASP A C 1
ATOM 2667 O O . ASP A 1 343 ? -0.532 -10.319 -34.439 1.00 83.75 343 ASP A O 1
ATOM 2671 N N . SER A 1 344 ? 0.023 -8.211 -34.977 1.00 83.75 344 SER A N 1
ATOM 2672 C CA . SER A 1 344 ? -1.357 -7.710 -34.992 1.00 83.75 344 SER A CA 1
ATOM 2673 C C . SER A 1 344 ? -2.201 -8.264 -36.140 1.00 83.75 344 SER A C 1
ATOM 2675 O O . SER A 1 344 ? -3.422 -8.309 -36.026 1.00 83.75 344 SER A O 1
ATOM 2677 N N . ASN A 1 345 ? -1.568 -8.682 -37.237 1.00 87.88 345 ASN A N 1
ATOM 2678 C CA . ASN A 1 345 ? -2.230 -9.200 -38.430 1.00 87.88 345 ASN A CA 1
ATOM 2679 C C . ASN A 1 345 ? -2.469 -10.708 -38.326 1.00 87.88 345 ASN A C 1
ATOM 2681 O O . ASN A 1 345 ? -3.526 -11.195 -38.722 1.00 87.88 345 ASN A O 1
ATOM 2685 N N . THR A 1 346 ? -1.496 -11.456 -37.797 1.00 87.94 346 THR A N 1
ATOM 2686 C CA . THR A 1 346 ? -1.576 -12.927 -37.719 1.00 87.94 346 THR A CA 1
ATOM 2687 C C . THR A 1 346 ? -1.999 -13.446 -36.344 1.00 87.94 346 THR A C 1
ATOM 2689 O O . THR A 1 346 ? -2.434 -14.590 -36.226 1.00 87.94 346 THR A O 1
ATOM 2692 N N . GLY A 1 347 ? -1.867 -12.637 -35.288 1.00 87.31 347 GLY A N 1
ATOM 2693 C CA . GLY A 1 347 ? -2.105 -13.039 -33.898 1.00 87.31 347 GLY A CA 1
ATOM 2694 C C . GLY A 1 347 ? -1.064 -14.019 -33.341 1.00 87.31 347 GLY A C 1
ATOM 2695 O O . GLY A 1 347 ? -1.192 -14.465 -32.194 1.00 87.31 347 GLY A O 1
ATOM 2696 N N . LEU A 1 348 ? -0.046 -14.371 -34.132 1.00 87.50 348 LEU A N 1
ATOM 2697 C CA . LEU A 1 348 ? 1.003 -15.310 -33.753 1.00 87.50 348 LEU A CA 1
ATOM 2698 C C . LEU A 1 348 ? 2.097 -14.613 -32.929 1.00 87.50 348 LEU A C 1
ATOM 2700 O O . LEU A 1 348 ? 2.349 -13.423 -33.129 1.00 87.50 348 LEU A O 1
ATOM 2704 N N . PRO A 1 349 ? 2.769 -15.332 -32.009 1.00 86.75 349 PRO A N 1
ATOM 2705 C CA . PRO A 1 349 ? 3.922 -14.796 -31.296 1.00 86.75 349 PRO A CA 1
ATOM 2706 C C . PRO A 1 349 ? 5.030 -14.379 -32.262 1.00 86.75 349 PRO A C 1
ATOM 2708 O O . PRO A 1 349 ? 5.377 -15.126 -33.181 1.00 86.75 349 PRO A O 1
ATOM 2711 N N . VAL A 1 350 ? 5.617 -13.210 -32.023 1.00 88.06 350 VAL A N 1
ATOM 2712 C CA . VAL A 1 350 ? 6.760 -12.724 -32.793 1.00 88.06 350 VAL A CA 1
ATOM 2713 C C . VAL A 1 350 ? 8.001 -13.539 -32.401 1.00 88.06 350 VAL A C 1
ATOM 2715 O O . VAL A 1 350 ? 8.396 -13.536 -31.235 1.00 88.06 350 VAL A O 1
ATOM 2718 N N . PRO A 1 351 ? 8.650 -14.258 -33.338 1.00 87.88 351 PRO A N 1
ATOM 2719 C CA . PRO A 1 351 ? 9.779 -15.120 -33.006 1.00 87.88 351 PRO A CA 1
ATOM 2720 C C . PRO A 1 351 ? 11.058 -14.299 -32.791 1.00 87.88 351 PRO A C 1
ATOM 2722 O O . PRO A 1 351 ? 11.790 -14.024 -33.746 1.00 87.88 351 PRO A O 1
ATOM 2725 N N . ALA A 1 352 ? 11.357 -13.952 -31.536 1.00 88.62 352 ALA A N 1
ATOM 2726 C CA . ALA A 1 352 ? 12.507 -13.119 -31.166 1.00 88.62 352 ALA A CA 1
ATOM 2727 C C . ALA A 1 352 ? 13.841 -13.626 -31.749 1.00 88.62 352 ALA A C 1
ATOM 2729 O O . ALA A 1 352 ? 14.574 -12.870 -32.383 1.00 88.62 352 ALA A O 1
ATOM 2730 N N . ALA A 1 353 ? 14.121 -14.931 -31.642 1.00 89.12 353 ALA A N 1
ATOM 2731 C CA . ALA A 1 353 ? 15.354 -15.529 -32.166 1.00 89.12 353 ALA A CA 1
ATOM 2732 C C . ALA A 1 353 ? 15.494 -15.398 -33.696 1.00 89.12 353 ALA A C 1
ATOM 2734 O O . ALA A 1 353 ? 16.597 -15.227 -34.218 1.00 89.12 353 ALA A O 1
ATOM 2735 N N . ARG A 1 354 ? 14.376 -15.461 -34.434 1.00 88.81 354 ARG A N 1
ATOM 2736 C CA . ARG A 1 354 ? 14.381 -15.295 -35.895 1.00 88.81 354 ARG A CA 1
ATOM 2737 C C . ARG A 1 354 ? 14.620 -13.833 -36.266 1.00 88.81 354 ARG A C 1
ATOM 2739 O O . ARG A 1 354 ? 15.395 -13.571 -37.182 1.00 88.81 354 ARG A O 1
ATOM 2746 N N . TRP A 1 355 ? 14.006 -12.902 -35.539 1.00 88.06 355 TRP A N 1
ATOM 2747 C CA . TRP A 1 355 ? 14.240 -11.466 -35.703 1.00 88.06 355 TRP A CA 1
ATOM 2748 C C . TRP A 1 355 ? 15.691 -11.077 -35.419 1.00 88.06 355 TRP A C 1
ATOM 2750 O O . TRP A 1 355 ? 16.295 -10.364 -36.219 1.00 88.06 355 TRP A O 1
ATOM 2760 N N . ASP A 1 356 ? 16.296 -11.612 -34.360 1.00 91.00 356 ASP A N 1
ATOM 2761 C CA . ASP A 1 356 ? 17.714 -11.400 -34.051 1.00 91.00 356 ASP A CA 1
ATOM 2762 C C . ASP A 1 356 ? 18.636 -11.934 -35.161 1.00 91.00 356 ASP A C 1
ATOM 2764 O O . ASP A 1 356 ? 19.556 -11.250 -35.610 1.00 91.00 356 ASP A O 1
ATOM 2768 N N . ALA A 1 357 ? 18.373 -13.141 -35.670 1.00 91.50 357 ALA A N 1
ATOM 2769 C CA . ALA A 1 357 ? 19.154 -13.726 -36.759 1.00 91.50 357 ALA A CA 1
ATOM 2770 C C . ALA A 1 357 ? 19.047 -12.917 -38.064 1.00 91.50 357 ALA A C 1
ATOM 2772 O O . ALA A 1 357 ? 20.063 -12.663 -38.721 1.00 91.50 357 ALA A O 1
ATOM 2773 N N . LEU A 1 358 ? 17.835 -12.496 -38.438 1.00 91.69 358 LEU A N 1
ATOM 2774 C CA . LEU A 1 358 ? 17.591 -11.723 -39.657 1.00 91.69 358 LEU A CA 1
ATOM 2775 C C . LEU A 1 358 ? 18.211 -10.330 -39.564 1.00 91.69 358 LEU A C 1
ATOM 2777 O O . LEU A 1 358 ? 18.992 -9.955 -40.436 1.00 91.69 358 LEU A O 1
ATOM 2781 N N . SER A 1 359 ? 17.937 -9.604 -38.481 1.00 92.75 359 SER A N 1
ATOM 2782 C CA . SER A 1 359 ? 18.469 -8.255 -38.257 1.00 92.75 359 SER A CA 1
ATOM 2783 C C . SER A 1 359 ? 20.000 -8.248 -38.192 1.00 92.75 359 SER A C 1
ATOM 2785 O O . SER A 1 359 ? 20.642 -7.393 -38.802 1.00 92.75 359 SER A O 1
ATOM 2787 N N . ARG A 1 360 ? 20.616 -9.258 -37.559 1.00 93.94 360 ARG A N 1
ATOM 2788 C CA . ARG A 1 360 ? 22.076 -9.444 -37.567 1.00 93.94 360 ARG A CA 1
ATOM 2789 C C . ARG A 1 360 ? 22.621 -9.656 -38.975 1.00 93.94 360 ARG A C 1
ATOM 2791 O O . ARG A 1 360 ? 23.627 -9.050 -39.325 1.00 93.94 360 ARG A O 1
ATOM 2798 N N . THR A 1 361 ? 21.968 -10.493 -39.778 1.00 92.31 361 THR A N 1
ATOM 2799 C CA . THR A 1 361 ? 22.417 -10.783 -41.150 1.00 92.31 361 THR A CA 1
ATOM 2800 C C . THR A 1 361 ? 22.246 -9.571 -42.070 1.00 92.31 361 THR A C 1
ATOM 2802 O O . THR A 1 361 ? 23.086 -9.335 -42.933 1.00 92.31 361 THR A O 1
ATOM 2805 N N . ALA A 1 362 ? 21.193 -8.778 -41.863 1.00 92.50 362 ALA A N 1
ATOM 2806 C CA . ALA A 1 362 ? 20.963 -7.513 -42.559 1.00 92.50 362 ALA A CA 1
ATOM 2807 C C . ALA A 1 362 ? 21.919 -6.387 -42.105 1.00 92.50 362 ALA A C 1
ATOM 2809 O O . ALA A 1 362 ? 21.986 -5.331 -42.731 1.00 92.50 362 ALA A O 1
ATOM 2810 N N . GLY A 1 363 ? 22.687 -6.601 -41.031 1.00 93.12 363 GLY A N 1
ATOM 2811 C CA . GLY A 1 363 ? 23.624 -5.616 -40.492 1.00 93.12 363 GLY A CA 1
ATOM 2812 C C . GLY A 1 363 ? 22.948 -4.473 -39.733 1.00 93.12 363 GLY A C 1
ATOM 2813 O O . GLY A 1 363 ? 23.505 -3.380 -39.685 1.00 93.12 363 GLY A O 1
ATOM 2814 N N . VAL A 1 364 ? 21.754 -4.704 -39.179 1.00 94.81 364 VAL A N 1
ATOM 2815 C CA . VAL A 1 364 ? 21.016 -3.730 -38.360 1.00 94.81 364 VAL A CA 1
ATOM 2816 C C . VAL A 1 364 ? 21.759 -3.448 -37.053 1.00 94.81 364 VAL A C 1
ATOM 2818 O O . VAL A 1 364 ? 22.275 -4.368 -36.408 1.00 94.81 364 VAL A O 1
ATOM 2821 N N . THR A 1 365 ? 21.784 -2.173 -36.663 1.00 90.56 365 THR A N 1
ATOM 2822 C CA . THR A 1 365 ? 22.499 -1.656 -35.486 1.00 90.56 365 THR A CA 1
ATOM 2823 C C . THR A 1 365 ? 21.563 -0.949 -34.501 1.00 90.56 365 THR A C 1
ATOM 2825 O O . THR A 1 365 ? 21.267 -1.512 -33.451 1.00 90.56 365 THR A O 1
ATOM 2828 N N . SER A 1 366 ? 21.102 0.252 -34.844 1.00 90.75 366 SER A N 1
ATOM 2829 C CA . SER A 1 366 ? 20.242 1.164 -34.072 1.00 90.75 366 SER A CA 1
ATOM 2830 C C . SER A 1 366 ? 19.600 2.166 -35.037 1.00 90.75 366 SER A C 1
ATOM 2832 O O . SER A 1 366 ? 20.072 2.269 -36.167 1.00 90.75 366 SER A O 1
ATOM 2834 N N . SER A 1 367 ? 18.592 2.913 -34.599 1.00 92.50 367 SER A N 1
ATOM 2835 C CA . SER A 1 367 ? 17.713 3.794 -35.379 1.00 92.50 367 SER A CA 1
ATOM 2836 C C . SER A 1 367 ? 16.752 3.046 -36.298 1.00 92.50 367 SER A C 1
ATOM 2838 O O . SER A 1 367 ? 17.130 2.184 -37.107 1.00 92.50 367 SER A O 1
ATOM 2840 N N . VAL A 1 368 ? 15.467 3.391 -36.173 1.00 89.88 368 VAL A N 1
ATOM 2841 C CA . VAL A 1 368 ? 14.407 2.857 -37.037 1.00 89.88 368 VAL A CA 1
ATOM 2842 C C . VAL A 1 368 ? 14.603 3.333 -38.474 1.00 89.88 368 VAL A C 1
ATOM 2844 O O . VAL A 1 368 ? 14.567 2.525 -39.405 1.00 89.88 368 VAL A O 1
ATOM 2847 N N . GLU A 1 369 ? 14.839 4.634 -38.637 1.00 90.94 369 GLU A N 1
ATOM 2848 C CA . GLU A 1 369 ? 14.900 5.303 -39.937 1.00 90.94 369 GLU A CA 1
ATOM 2849 C C . GLU A 1 369 ? 16.221 5.026 -40.662 1.00 90.94 369 GLU A C 1
ATOM 2851 O O . GLU A 1 369 ? 16.216 4.749 -41.860 1.00 90.94 369 GLU A O 1
ATOM 2856 N N . ASP A 1 370 ? 17.345 5.019 -39.940 1.00 91.12 370 ASP A N 1
ATOM 2857 C CA . ASP A 1 370 ? 18.674 4.931 -40.560 1.00 91.12 370 ASP A CA 1
ATOM 2858 C C . ASP A 1 370 ? 19.178 3.494 -40.736 1.00 91.12 370 ASP A C 1
ATOM 2860 O O . ASP A 1 370 ? 20.079 3.239 -41.542 1.00 91.12 370 ASP A O 1
ATOM 2864 N N . SER A 1 371 ? 18.643 2.536 -39.972 1.00 92.94 371 SER A N 1
ATOM 2865 C CA . SER A 1 371 ? 19.166 1.165 -39.945 1.00 92.94 371 SER A CA 1
ATOM 2866 C C . SER A 1 371 ? 18.081 0.118 -40.124 1.00 92.94 371 SER A C 1
ATOM 2868 O O . SER A 1 371 ? 18.163 -0.643 -41.086 1.00 92.94 371 SER A O 1
ATOM 2870 N N . TRP A 1 372 ? 17.061 0.060 -39.261 1.00 93.31 372 TRP A N 1
ATOM 2871 C CA . TRP A 1 372 ? 16.068 -1.022 -39.316 1.00 93.31 372 TRP A CA 1
ATOM 2872 C C . TRP A 1 372 ? 15.353 -1.109 -40.658 1.00 93.31 372 TRP A C 1
ATOM 2874 O O . TRP A 1 372 ? 15.434 -2.148 -41.311 1.00 93.31 372 TRP A O 1
ATOM 2884 N N . ILE A 1 373 ? 14.683 -0.032 -41.073 1.00 93.75 373 ILE A N 1
ATOM 2885 C CA . ILE A 1 373 ? 13.928 0.001 -42.328 1.00 93.75 373 ILE A CA 1
ATOM 2886 C C . ILE A 1 373 ? 14.861 -0.212 -43.534 1.00 93.75 373 ILE A C 1
ATOM 2888 O O . ILE A 1 373 ? 14.714 -1.228 -44.220 1.00 93.75 373 ILE A O 1
ATOM 2892 N N . PRO A 1 374 ? 15.878 0.641 -43.785 1.00 94.56 374 PRO A N 1
ATOM 2893 C CA . PRO A 1 374 ? 16.648 0.558 -45.024 1.00 94.56 374 PRO A CA 1
ATOM 2894 C C . PRO A 1 374 ? 17.439 -0.747 -45.154 1.00 94.56 374 PRO A C 1
ATOM 2896 O O . PRO A 1 374 ? 17.562 -1.288 -46.256 1.00 94.56 374 PRO A O 1
ATOM 2899 N N . ARG A 1 375 ? 17.975 -1.295 -44.053 1.00 93.50 375 ARG A N 1
ATOM 2900 C CA . ARG A 1 375 ? 18.774 -2.529 -44.116 1.00 93.50 375 ARG A CA 1
ATOM 2901 C C . ARG A 1 375 ? 17.918 -3.772 -44.270 1.00 93.50 375 ARG A C 1
ATOM 2903 O O . ARG A 1 375 ? 18.334 -4.689 -44.980 1.00 93.50 375 ARG A O 1
ATOM 2910 N N . LEU A 1 376 ? 16.749 -3.827 -43.630 1.00 93.12 376 LEU A N 1
ATOM 2911 C CA . LEU A 1 376 ? 15.824 -4.940 -43.833 1.00 93.12 376 LEU A CA 1
ATOM 2912 C C . LEU A 1 376 ? 15.244 -4.920 -45.246 1.00 93.12 376 LEU A C 1
ATOM 2914 O O . LEU A 1 376 ? 15.212 -5.976 -45.876 1.00 93.12 376 LEU A O 1
ATOM 2918 N N . ASP A 1 377 ? 14.908 -3.746 -45.783 1.00 92.81 377 ASP A N 1
ATOM 2919 C CA . ASP A 1 377 ? 14.452 -3.602 -47.169 1.00 92.81 377 ASP A CA 1
ATOM 2920 C C . ASP A 1 377 ? 15.532 -4.038 -48.161 1.00 92.81 377 ASP A C 1
ATOM 2922 O O . ASP A 1 377 ? 15.282 -4.833 -49.072 1.00 92.81 377 ASP A O 1
ATOM 2926 N N . GLN A 1 378 ? 16.774 -3.579 -47.972 1.00 91.69 378 GLN A N 1
ATOM 2927 C CA . GLN A 1 378 ? 17.897 -4.007 -48.804 1.00 91.69 378 GLN A CA 1
ATOM 2928 C C . GLN A 1 378 ? 18.115 -5.524 -48.713 1.00 91.69 378 GLN A C 1
ATOM 2930 O O . GLN A 1 378 ? 18.334 -6.188 -49.730 1.00 91.69 378 GLN A O 1
ATOM 2935 N N . PHE A 1 379 ? 18.039 -6.089 -47.508 1.00 91.50 379 PHE A N 1
ATOM 2936 C CA . PHE A 1 379 ? 18.198 -7.521 -47.288 1.00 91.50 379 PHE A CA 1
ATOM 2937 C C . PHE A 1 379 ? 17.079 -8.339 -47.949 1.00 91.50 379 PHE A C 1
ATOM 2939 O O . PHE A 1 379 ? 17.375 -9.337 -48.613 1.00 91.50 379 PHE A O 1
ATOM 2946 N N . ALA A 1 380 ? 15.821 -7.908 -47.825 1.00 90.25 380 ALA A N 1
ATOM 2947 C CA . ALA A 1 380 ? 14.671 -8.530 -48.475 1.00 90.25 380 ALA A CA 1
ATOM 2948 C C . ALA A 1 380 ? 14.811 -8.481 -50.005 1.00 90.25 380 ALA A C 1
ATOM 2950 O O . ALA A 1 380 ? 14.727 -9.515 -50.669 1.00 90.25 380 ALA A O 1
ATOM 2951 N N . ASN A 1 381 ? 15.167 -7.319 -50.562 1.00 90.00 381 ASN A N 1
ATOM 2952 C CA . ASN A 1 381 ? 15.417 -7.157 -51.995 1.00 90.00 381 ASN A CA 1
ATOM 2953 C C . ASN A 1 381 ? 16.539 -8.083 -52.491 1.00 90.00 381 ASN A C 1
ATOM 2955 O O . ASN A 1 381 ? 16.380 -8.781 -53.495 1.00 90.00 381 ASN A O 1
ATOM 2959 N N . HIS A 1 382 ? 17.660 -8.164 -51.768 1.00 88.44 382 HIS A N 1
ATOM 2960 C CA . HIS A 1 382 ? 18.748 -9.086 -52.104 1.00 88.44 382 HIS A CA 1
ATOM 2961 C C . HIS A 1 382 ? 18.316 -10.559 -52.036 1.00 88.44 382 HIS A C 1
ATOM 2963 O O . HIS A 1 382 ? 18.753 -11.363 -52.866 1.00 88.44 382 HIS A O 1
ATOM 2969 N N . ARG A 1 383 ? 17.455 -10.931 -51.080 1.00 86.50 383 ARG A N 1
ATOM 2970 C CA . ARG A 1 383 ? 16.897 -12.287 -50.971 1.00 86.50 383 ARG A CA 1
ATOM 2971 C C . ARG A 1 383 ? 16.003 -12.626 -52.158 1.00 86.50 383 ARG A C 1
ATOM 2973 O O . ARG A 1 383 ? 16.212 -13.678 -52.759 1.00 86.50 383 ARG A O 1
ATOM 2980 N N . VAL A 1 384 ? 15.099 -11.726 -52.543 1.00 85.69 384 VAL A N 1
ATOM 2981 C CA . VAL A 1 384 ? 14.221 -11.899 -53.711 1.00 85.69 384 VAL A CA 1
ATOM 2982 C C . VAL A 1 384 ? 15.043 -12.043 -54.993 1.00 85.69 384 VAL A C 1
ATOM 2984 O O . VAL A 1 384 ? 14.845 -12.997 -55.745 1.00 85.69 384 VAL A O 1
ATOM 2987 N N . VAL A 1 385 ? 16.018 -11.156 -55.222 1.00 84.75 385 VAL A N 1
ATOM 2988 C CA . VAL A 1 385 ? 16.889 -11.210 -56.410 1.00 84.75 385 VAL A CA 1
ATOM 2989 C C . VAL A 1 385 ? 17.688 -12.516 -56.458 1.00 84.75 385 VAL A C 1
ATOM 2991 O O . VAL A 1 385 ? 17.807 -13.137 -57.517 1.00 84.75 385 VAL A O 1
ATOM 2994 N N . ARG A 1 386 ? 18.223 -12.973 -55.318 1.00 80.62 386 ARG A N 1
ATOM 2995 C CA . ARG A 1 386 ? 18.961 -14.242 -55.239 1.00 80.62 386 ARG A CA 1
ATOM 2996 C C . ARG A 1 386 ? 18.062 -15.446 -55.512 1.00 80.62 386 ARG A C 1
ATOM 2998 O O . ARG A 1 386 ? 18.484 -16.341 -56.241 1.00 80.62 386 ARG A O 1
ATOM 3005 N N . ALA A 1 387 ? 16.851 -15.461 -54.959 1.00 78.56 387 ALA A N 1
ATOM 3006 C CA . ALA A 1 387 ? 15.893 -16.541 -55.166 1.00 78.56 387 ALA A CA 1
ATOM 3007 C C . ALA A 1 387 ? 15.492 -16.643 -56.651 1.00 78.56 387 ALA A C 1
ATOM 3009 O O . ALA A 1 387 ? 15.617 -17.709 -57.246 1.00 78.56 387 ALA A O 1
ATOM 3010 N N . GLN A 1 388 ? 15.162 -15.513 -57.289 1.00 79.62 388 GLN A N 1
ATOM 3011 C CA . GLN A 1 388 ? 14.864 -15.448 -58.729 1.00 79.62 388 GLN A CA 1
ATOM 3012 C C . GLN A 1 388 ? 16.040 -15.904 -59.605 1.00 79.62 388 GLN A C 1
ATOM 3014 O O . GLN A 1 388 ? 15.847 -16.523 -60.650 1.00 79.62 388 GLN A O 1
ATOM 3019 N N . ARG A 1 389 ? 17.280 -15.591 -59.208 1.00 75.88 389 ARG A N 1
ATOM 3020 C CA . ARG A 1 389 ? 18.474 -16.040 -59.936 1.00 75.88 389 ARG A CA 1
ATOM 3021 C C . ARG A 1 389 ? 18.680 -17.552 -59.826 1.00 75.88 389 ARG A C 1
ATOM 3023 O O . ARG A 1 389 ? 19.047 -18.159 -60.823 1.00 75.88 389 ARG A O 1
ATOM 3030 N N . SER A 1 390 ? 18.454 -18.140 -58.651 1.00 70.44 390 SER A N 1
ATOM 3031 C CA . SER A 1 390 ? 18.570 -19.592 -58.433 1.00 70.44 390 SER A CA 1
ATOM 3032 C C . SER A 1 390 ? 17.486 -20.366 -59.195 1.00 70.44 390 SER A C 1
ATOM 3034 O O . SER A 1 390 ? 17.780 -21.391 -59.800 1.00 70.44 390 SER A O 1
ATOM 3036 N N . GLU A 1 391 ? 16.268 -19.820 -59.273 1.00 70.69 391 GLU A N 1
ATOM 3037 C CA . GLU A 1 391 ? 15.176 -20.368 -60.090 1.00 70.69 391 GLU A CA 1
ATOM 3038 C C . GLU A 1 391 ? 15.512 -20.363 -61.593 1.00 70.69 391 GLU A C 1
ATOM 3040 O O . GLU A 1 391 ? 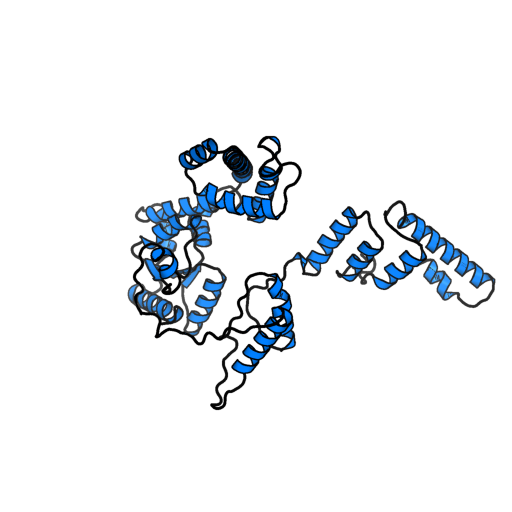15.315 -21.364 -62.274 1.00 70.69 391 GLU A O 1
ATOM 3045 N N . ARG A 1 392 ? 16.120 -19.285 -62.114 1.00 69.38 392 ARG A N 1
ATOM 3046 C CA . ARG A 1 392 ? 16.585 -19.219 -63.518 1.00 69.38 392 ARG A CA 1
ATOM 3047 C C . ARG A 1 392 ? 17.738 -20.171 -63.845 1.00 69.38 392 ARG A C 1
ATOM 3049 O O . ARG A 1 392 ? 17.972 -20.434 -65.020 1.00 69.38 392 ARG A O 1
ATOM 3056 N N . LEU A 1 393 ? 18.485 -20.619 -62.837 1.00 71.94 393 LEU A N 1
ATOM 3057 C CA . LEU A 1 393 ? 19.611 -21.548 -62.984 1.00 71.94 393 LEU A CA 1
ATOM 3058 C C . LEU A 1 393 ? 19.198 -23.017 -62.768 1.00 71.94 393 LEU A C 1
ATOM 3060 O O . LEU A 1 393 ? 20.063 -23.884 -62.788 1.00 71.94 393 LEU A O 1
ATOM 3064 N N . ASP A 1 394 ? 17.897 -23.286 -62.589 1.00 62.19 394 ASP A N 1
ATOM 3065 C CA . ASP A 1 394 ? 17.302 -24.617 -62.390 1.00 62.19 394 ASP A CA 1
ATOM 3066 C C . ASP A 1 394 ? 17.890 -25.394 -61.190 1.00 62.19 394 ASP A C 1
ATOM 3068 O O . ASP A 1 394 ? 17.933 -26.620 -61.147 1.00 62.19 394 ASP A O 1
ATOM 3072 N N . GLU A 1 395 ? 18.335 -24.664 -60.159 1.00 58.34 395 GLU A N 1
ATOM 3073 C CA . GLU A 1 395 ? 18.905 -25.231 -58.925 1.00 58.34 395 GLU A CA 1
ATOM 3074 C C . GLU A 1 395 ? 17.831 -25.683 -57.904 1.00 58.34 395 GLU A C 1
ATOM 3076 O O . GLU A 1 395 ? 18.150 -25.987 -56.754 1.00 58.34 395 GLU A O 1
ATOM 3081 N N . GLY A 1 396 ? 16.553 -25.743 -58.302 1.00 51.97 396 GLY A N 1
ATOM 3082 C CA . GLY A 1 396 ? 15.484 -26.422 -57.556 1.00 51.97 396 GLY A CA 1
ATOM 3083 C C . GLY A 1 396 ? 15.118 -25.831 -56.184 1.00 51.97 396 GLY A C 1
ATOM 3084 O O . GLY A 1 396 ? 15.181 -26.535 -55.178 1.00 51.97 396 GLY A O 1
ATOM 3085 N N . ARG A 1 397 ? 14.681 -24.560 -56.119 1.00 51.84 397 ARG A N 1
ATOM 3086 C CA . ARG A 1 397 ? 14.187 -23.908 -54.877 1.00 51.84 397 ARG A CA 1
ATOM 3087 C C . ARG A 1 397 ? 12.961 -22.996 -55.069 1.00 51.84 397 ARG A C 1
ATOM 3089 O O . ARG A 1 397 ? 12.890 -21.918 -54.486 1.00 51.84 397 ARG A O 1
ATOM 3096 N N . ALA A 1 398 ? 11.964 -23.419 -55.847 1.00 52.09 398 ALA A N 1
ATOM 3097 C CA . ALA A 1 398 ? 10.742 -22.627 -56.079 1.00 52.09 398 ALA A CA 1
ATOM 3098 C C . ALA A 1 398 ? 10.041 -22.176 -54.770 1.00 52.09 398 ALA A C 1
ATOM 3100 O O . ALA A 1 398 ? 9.612 -21.031 -54.653 1.00 52.09 398 ALA A O 1
ATOM 3101 N N . ASN A 1 399 ? 10.042 -23.021 -53.729 1.00 55.44 399 ASN A N 1
ATOM 3102 C CA . ASN A 1 399 ? 9.455 -22.700 -52.418 1.00 55.44 399 ASN A CA 1
ATOM 3103 C C . ASN A 1 399 ? 10.171 -21.557 -51.663 1.00 55.44 399 ASN A C 1
ATOM 3105 O O . ASN A 1 399 ? 9.562 -20.931 -50.799 1.00 55.44 399 ASN A O 1
ATOM 3109 N N . GLU A 1 400 ? 11.445 -21.267 -51.957 1.00 54.88 400 GLU A N 1
ATOM 3110 C CA . GLU A 1 400 ? 12.173 -20.147 -51.334 1.00 54.88 400 GLU A CA 1
ATOM 3111 C C . GLU A 1 400 ? 11.830 -18.795 -51.982 1.00 54.88 400 GLU A C 1
ATOM 3113 O O . GLU A 1 400 ? 12.010 -17.758 -51.349 1.00 54.88 400 GLU A O 1
ATOM 3118 N N . VAL A 1 401 ? 11.320 -18.788 -53.220 1.00 51.81 401 VAL A N 1
ATOM 3119 C CA . VAL A 1 401 ? 10.967 -17.563 -53.957 1.00 51.81 401 VAL A CA 1
ATOM 3120 C C . VAL A 1 401 ? 9.665 -16.967 -53.427 1.00 51.81 401 VAL A C 1
ATOM 3122 O O . VAL A 1 401 ? 9.608 -15.767 -53.163 1.00 51.81 401 VAL A O 1
ATOM 3125 N N . ASP A 1 402 ? 8.639 -17.793 -53.224 1.00 52.66 402 ASP A N 1
ATOM 3126 C CA . ASP A 1 402 ? 7.357 -17.338 -52.674 1.00 52.66 402 ASP A CA 1
ATOM 3127 C C . ASP A 1 402 ? 7.475 -16.978 -51.187 1.00 52.66 402 ASP A C 1
ATOM 3129 O O . ASP A 1 402 ? 6.920 -15.971 -50.751 1.00 52.66 402 ASP A O 1
ATOM 3133 N N . ALA A 1 403 ? 8.301 -17.708 -50.429 1.00 55.84 403 ALA A N 1
ATOM 3134 C CA . ALA A 1 403 ? 8.624 -17.385 -49.037 1.00 55.84 403 ALA A CA 1
ATOM 3135 C C . ALA A 1 403 ? 9.542 -16.156 -48.864 1.00 55.84 403 ALA A C 1
ATOM 3137 O O . ALA A 1 403 ? 9.687 -15.675 -47.746 1.00 55.84 403 ALA A O 1
ATOM 3138 N N . ALA A 1 404 ? 10.200 -15.680 -49.928 1.00 54.72 404 ALA A N 1
ATOM 3139 C CA . ALA A 1 404 ? 10.982 -14.439 -49.914 1.00 54.72 404 ALA A CA 1
ATOM 3140 C C . ALA A 1 404 ? 10.168 -13.209 -50.349 1.00 54.72 404 ALA A C 1
ATOM 3142 O O . ALA A 1 404 ? 10.621 -12.086 -50.139 1.00 54.72 404 ALA A O 1
ATOM 3143 N N . LYS A 1 405 ? 9.018 -13.417 -51.006 1.00 52.09 405 LYS A N 1
ATOM 3144 C CA . LYS A 1 405 ? 8.079 -12.362 -51.424 1.00 52.09 405 LYS A CA 1
ATOM 3145 C C . LYS A 1 405 ? 6.985 -12.100 -50.381 1.00 52.09 405 LYS A C 1
ATOM 3147 O O . LYS A 1 405 ? 6.455 -10.992 -50.347 1.00 52.09 405 LYS A O 1
ATOM 3152 N N . SER A 1 406 ? 6.626 -13.129 -49.611 1.00 47.53 406 SER A N 1
ATOM 3153 C CA . SER A 1 406 ? 5.826 -13.065 -48.380 1.00 47.53 406 SER A CA 1
ATOM 3154 C C . SER A 1 406 ? 6.671 -12.592 -47.207 1.00 47.53 406 SER A C 1
ATOM 3156 O O . SER A 1 406 ? 6.031 -12.103 -46.251 1.00 47.53 406 SER A O 1
#